Protein AF-A0A2G9UY92-F1 (afdb_monomer)

InterPro domains:
  IPR051234 TAO Serine/Threonine-Protein Kinase [PTHR47167] (127-433)

Structure (mmCIF, N/CA/C/O backbone):
data_AF-A0A2G9UY92-F1
#
_entry.id   AF-A0A2G9UY92-F1
#
loop_
_atom_site.group_PDB
_atom_site.id
_atom_site.type_symbol
_atom_site.label_atom_id
_atom_site.label_alt_id
_atom_site.label_comp_id
_atom_site.label_asym_id
_atom_site.label_entity_id
_atom_site.label_seq_id
_atom_site.pdbx_PDB_ins_code
_atom_site.Cartn_x
_atom_site.Cartn_y
_atom_site.Cartn_z
_atom_site.occupancy
_atom_site.B_iso_or_equiv
_atom_site.auth_seq_id
_atom_site.auth_comp_id
_atom_site.auth_asym_id
_atom_site.auth_atom_id
_atom_site.pdbx_PDB_model_num
ATOM 1 N N . MET A 1 1 ? 18.627 19.818 -59.566 1.00 41.53 1 MET A N 1
ATOM 2 C CA . MET A 1 1 ? 17.803 18.606 -59.355 1.00 41.53 1 MET A CA 1
ATOM 3 C C . MET A 1 1 ? 18.264 17.778 -58.155 1.00 41.53 1 MET A C 1
ATOM 5 O O . MET A 1 1 ? 17.407 17.220 -57.491 1.00 41.53 1 MET A O 1
ATOM 9 N N . GLU A 1 2 ? 19.554 17.764 -57.796 1.00 34.38 2 GLU A N 1
ATOM 10 C CA . GLU A 1 2 ? 20.039 17.067 -56.584 1.00 34.38 2 GLU A CA 1
ATOM 11 C C . GLU A 1 2 ? 19.622 17.717 -55.255 1.00 34.38 2 GLU A C 1
ATOM 13 O O . GLU A 1 2 ? 19.365 17.008 -54.290 1.00 34.38 2 GLU A O 1
ATOM 18 N N . GLN A 1 3 ? 19.434 19.040 -55.200 1.00 35.38 3 GLN A N 1
ATOM 19 C CA . GLN A 1 3 ? 18.965 19.697 -53.967 1.00 35.38 3 GLN A CA 1
ATOM 20 C C . GLN A 1 3 ? 17.470 19.474 -53.669 1.00 35.38 3 GLN A C 1
ATOM 22 O O . GLN A 1 3 ? 17.050 19.629 -52.529 1.00 35.38 3 GLN A O 1
ATOM 27 N N . ALA A 1 4 ? 16.670 19.058 -54.659 1.00 38.53 4 ALA A N 1
ATOM 28 C CA . ALA A 1 4 ? 15.244 18.774 -54.466 1.00 38.53 4 ALA A CA 1
ATOM 29 C C . ALA A 1 4 ? 14.994 17.353 -53.924 1.00 38.53 4 ALA A C 1
ATOM 31 O O . ALA A 1 4 ? 14.058 17.143 -53.160 1.00 38.53 4 ALA A O 1
ATOM 32 N N . LEU A 1 5 ? 15.867 16.392 -54.256 1.00 41.47 5 LEU A N 1
ATOM 33 C CA . LEU A 1 5 ? 15.782 15.011 -53.762 1.00 41.47 5 LEU A CA 1
ATOM 34 C C . LEU A 1 5 ? 16.261 14.879 -52.309 1.00 41.47 5 LEU A C 1
ATOM 36 O O . LEU A 1 5 ? 15.660 14.137 -51.537 1.00 41.47 5 LEU A O 1
ATOM 40 N N . VAL A 1 6 ? 17.261 15.666 -51.901 1.00 45.44 6 VAL A N 1
ATOM 41 C CA . VAL A 1 6 ? 17.703 15.734 -50.495 1.00 45.44 6 VAL A CA 1
ATOM 42 C C . VAL A 1 6 ? 16.628 16.373 -49.604 1.00 45.44 6 VAL A C 1
ATOM 44 O O . VAL A 1 6 ? 16.426 15.938 -48.472 1.00 45.44 6 VAL A O 1
ATOM 47 N N . PHE A 1 7 ? 15.862 17.337 -50.128 1.00 34.75 7 PHE A N 1
ATOM 48 C CA . PHE A 1 7 ? 14.754 17.955 -49.391 1.00 34.75 7 PHE A CA 1
ATOM 49 C C . PHE A 1 7 ? 13.552 17.012 -49.215 1.00 34.75 7 PHE A C 1
ATOM 51 O O . PHE A 1 7 ? 12.878 17.062 -48.191 1.00 34.75 7 PHE A O 1
ATOM 58 N N . GLN A 1 8 ? 13.316 16.105 -50.167 1.00 36.34 8 GLN A N 1
ATOM 59 C CA . GLN A 1 8 ? 12.200 15.155 -50.111 1.00 36.34 8 GLN A CA 1
ATOM 60 C C . GLN A 1 8 ? 12.513 13.908 -49.258 1.00 36.34 8 GLN A C 1
ATOM 62 O O . GLN A 1 8 ? 11.603 13.326 -48.667 1.00 36.34 8 GLN A O 1
ATOM 67 N N . PHE A 1 9 ? 13.793 13.538 -49.114 1.00 35.78 9 PHE A N 1
ATOM 68 C CA . PHE A 1 9 ? 14.231 12.442 -48.235 1.00 35.78 9 PHE A CA 1
ATOM 69 C C . PHE A 1 9 ? 14.230 12.837 -46.745 1.00 35.78 9 PHE A C 1
ATOM 71 O O . PHE A 1 9 ? 13.991 12.003 -45.873 1.00 35.78 9 PHE A O 1
ATOM 78 N N . LEU A 1 10 ? 14.399 14.129 -46.439 1.00 39.28 10 LEU A N 1
ATOM 79 C CA . LEU A 1 10 ? 14.286 14.661 -45.074 1.00 39.28 10 LEU A CA 1
ATOM 80 C C . LEU A 1 10 ? 12.833 14.847 -44.599 1.00 39.28 10 LEU A C 1
ATOM 82 O O . LEU A 1 10 ? 12.608 15.031 -43.405 1.00 39.28 10 LEU A O 1
ATOM 86 N N . GLN A 1 11 ? 11.844 14.765 -45.496 1.00 37.34 11 GLN A N 1
ATOM 87 C CA . GLN A 1 11 ? 10.444 15.078 -45.184 1.00 37.34 11 GLN A CA 1
ATOM 88 C C . GLN A 1 11 ? 9.558 13.841 -44.919 1.00 37.34 11 GLN A C 1
ATOM 90 O O . GLN A 1 11 ? 8.453 13.995 -44.411 1.00 37.34 11 GLN A O 1
ATOM 95 N N . ASN A 1 12 ? 10.043 12.619 -45.191 1.00 34.16 12 ASN A N 1
ATOM 96 C CA . ASN A 1 12 ? 9.269 11.372 -45.042 1.00 34.16 12 ASN A CA 1
ATOM 97 C C . ASN A 1 12 ? 9.773 10.417 -43.944 1.00 34.16 12 ASN A C 1
ATOM 99 O O . ASN A 1 12 ? 9.310 9.279 -43.852 1.00 34.16 12 ASN A O 1
ATOM 103 N N . ARG A 1 13 ? 10.662 10.870 -43.053 1.00 36.09 13 ARG A N 1
ATOM 104 C CA . ARG A 1 13 ? 10.837 10.197 -41.761 1.00 36.09 13 ARG A CA 1
ATOM 105 C C . ARG A 1 13 ? 9.639 10.555 -40.889 1.00 36.09 13 ARG A C 1
ATOM 107 O O . ARG A 1 13 ? 9.559 11.664 -40.369 1.00 36.09 13 ARG A O 1
ATOM 114 N N . THR A 1 14 ? 8.719 9.610 -40.709 1.00 35.88 14 THR A N 1
ATOM 115 C CA . THR A 1 14 ? 7.761 9.623 -39.598 1.00 35.88 14 THR A CA 1
ATOM 116 C C . THR A 1 14 ? 8.540 9.563 -38.288 1.00 35.88 14 THR A C 1
ATOM 118 O O . THR A 1 14 ? 8.758 8.506 -37.703 1.00 35.88 14 THR A O 1
ATOM 121 N N . LEU A 1 15 ? 9.000 10.734 -37.856 1.00 33.62 15 LEU A N 1
ATOM 122 C CA . LEU A 1 15 ? 9.320 11.040 -36.479 1.00 33.62 15 LEU A CA 1
ATOM 123 C C . LEU A 1 15 ? 8.052 10.761 -35.671 1.00 33.62 15 LEU A C 1
ATOM 125 O O . LEU A 1 15 ? 7.031 11.419 -35.862 1.00 33.62 15 LEU A O 1
ATOM 129 N N . ILE A 1 16 ? 8.111 9.796 -34.756 1.00 34.56 16 ILE A N 1
ATOM 130 C CA . ILE A 1 16 ? 7.241 9.859 -33.584 1.00 34.56 16 ILE A CA 1
ATOM 131 C C . ILE A 1 16 ? 7.663 11.150 -32.868 1.00 34.56 16 ILE A C 1
ATOM 133 O O . ILE A 1 16 ? 8.840 11.271 -32.518 1.00 34.56 16 ILE A O 1
ATOM 137 N N . PRO A 1 17 ? 6.778 12.147 -32.709 1.00 30.94 17 PRO A N 1
ATOM 138 C CA . PRO A 1 17 ? 7.177 13.430 -32.162 1.00 30.94 17 PRO A CA 1
ATOM 139 C C . PRO A 1 17 ? 7.517 13.243 -30.684 1.00 30.94 17 PRO A C 1
ATOM 141 O O . PRO A 1 17 ? 6.641 13.010 -29.853 1.00 30.94 17 PRO A O 1
ATOM 144 N N . VAL A 1 18 ? 8.803 13.344 -30.355 1.00 35.88 18 VAL A N 1
ATOM 145 C CA . VAL A 1 18 ? 9.265 13.611 -28.992 1.00 35.88 18 VAL A CA 1
ATOM 146 C C . VAL A 1 18 ? 9.384 15.128 -28.908 1.00 35.88 18 VAL A C 1
ATOM 148 O O . VAL A 1 18 ? 10.230 15.723 -29.571 1.00 35.88 18 VAL A O 1
ATOM 151 N N . GLY A 1 19 ? 8.446 15.760 -28.202 1.00 32.06 19 GLY A N 1
ATOM 152 C CA . GLY A 1 19 ? 8.342 17.216 -28.123 1.00 32.06 19 GLY A CA 1
ATOM 153 C C . GLY A 1 19 ? 9.606 17.874 -27.562 1.00 32.06 19 GLY A C 1
ATOM 154 O O . GLY A 1 19 ? 10.200 17.378 -26.604 1.00 32.06 19 GLY A O 1
ATOM 155 N N . ASN A 1 20 ? 9.977 19.009 -28.162 1.00 33.81 20 ASN A N 1
ATOM 156 C CA . ASN A 1 20 ? 10.991 19.928 -27.651 1.00 33.81 20 ASN A CA 1
ATOM 157 C C . ASN A 1 20 ? 10.615 20.413 -26.247 1.00 33.81 20 ASN A C 1
ATOM 159 O O . ASN A 1 20 ? 9.502 20.885 -26.017 1.00 33.81 20 ASN A O 1
ATOM 163 N N . ILE A 1 21 ? 11.580 20.349 -25.334 1.00 39.75 21 ILE A N 1
ATOM 164 C CA . ILE A 1 21 ? 11.522 21.000 -24.029 1.00 39.75 21 ILE A CA 1
ATOM 165 C C . ILE A 1 21 ? 12.151 22.386 -24.191 1.00 39.75 21 ILE A C 1
ATOM 167 O O . ILE A 1 21 ? 13.363 22.493 -24.360 1.00 39.75 21 ILE A O 1
ATOM 171 N N . SER A 1 22 ? 11.337 23.438 -24.126 1.00 30.94 22 SER A N 1
ATOM 172 C CA . SER A 1 22 ? 11.792 24.787 -23.774 1.00 30.94 22 SER A CA 1
ATOM 173 C C . SER A 1 22 ? 10.627 25.608 -23.217 1.00 30.94 22 SER A C 1
ATOM 175 O O . SER A 1 22 ? 9.669 25.876 -23.936 1.00 30.94 22 SER A O 1
ATOM 177 N N . ASP A 1 23 ? 10.764 25.921 -21.927 1.00 34.56 23 ASP A N 1
ATOM 178 C CA . ASP A 1 23 ? 10.169 26.976 -21.094 1.00 34.56 23 ASP A CA 1
ATOM 179 C C . ASP A 1 23 ? 8.836 27.624 -21.506 1.00 34.56 23 ASP A C 1
ATOM 181 O O . ASP A 1 23 ? 8.729 28.304 -22.524 1.00 34.56 23 ASP A O 1
ATOM 185 N N . GLY A 1 24 ? 7.849 27.525 -20.611 1.00 28.12 24 GLY A N 1
ATOM 186 C CA . GLY A 1 24 ? 6.624 28.320 -20.671 1.00 28.12 24 GLY A CA 1
ATOM 187 C C . GLY A 1 24 ? 5.396 27.564 -20.184 1.00 28.12 24 GLY A C 1
ATOM 188 O O . GLY A 1 24 ? 4.935 26.624 -20.820 1.00 28.12 24 GLY A O 1
ATOM 189 N N . SER A 1 25 ? 4.879 28.000 -19.040 1.00 43.34 25 SER A N 1
ATOM 190 C CA . SER A 1 25 ? 3.594 27.646 -18.436 1.00 43.34 25 SER A CA 1
ATOM 191 C C . SER A 1 25 ? 2.457 27.447 -19.446 1.00 43.34 25 SER A C 1
ATOM 193 O O . SER A 1 25 ? 2.035 28.403 -20.085 1.00 43.34 25 SER A O 1
ATOM 195 N N . ASP A 1 26 ? 1.933 26.229 -19.560 1.00 29.22 26 ASP A N 1
ATOM 196 C CA . ASP A 1 26 ? 0.549 25.919 -19.189 1.00 29.22 26 ASP A CA 1
ATOM 197 C C . ASP A 1 26 ? 0.202 24.458 -19.496 1.00 29.22 26 ASP A C 1
ATOM 199 O O . ASP A 1 26 ? 0.655 23.833 -20.453 1.00 29.22 26 ASP A O 1
ATOM 203 N N . ALA A 1 27 ? -0.587 23.900 -18.586 1.00 42.66 27 ALA A N 1
ATOM 204 C CA . ALA A 1 27 ? -1.036 22.525 -18.549 1.00 42.66 27 ALA A CA 1
ATOM 205 C C . ALA A 1 27 ? -1.763 22.103 -19.833 1.00 42.66 27 ALA A C 1
ATOM 207 O O . ALA A 1 27 ? -2.759 22.722 -20.159 1.00 42.66 27 ALA A O 1
ATOM 208 N N . TYR A 1 28 ? -1.354 20.998 -20.466 1.00 32.84 28 TYR A N 1
ATOM 209 C CA . TYR A 1 28 ? -2.238 19.902 -20.899 1.00 32.84 28 TYR A CA 1
ATOM 210 C C . TYR A 1 28 ? -1.397 18.638 -21.158 1.00 32.84 28 TYR A C 1
ATOM 212 O O . TYR A 1 28 ? -0.365 18.649 -21.819 1.00 32.84 28 TYR A O 1
ATOM 220 N N . SER A 1 29 ? -1.825 17.541 -20.538 1.00 34.06 29 SER A N 1
ATOM 221 C CA . SER A 1 29 ? -1.134 16.257 -20.433 1.00 34.06 29 SER A CA 1
ATOM 222 C C . SER A 1 29 ? -1.194 15.455 -21.740 1.00 34.06 29 SER A C 1
ATOM 224 O O . SER A 1 29 ? -2.247 14.917 -22.074 1.00 34.06 29 SER A O 1
ATOM 226 N N . THR A 1 30 ? -0.070 15.284 -22.443 1.00 36.38 30 THR A N 1
ATOM 227 C CA . THR A 1 30 ? 0.039 14.326 -23.564 1.00 36.38 30 THR A CA 1
ATOM 228 C C . THR A 1 30 ? 0.622 13.006 -23.061 1.00 36.38 30 THR A C 1
ATOM 230 O O . THR A 1 30 ? 1.782 12.662 -23.274 1.00 36.38 30 THR A O 1
ATOM 233 N N . ARG A 1 31 ? -0.204 12.283 -22.305 1.00 37.69 31 ARG A N 1
ATOM 234 C CA . ARG A 1 31 ? 0.059 10.944 -21.767 1.00 37.69 31 ARG A CA 1
ATOM 235 C C . ARG A 1 31 ? -0.417 9.905 -22.796 1.00 37.69 31 ARG A C 1
ATOM 237 O O . ARG A 1 31 ? -1.615 9.884 -23.071 1.00 37.69 31 ARG A O 1
ATOM 244 N N . PRO A 1 32 ? 0.420 8.997 -23.334 1.00 32.31 32 PRO A N 1
ATOM 245 C CA . PRO A 1 32 ? -0.113 7.742 -23.849 1.00 32.31 32 PRO A CA 1
ATOM 246 C C . PRO A 1 32 ? -0.688 6.996 -22.642 1.00 32.31 32 PRO A C 1
ATOM 248 O O . PRO A 1 32 ? 0.017 6.769 -21.655 1.00 32.31 32 PRO A O 1
ATOM 251 N N . ALA A 1 33 ? -1.993 6.723 -22.661 1.00 30.67 33 ALA A N 1
ATOM 252 C CA . ALA A 1 33 ? -2.686 6.110 -21.537 1.00 30.67 33 ALA A CA 1
ATOM 253 C C . ALA A 1 33 ? -1.972 4.814 -21.118 1.00 30.67 33 ALA A C 1
ATOM 255 O O . ALA A 1 33 ? -1.880 3.857 -21.884 1.00 30.67 33 ALA A O 1
ATOM 256 N N . SER A 1 34 ? -1.452 4.797 -19.891 1.00 33.97 34 SER A N 1
ATOM 257 C CA . SER A 1 34 ? -1.040 3.567 -19.223 1.00 33.97 34 SER A CA 1
ATOM 258 C C . SER A 1 34 ? -2.258 2.626 -19.168 1.00 33.97 34 SER A C 1
ATOM 260 O O . SER A 1 34 ? -3.336 3.093 -18.802 1.00 33.97 34 SER A O 1
ATOM 262 N N . PRO A 1 35 ? -2.132 1.322 -19.485 1.00 40.94 35 PRO A N 1
ATOM 263 C CA . PRO A 1 35 ? -3.270 0.393 -19.491 1.00 40.94 35 PRO A CA 1
ATOM 264 C C . PRO A 1 35 ? -3.756 0.035 -18.079 1.00 40.94 35 PRO A C 1
ATOM 266 O O . PRO A 1 35 ? -4.752 -0.661 -17.919 1.00 40.94 35 PRO A O 1
ATOM 269 N N . ILE A 1 36 ? -3.071 0.528 -17.048 1.00 35.94 36 ILE A N 1
ATOM 270 C CA . ILE A 1 36 ? -3.534 0.474 -15.670 1.00 35.94 36 ILE A CA 1
ATOM 271 C C . ILE A 1 36 ? -4.253 1.796 -15.429 1.00 35.94 36 ILE A C 1
ATOM 273 O O . ILE A 1 36 ? -3.630 2.812 -15.107 1.00 35.94 36 ILE A O 1
ATOM 277 N N . SER A 1 37 ? -5.570 1.799 -15.636 1.00 34.22 37 SER A N 1
ATOM 278 C CA . SER A 1 37 ? -6.420 2.853 -15.102 1.00 34.22 37 SER A CA 1
ATOM 279 C C . SER A 1 37 ? -6.103 2.977 -13.616 1.00 34.22 37 SER A C 1
ATOM 281 O O . SER A 1 37 ? -6.332 2.049 -12.842 1.00 34.22 37 SER A O 1
ATOM 283 N N . SER A 1 38 ? -5.526 4.110 -13.215 1.00 36.69 38 SER A N 1
ATOM 284 C CA . SER A 1 38 ? -5.402 4.478 -11.811 1.00 36.69 38 SER A CA 1
ATOM 285 C C . SER A 1 38 ? -6.807 4.445 -11.226 1.00 36.69 38 SER A C 1
ATOM 287 O O . SER A 1 38 ? -7.629 5.306 -11.547 1.00 36.69 38 SER A O 1
ATOM 289 N N . VAL A 1 39 ? -7.089 3.404 -10.449 1.00 43.06 39 VAL A N 1
ATOM 290 C CA . VAL A 1 39 ? -8.403 3.099 -9.902 1.00 43.06 39 VAL A CA 1
ATOM 291 C C . VAL A 1 39 ? -8.815 4.247 -8.976 1.00 43.06 39 VAL A C 1
ATOM 293 O O . VAL A 1 39 ? -8.478 4.270 -7.794 1.00 43.06 39 VAL A O 1
ATOM 296 N N . LYS A 1 40 ? -9.555 5.230 -9.499 1.00 36.53 40 LYS A N 1
ATOM 297 C CA . LYS A 1 40 ? -10.432 6.059 -8.671 1.00 36.53 40 LYS A CA 1
ATOM 298 C C . LYS A 1 40 ? -11.635 5.195 -8.332 1.00 36.53 40 LYS A C 1
ATOM 300 O O . LYS A 1 40 ? -12.678 5.265 -8.971 1.00 36.53 40 LYS A O 1
ATOM 305 N N . LEU A 1 41 ? -11.453 4.348 -7.325 1.00 41.34 41 LEU A N 1
ATOM 306 C CA . LEU A 1 41 ? -12.535 3.630 -6.679 1.00 41.34 41 LEU A CA 1
ATOM 307 C C . LEU A 1 41 ? -13.301 4.632 -5.803 1.00 41.34 41 LEU A C 1
ATOM 309 O O . LEU A 1 41 ? -13.252 4.565 -4.577 1.00 41.34 41 LEU A O 1
ATOM 313 N N . GLU A 1 42 ? -14.011 5.581 -6.414 1.00 37.47 42 GLU A N 1
ATOM 314 C CA . GLU A 1 42 ? -15.128 6.244 -5.736 1.00 37.47 42 GLU A CA 1
ATOM 315 C C . GLU A 1 42 ? -16.289 5.245 -5.652 1.00 37.47 42 GLU A C 1
ATOM 317 O O . GLU A 1 42 ? -17.341 5.393 -6.263 1.00 37.47 42 GLU A O 1
ATOM 322 N N . ARG A 1 43 ? -16.085 4.162 -4.895 1.00 51.44 43 ARG A N 1
ATOM 323 C CA . ARG A 1 43 ? -17.207 3.406 -4.348 1.00 51.44 43 ARG A CA 1
ATOM 324 C C . ARG A 1 43 ? -17.892 4.341 -3.354 1.00 51.44 43 ARG A C 1
ATOM 326 O O . ARG A 1 43 ? -17.230 4.940 -2.506 1.00 51.44 43 ARG A O 1
ATOM 333 N N . ASN A 1 44 ? -19.215 4.457 -3.431 1.00 47.09 44 ASN A N 1
ATOM 334 C CA . ASN A 1 44 ? -20.035 5.094 -2.399 1.00 47.09 44 ASN A CA 1
ATOM 335 C C . ASN A 1 44 ? -19.983 4.252 -1.107 1.00 47.09 44 ASN A C 1
ATOM 337 O O . ASN A 1 44 ? -20.932 3.581 -0.721 1.00 47.09 44 ASN A O 1
ATOM 341 N N . PHE A 1 45 ? -18.839 4.286 -0.419 1.00 49.00 45 PHE A N 1
ATOM 342 C CA . PHE A 1 45 ? -18.528 3.501 0.780 1.00 49.00 45 PHE A CA 1
ATOM 343 C C . PHE A 1 45 ? -19.429 3.830 1.978 1.00 49.00 45 PHE A C 1
ATOM 345 O O . PHE A 1 45 ? -19.490 3.054 2.931 1.00 49.00 45 PHE A O 1
ATOM 352 N N . LYS A 1 46 ? -20.111 4.982 1.959 1.00 47.09 46 LYS A N 1
ATOM 353 C CA . LYS A 1 46 ? -21.010 5.413 3.039 1.00 47.09 46 LYS A CA 1
ATOM 354 C C . LYS A 1 46 ? -22.255 4.525 3.147 1.00 47.09 46 LYS A C 1
ATOM 356 O O . LYS A 1 46 ? -22.674 4.246 4.270 1.00 47.09 46 LYS A O 1
ATOM 361 N N . ASP A 1 47 ? -22.783 4.034 2.027 1.00 50.59 47 ASP A N 1
ATOM 362 C CA . ASP A 1 47 ? -24.025 3.250 2.007 1.00 50.59 47 ASP A CA 1
ATOM 363 C C . ASP A 1 47 ? -23.794 1.800 2.462 1.00 50.59 47 ASP A C 1
ATOM 365 O O . ASP A 1 47 ? -24.540 1.276 3.296 1.00 50.59 47 ASP A O 1
ATOM 369 N N . ASP A 1 48 ? -22.687 1.186 2.037 1.00 52.97 48 ASP A N 1
ATOM 370 C CA . ASP A 1 48 ? -22.310 -0.162 2.477 1.00 52.97 48 ASP A CA 1
ATOM 371 C C . ASP A 1 48 ? -21.975 -0.189 3.980 1.00 52.97 48 ASP A C 1
ATOM 373 O O . ASP A 1 48 ? -22.415 -1.083 4.710 1.00 52.97 48 ASP A O 1
ATOM 377 N N . MET A 1 49 ? -21.292 0.843 4.495 1.00 48.44 49 MET A N 1
ATOM 378 C CA . MET A 1 49 ? -21.030 0.990 5.934 1.00 48.44 49 MET A CA 1
ATOM 379 C C . MET A 1 49 ? -22.311 1.172 6.757 1.00 48.44 49 MET A C 1
ATOM 381 O O . MET A 1 49 ? -22.411 0.628 7.859 1.00 48.44 49 MET A O 1
ATOM 385 N N . ALA A 1 50 ? -23.305 1.899 6.236 1.00 49.62 50 ALA A N 1
ATOM 386 C CA . ALA A 1 50 ? -24.591 2.082 6.906 1.00 49.62 50 ALA A CA 1
ATOM 387 C C . ALA A 1 50 ? -25.372 0.761 7.030 1.00 49.62 50 ALA A C 1
ATOM 389 O O . ALA A 1 50 ? -25.996 0.508 8.064 1.00 49.62 50 ALA A O 1
ATOM 390 N N . THR A 1 51 ? -25.292 -0.116 6.022 1.00 52.59 51 THR A N 1
ATOM 391 C CA . THR A 1 51 ? -25.895 -1.459 6.100 1.00 52.59 51 THR A CA 1
ATOM 392 C C . THR A 1 51 ? -25.148 -2.410 7.039 1.00 52.59 51 THR A C 1
ATOM 394 O O . THR A 1 51 ? -25.791 -3.188 7.748 1.00 52.59 51 THR A O 1
ATOM 397 N N . LEU A 1 52 ? -23.817 -2.310 7.130 1.00 48.12 52 LEU A N 1
ATOM 398 C CA . LEU A 1 52 ? -23.001 -3.145 8.018 1.00 48.12 52 LEU A CA 1
ATOM 399 C C . LEU A 1 52 ? -23.208 -2.791 9.502 1.00 48.12 52 LEU A C 1
ATOM 401 O O . LEU A 1 52 ? -23.384 -3.684 10.331 1.00 48.12 52 LEU A O 1
ATOM 405 N N . LYS A 1 53 ? -23.313 -1.493 9.827 1.00 52.12 53 LYS A N 1
ATOM 406 C CA . LYS A 1 53 ? -23.567 -0.989 11.193 1.00 52.12 53 LYS A CA 1
ATOM 407 C C . LYS A 1 53 ? -24.899 -1.448 11.804 1.00 52.12 53 LYS A C 1
ATOM 409 O O . LYS A 1 53 ? -25.056 -1.395 13.019 1.00 52.12 53 LYS A O 1
ATOM 414 N N . LYS A 1 54 ? -25.861 -1.898 10.990 1.00 53.50 54 LYS A N 1
ATOM 415 C CA . LYS A 1 54 ? -27.199 -2.324 11.444 1.00 53.50 54 LYS A CA 1
ATOM 416 C C . LYS A 1 54 ? -27.322 -3.842 11.656 1.00 53.50 54 LYS A C 1
ATOM 418 O O . LYS A 1 54 ? -28.348 -4.307 12.149 1.00 53.50 54 LYS A O 1
ATOM 423 N N . SER A 1 55 ? -26.298 -4.618 11.294 1.00 51.91 55 SER A N 1
ATOM 424 C CA . SER A 1 55 ? -26.302 -6.085 11.352 1.00 51.91 55 SER A CA 1
ATOM 425 C C . SER A 1 55 ? -25.570 -6.619 12.587 1.00 51.91 55 SER A C 1
ATOM 427 O O . SER A 1 55 ? -24.465 -6.183 12.903 1.00 51.91 55 SER A O 1
ATOM 429 N N . LYS A 1 56 ? -26.132 -7.656 13.231 1.00 55.44 56 LYS A N 1
ATOM 430 C CA . LYS A 1 56 ? -25.470 -8.429 14.308 1.00 55.44 56 LYS A CA 1
ATOM 431 C C . LYS A 1 56 ? -24.182 -9.138 13.852 1.00 55.44 56 LYS A C 1
ATOM 433 O O . LYS A 1 56 ? -23.441 -9.645 14.684 1.00 55.44 56 LYS A O 1
ATOM 438 N N . PHE A 1 57 ? -23.924 -9.168 12.544 1.00 56.56 57 PHE A N 1
ATOM 439 C CA . PHE A 1 57 ? -22.744 -9.755 11.911 1.00 56.56 57 PHE A CA 1
ATOM 440 C C . PHE A 1 57 ? -21.952 -8.707 11.119 1.00 56.56 57 PHE A C 1
ATOM 442 O O . PHE A 1 57 ? -21.493 -8.981 10.015 1.00 56.56 57 PHE A O 1
ATOM 449 N N . SER A 1 58 ? -21.806 -7.494 11.664 1.00 56.47 58 SER A N 1
ATOM 450 C CA . SER A 1 58 ? -21.060 -6.389 11.035 1.00 56.47 58 SER A CA 1
ATOM 451 C C . SER A 1 58 ? -19.624 -6.771 10.613 1.00 56.47 58 SER A C 1
ATOM 453 O O . SER A 1 58 ? -19.058 -6.203 9.686 1.00 56.47 58 SER A O 1
ATOM 455 N N . THR A 1 59 ? -19.029 -7.789 11.237 1.00 58.81 59 THR A N 1
ATOM 456 C CA . THR A 1 59 ? -17.685 -8.292 10.913 1.00 58.81 59 THR A CA 1
ATOM 457 C C . THR A 1 59 ? -17.645 -9.337 9.788 1.00 58.81 59 THR A C 1
ATOM 459 O O . THR A 1 59 ? -16.556 -9.706 9.349 1.00 58.81 59 THR A O 1
ATOM 462 N N . LEU A 1 60 ? -18.793 -9.826 9.299 1.00 61.19 60 LEU A N 1
ATOM 463 C CA . LEU A 1 60 ? -18.872 -10.858 8.259 1.00 61.19 60 LEU A CA 1
ATOM 464 C C . LEU A 1 60 ? -19.335 -10.269 6.921 1.00 61.19 60 LEU A C 1
ATOM 466 O O . LEU A 1 60 ? -20.354 -9.585 6.833 1.00 61.19 60 LEU A O 1
ATOM 470 N N . ARG A 1 61 ? -18.604 -10.584 5.844 1.00 67.31 61 ARG A N 1
ATOM 471 C CA . ARG A 1 61 ? -18.989 -10.201 4.477 1.00 67.31 61 ARG A CA 1
ATOM 472 C C . ARG A 1 61 ? -20.120 -11.095 3.963 1.00 67.31 61 ARG A C 1
ATOM 474 O O . ARG A 1 61 ? -20.074 -12.312 4.118 1.00 67.31 61 ARG A O 1
ATOM 481 N N . SER A 1 62 ? -21.118 -10.495 3.313 1.00 76.69 62 SER A N 1
ATOM 482 C CA . SER A 1 62 ? -22.231 -11.222 2.687 1.00 76.69 62 SER A CA 1
ATOM 483 C C . SER A 1 62 ? -21.795 -11.928 1.399 1.00 76.69 62 SER A C 1
ATOM 485 O O . SER A 1 62 ? -21.052 -11.358 0.601 1.00 76.69 62 SER A O 1
ATOM 487 N N . ALA A 1 63 ? -22.325 -13.130 1.146 1.00 76.00 63 ALA A N 1
ATOM 488 C CA . ALA A 1 63 ? -22.055 -13.906 -0.069 1.00 76.00 63 ALA A CA 1
ATOM 489 C C . ALA A 1 63 ? -22.351 -13.122 -1.362 1.00 76.00 63 ALA A C 1
ATOM 491 O O . ALA A 1 63 ? -21.582 -13.193 -2.314 1.00 76.00 63 ALA A O 1
ATOM 492 N N . LYS A 1 64 ? -23.410 -12.296 -1.371 1.00 76.31 64 LYS A N 1
ATOM 493 C CA . LYS A 1 64 ? -23.763 -11.452 -2.529 1.00 76.31 64 LYS A CA 1
ATOM 494 C C . LYS A 1 64 ? -22.686 -10.415 -2.863 1.00 76.31 64 LYS A C 1
ATOM 496 O O . LYS A 1 64 ? -22.491 -10.095 -4.030 1.00 76.31 64 LYS A O 1
ATOM 501 N N . LEU A 1 65 ? -22.005 -9.893 -1.844 1.00 75.12 65 LEU A N 1
ATOM 502 C CA . LEU A 1 65 ? -20.955 -8.888 -2.008 1.00 75.12 65 LEU A CA 1
ATOM 503 C C . LEU A 1 65 ? -19.688 -9.530 -2.591 1.00 75.12 65 LEU A C 1
ATOM 505 O O . LEU A 1 65 ? -19.093 -8.981 -3.510 1.00 75.12 65 LEU A O 1
ATOM 509 N N . ILE A 1 66 ? -19.356 -10.745 -2.137 1.00 77.44 66 ILE A N 1
ATOM 510 C CA . ILE A 1 66 ? -18.233 -11.538 -2.659 1.00 77.44 66 ILE A CA 1
ATOM 511 C C . ILE A 1 66 ? -18.452 -11.898 -4.136 1.00 77.44 66 ILE A C 1
ATOM 513 O O . ILE A 1 66 ? -17.550 -11.711 -4.946 1.00 77.44 66 ILE A O 1
ATOM 517 N N . SER A 1 67 ? -19.648 -12.370 -4.507 1.00 79.62 67 SER A N 1
ATOM 518 C CA . SER A 1 67 ? -19.949 -12.740 -5.898 1.00 79.62 67 SER A CA 1
ATOM 519 C C . SER A 1 67 ? -19.844 -11.558 -6.868 1.00 79.62 67 SER A C 1
ATOM 521 O O . SER A 1 67 ? -19.288 -11.719 -7.950 1.00 79.62 67 SER A O 1
ATOM 523 N N . ARG A 1 68 ? -20.321 -10.366 -6.476 1.00 79.81 68 ARG A N 1
ATOM 524 C CA . ARG A 1 68 ? -20.217 -9.156 -7.309 1.00 79.81 68 ARG A CA 1
ATOM 525 C C . ARG A 1 68 ? -18.761 -8.716 -7.497 1.00 79.81 68 ARG A C 1
ATOM 527 O O . ARG A 1 68 ? -18.362 -8.441 -8.623 1.00 79.81 68 ARG A O 1
ATOM 534 N N . GLU A 1 69 ? -17.962 -8.690 -6.427 1.00 74.38 69 GLU A N 1
ATOM 535 C CA . GLU A 1 69 ? -16.534 -8.341 -6.527 1.00 74.38 69 GLU A CA 1
ATOM 536 C C . GLU A 1 69 ? -15.764 -9.323 -7.426 1.00 74.38 69 GLU A C 1
ATOM 538 O O . GLU A 1 69 ? -14.892 -8.908 -8.186 1.00 74.38 69 GLU A O 1
ATOM 543 N N . GLN A 1 70 ? -16.114 -10.614 -7.384 1.00 73.19 70 GLN A N 1
ATOM 544 C CA . GLN A 1 70 ? -15.510 -11.641 -8.235 1.00 73.19 70 GLN A CA 1
ATOM 545 C C . GLN A 1 70 ? -15.832 -11.426 -9.728 1.00 73.19 70 GLN A C 1
ATOM 547 O O . GLN A 1 70 ? -14.956 -11.585 -10.578 1.00 73.19 70 GLN A O 1
ATOM 552 N N . GLU A 1 71 ? -17.075 -11.058 -10.060 1.00 76.88 71 GLU A N 1
ATOM 553 C CA . GLU A 1 71 ? -17.484 -10.756 -11.441 1.00 76.88 71 GLU A CA 1
ATOM 554 C C . GLU A 1 71 ? -16.841 -9.472 -11.983 1.00 76.88 71 GLU A C 1
ATOM 556 O O . GLU A 1 71 ? -16.427 -9.442 -13.144 1.00 76.88 71 GLU A O 1
ATOM 5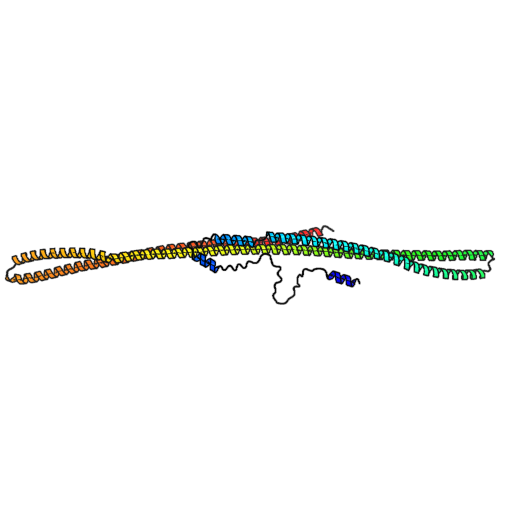61 N N . GLU A 1 72 ? -16.730 -8.426 -11.160 1.00 69.69 72 GLU A N 1
ATOM 562 C CA . GLU A 1 72 ? -16.064 -7.167 -11.522 1.00 69.69 72 GLU A CA 1
ATOM 563 C C . GLU A 1 72 ? -14.567 -7.383 -11.783 1.00 69.69 72 GLU A C 1
ATOM 565 O O . GLU A 1 72 ? -14.066 -6.981 -12.835 1.00 69.69 72 GLU A O 1
ATOM 570 N N . TYR A 1 73 ? -13.880 -8.115 -10.897 1.00 65.31 73 TYR A N 1
ATOM 571 C CA . TYR A 1 73 ? -12.472 -8.477 -11.073 1.00 65.31 73 TYR A CA 1
ATOM 572 C C . TYR A 1 73 ? -12.232 -9.247 -12.379 1.00 65.31 73 TYR A C 1
ATOM 574 O O . TYR A 1 73 ? -11.283 -8.966 -13.108 1.00 65.31 73 TYR A O 1
ATOM 582 N N . ASN A 1 74 ? -13.118 -10.186 -12.723 1.00 66.81 74 ASN A N 1
ATOM 583 C CA . ASN A 1 74 ? -12.998 -10.960 -13.958 1.00 66.81 74 ASN A CA 1
ATOM 584 C C . ASN A 1 74 ? -13.247 -10.125 -15.228 1.00 66.81 74 ASN A C 1
ATOM 586 O O . ASN A 1 74 ? -12.665 -10.426 -16.267 1.00 66.81 74 ASN A O 1
ATOM 590 N N . LYS A 1 75 ? -14.093 -9.086 -15.167 1.00 64.50 75 LYS A N 1
ATOM 591 C CA . LYS A 1 75 ? -14.354 -8.182 -16.304 1.00 64.50 75 LYS A CA 1
ATOM 592 C C . LYS A 1 75 ? -13.224 -7.183 -16.544 1.00 64.50 75 LYS A C 1
ATOM 594 O O . LYS A 1 75 ? -12.928 -6.872 -17.694 1.00 64.50 75 LYS A O 1
ATOM 599 N N . GLU A 1 76 ? -12.617 -6.669 -15.479 1.00 57.16 76 GLU A N 1
ATOM 600 C CA . GLU A 1 76 ? -11.580 -5.633 -15.557 1.00 57.16 76 GLU A CA 1
ATOM 601 C C . GLU A 1 76 ? -10.207 -6.216 -15.950 1.00 57.16 76 GLU A C 1
ATOM 603 O O . GLU A 1 76 ? -9.406 -5.564 -16.617 1.00 57.16 76 GLU A O 1
ATOM 608 N N . ASN A 1 77 ? -9.959 -7.490 -15.630 1.00 56.56 77 ASN A N 1
ATOM 609 C CA . ASN A 1 77 ? -8.673 -8.159 -15.825 1.00 56.56 77 ASN A CA 1
ATOM 610 C C . ASN A 1 77 ? -8.517 -8.818 -17.213 1.00 56.56 77 ASN A C 1
ATOM 612 O O . ASN A 1 77 ? -8.028 -9.943 -17.334 1.00 56.56 77 ASN A O 1
ATOM 616 N N . ASN A 1 78 ? -8.916 -8.117 -18.282 1.00 65.50 78 ASN A N 1
ATOM 617 C CA . ASN A 1 78 ? -8.870 -8.588 -19.676 1.00 65.50 78 ASN A CA 1
ATOM 618 C C . ASN A 1 78 ? -7.433 -8.635 -20.265 1.00 65.50 78 ASN A C 1
ATOM 620 O O . ASN A 1 78 ? -7.153 -8.220 -21.39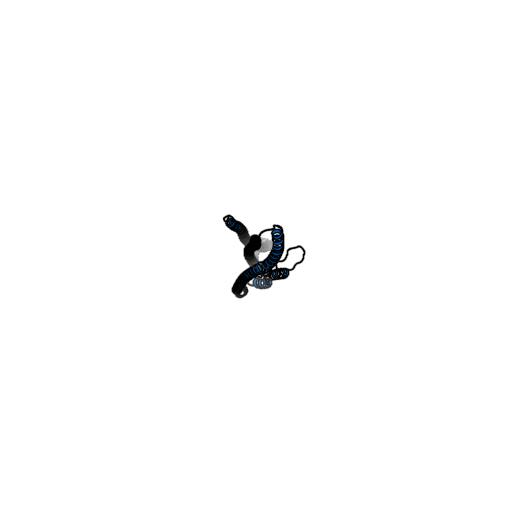3 1.00 65.50 78 ASN A O 1
ATOM 624 N N . MET A 1 79 ? -6.492 -9.149 -19.470 1.00 64.25 79 MET A N 1
ATOM 625 C CA . MET A 1 79 ? -5.079 -9.376 -19.782 1.00 64.25 79 MET A CA 1
ATOM 626 C C . MET A 1 79 ? -4.888 -10.202 -21.055 1.00 64.25 79 MET A C 1
ATOM 628 O O . MET A 1 79 ? -3.937 -9.982 -21.802 1.00 64.25 79 MET A O 1
ATOM 632 N N . TYR A 1 80 ? -5.798 -11.139 -21.326 1.00 66.69 80 TYR A N 1
ATOM 633 C CA . TYR A 1 80 ? -5.745 -11.981 -22.517 1.00 66.69 80 TYR A CA 1
ATOM 634 C C . TYR A 1 80 ? -5.911 -11.163 -23.806 1.00 66.69 80 TYR A C 1
ATOM 636 O O . TYR A 1 80 ? -5.129 -11.311 -24.749 1.00 66.69 80 TYR A O 1
ATOM 644 N N . GLU A 1 81 ? -6.885 -10.251 -23.841 1.00 75.69 81 GLU A N 1
ATOM 645 C CA . GLU A 1 81 ? -7.107 -9.379 -24.994 1.00 75.69 81 GLU A CA 1
ATOM 646 C C . GLU A 1 81 ? -5.983 -8.345 -25.149 1.00 75.69 81 GLU A C 1
ATOM 648 O O . GLU A 1 81 ? -5.504 -8.122 -26.265 1.00 75.69 81 GLU A O 1
ATOM 653 N N . GLN A 1 82 ? -5.470 -7.808 -24.034 1.00 73.88 82 GLN A N 1
ATOM 654 C CA . GLN A 1 82 ? -4.304 -6.917 -24.038 1.00 73.88 82 GLN A CA 1
ATOM 655 C C . GLN A 1 82 ? -3.051 -7.610 -24.591 1.00 73.88 82 GLN A C 1
ATOM 657 O O . GLN A 1 82 ? -2.364 -7.056 -25.452 1.00 73.88 82 GLN A O 1
ATOM 662 N N . MET A 1 83 ? -2.767 -8.844 -24.164 1.00 74.06 83 MET A N 1
ATOM 663 C CA . MET A 1 83 ? -1.603 -9.590 -24.645 1.00 74.06 83 MET A CA 1
ATOM 664 C C . MET A 1 83 ? -1.757 -9.916 -26.138 1.00 74.06 83 MET A C 1
ATOM 666 O O . MET A 1 83 ? -0.844 -9.682 -26.933 1.00 74.06 83 MET A O 1
ATOM 670 N N .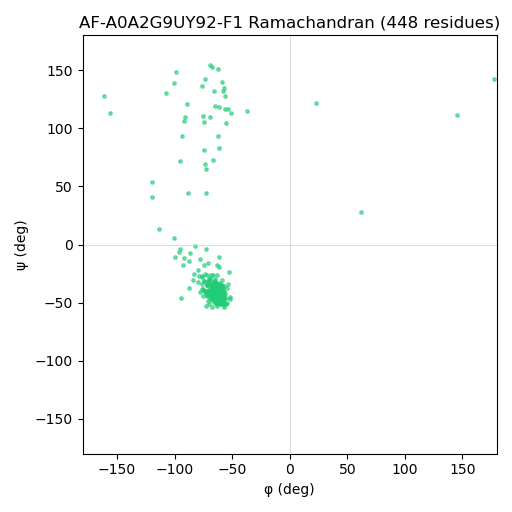 ASN A 1 84 ? -2.944 -10.341 -26.575 1.00 78.06 84 ASN A N 1
ATOM 671 C CA . ASN A 1 84 ? -3.220 -10.529 -28.001 1.00 78.06 84 ASN A CA 1
ATOM 672 C C . ASN A 1 84 ? -3.031 -9.235 -28.818 1.00 78.06 84 ASN A C 1
ATOM 674 O O . ASN A 1 84 ? -2.513 -9.297 -29.936 1.00 78.06 84 ASN A O 1
ATOM 678 N N . GLY A 1 85 ? -3.367 -8.068 -28.258 1.00 76.31 85 GLY A N 1
ATOM 679 C CA . GLY A 1 85 ? -3.062 -6.755 -28.836 1.00 76.31 85 GLY A CA 1
ATOM 680 C C . GLY A 1 85 ? -1.559 -6.507 -29.006 1.00 76.31 85 GLY A C 1
ATOM 681 O O . GLY A 1 85 ? -1.108 -6.213 -30.115 1.00 76.31 85 GLY A O 1
ATOM 682 N N . TYR A 1 86 ? -0.764 -6.717 -27.952 1.00 75.31 86 TYR A N 1
ATOM 683 C CA . TYR A 1 86 ? 0.700 -6.593 -28.010 1.00 75.31 86 TYR A CA 1
ATOM 684 C C . TYR A 1 86 ? 1.340 -7.551 -29.017 1.00 75.31 86 TYR A C 1
ATOM 686 O O . TYR A 1 86 ? 2.289 -7.181 -29.710 1.00 75.31 86 TYR A O 1
ATOM 694 N N . LYS A 1 87 ? 0.825 -8.781 -29.129 1.00 78.94 87 LYS A N 1
ATOM 695 C CA . LYS A 1 87 ? 1.311 -9.763 -30.107 1.00 78.94 87 LYS A CA 1
ATOM 696 C C . LYS A 1 87 ? 1.137 -9.253 -31.540 1.00 78.94 87 LYS A C 1
ATOM 698 O O . LYS A 1 87 ? 2.086 -9.336 -32.316 1.00 78.94 87 LYS A O 1
ATOM 703 N N . ARG A 1 88 ? -0.033 -8.687 -31.867 1.00 85.56 88 ARG A N 1
ATOM 704 C CA . ARG A 1 88 ? -0.296 -8.082 -33.185 1.00 85.56 88 ARG A CA 1
ATOM 705 C C . ARG A 1 88 ? 0.613 -6.885 -33.448 1.00 85.56 88 ARG A C 1
ATOM 707 O O . ARG A 1 88 ? 1.176 -6.787 -34.532 1.00 85.56 88 ARG A O 1
ATOM 714 N N . LEU A 1 89 ? 0.808 -6.019 -32.452 1.00 77.56 89 LEU A N 1
ATOM 715 C CA . LEU A 1 89 ? 1.649 -4.830 -32.600 1.00 77.56 89 LEU A CA 1
ATOM 716 C C . LEU A 1 89 ? 3.119 -5.191 -32.865 1.00 77.56 89 LEU A C 1
ATOM 718 O O . LEU A 1 89 ? 3.736 -4.625 -33.761 1.00 77.56 89 LEU A O 1
ATOM 722 N N . ARG A 1 90 ? 3.662 -6.194 -32.157 1.00 80.06 90 ARG A N 1
ATOM 723 C CA . ARG A 1 90 ? 5.018 -6.704 -32.430 1.00 80.06 90 ARG A CA 1
ATOM 724 C C . ARG A 1 90 ? 5.152 -7.297 -33.831 1.00 80.06 90 ARG A C 1
ATOM 726 O O . ARG A 1 90 ? 6.168 -7.074 -34.477 1.00 80.06 90 ARG A O 1
ATOM 733 N N . GLN A 1 91 ? 4.150 -8.043 -34.297 1.00 84.75 91 GLN A N 1
ATOM 734 C CA . GLN A 1 91 ? 4.154 -8.613 -35.650 1.00 84.75 91 GLN A CA 1
ATOM 735 C C . GLN A 1 91 ? 4.110 -7.524 -36.730 1.00 84.75 91 GLN A C 1
ATOM 737 O O . GLN A 1 91 ? 4.848 -7.617 -37.706 1.00 84.75 91 GLN A O 1
ATOM 742 N N . MET A 1 92 ? 3.296 -6.482 -36.533 1.00 85.12 92 MET A N 1
ATOM 743 C CA . MET A 1 92 ? 3.248 -5.319 -37.425 1.00 85.12 92 MET A CA 1
ATOM 744 C C . MET A 1 92 ? 4.594 -4.594 -37.476 1.00 85.12 92 MET A C 1
ATOM 746 O O . MET A 1 92 ? 5.135 -4.415 -38.560 1.00 85.12 92 MET A O 1
ATOM 750 N N . HIS A 1 93 ? 5.179 -4.279 -36.317 1.00 78.12 93 HIS A N 1
ATOM 751 C CA . HIS A 1 93 ? 6.483 -3.616 -36.246 1.00 78.12 93 HIS A CA 1
ATOM 752 C C . HIS A 1 93 ? 7.593 -4.453 -36.898 1.00 78.12 93 HIS A C 1
ATOM 754 O O . HIS A 1 93 ? 8.440 -3.927 -37.610 1.00 78.12 93 HIS A O 1
ATOM 760 N N . HIS A 1 94 ? 7.595 -5.772 -36.685 1.00 79.25 94 HIS A N 1
ATOM 761 C CA . HIS A 1 94 ? 8.564 -6.659 -37.327 1.00 79.25 94 HIS A CA 1
ATOM 762 C C . HIS A 1 94 ? 8.441 -6.629 -38.858 1.00 79.25 94 HIS A C 1
ATOM 764 O O . HIS A 1 94 ? 9.448 -6.530 -39.552 1.00 79.25 94 HIS A O 1
ATOM 770 N N . LYS A 1 95 ? 7.208 -6.634 -39.381 1.00 87.81 95 LYS A N 1
ATOM 771 C CA . LYS A 1 95 ? 6.942 -6.522 -40.819 1.00 87.81 95 LYS A CA 1
ATOM 772 C C . LYS A 1 95 ? 7.374 -5.166 -41.389 1.00 87.81 95 LYS A C 1
ATOM 774 O O . LYS A 1 95 ? 7.932 -5.121 -42.479 1.00 87.81 95 LYS A O 1
ATOM 779 N N . GLU A 1 96 ? 7.122 -4.073 -40.673 1.00 77.19 96 GLU A N 1
ATOM 780 C CA . GLU A 1 96 ? 7.532 -2.725 -41.090 1.00 77.19 96 GLU A CA 1
ATOM 781 C C . GLU A 1 96 ? 9.057 -2.576 -41.144 1.00 77.19 96 GLU A C 1
ATOM 783 O O . GLU A 1 96 ? 9.573 -2.015 -42.111 1.00 77.19 96 GLU A O 1
ATOM 788 N N . MET A 1 97 ? 9.777 -3.132 -40.162 1.00 74.94 97 MET A N 1
ATOM 789 C CA . MET A 1 97 ? 11.245 -3.158 -40.158 1.00 74.94 97 MET A CA 1
ATOM 790 C C . MET A 1 97 ? 11.802 -3.923 -41.358 1.00 74.94 97 MET A C 1
ATOM 792 O O . MET A 1 97 ? 12.636 -3.388 -42.081 1.00 74.94 97 MET A O 1
ATOM 796 N N . GLN A 1 98 ? 11.273 -5.117 -41.634 1.00 82.12 98 GLN A N 1
ATOM 797 C CA . GLN A 1 98 ? 11.686 -5.910 -42.792 1.00 82.12 98 GLN A CA 1
ATOM 798 C C . GLN A 1 98 ? 11.460 -5.151 -44.114 1.00 82.12 98 GLN A C 1
ATOM 800 O O . GLN A 1 98 ? 12.328 -5.112 -44.980 1.00 82.12 98 GLN A O 1
ATOM 805 N N . GLN A 1 99 ? 10.317 -4.473 -44.259 1.00 86.94 99 GLN A N 1
ATOM 806 C CA . GLN A 1 99 ? 10.026 -3.661 -45.447 1.00 86.94 99 GLN A CA 1
ATOM 807 C C . GLN A 1 99 ? 10.929 -2.429 -45.589 1.00 86.94 99 GLN A C 1
ATOM 809 O O . GLN A 1 99 ? 11.069 -1.897 -46.692 1.00 86.94 99 GLN A O 1
ATOM 814 N N . LEU A 1 100 ? 11.463 -1.894 -44.491 1.00 75.69 100 LEU A N 1
ATOM 815 C CA . LEU A 1 100 ? 12.434 -0.801 -44.531 1.00 75.69 100 LEU A CA 1
ATOM 816 C C . LEU A 1 100 ? 13.810 -1.318 -44.951 1.00 75.69 100 LEU A C 1
ATOM 818 O O . LEU A 1 100 ? 14.422 -0.717 -45.828 1.00 75.69 100 LEU A O 1
ATOM 822 N N . GLU A 1 101 ? 14.249 -2.451 -44.403 1.00 73.62 101 GLU A N 1
ATOM 823 C CA . GLU A 1 101 ? 15.500 -3.115 -44.792 1.00 73.62 101 GLU A CA 1
ATOM 824 C C . GLU A 1 101 ? 15.514 -3.454 -46.291 1.00 73.62 101 GLU A C 1
ATOM 826 O O . GLU A 1 101 ? 16.460 -3.103 -46.997 1.00 73.62 101 GLU A O 1
ATOM 831 N N . GLU A 1 102 ? 14.428 -4.040 -46.806 1.00 85.69 102 GLU A N 1
ATOM 832 C CA . GLU A 1 102 ? 14.270 -4.356 -48.233 1.00 85.69 102 GLU A CA 1
ATOM 833 C C . GLU A 1 102 ? 14.312 -3.097 -49.120 1.00 85.69 102 GLU A C 1
ATOM 835 O O . GLU A 1 102 ? 14.930 -3.103 -50.187 1.00 85.69 102 GLU A O 1
ATOM 840 N N . ARG A 1 103 ? 13.697 -1.990 -48.675 1.00 82.88 103 ARG A N 1
ATOM 841 C CA . ARG A 1 103 ? 13.724 -0.710 -49.403 1.00 82.88 103 ARG A CA 1
ATOM 842 C C . ARG A 1 103 ? 15.119 -0.092 -49.431 1.00 82.88 103 ARG A C 1
ATOM 844 O O . ARG A 1 103 ? 15.570 0.306 -50.502 1.00 82.88 103 ARG A O 1
ATOM 851 N N . CYS A 1 104 ? 15.812 -0.055 -48.295 1.00 74.19 104 CYS A N 1
ATOM 852 C CA . CYS A 1 104 ? 17.181 0.453 -48.216 1.00 74.19 104 CYS A CA 1
ATOM 853 C C . CYS A 1 104 ? 18.132 -0.363 -49.104 1.00 74.19 104 CYS A C 1
ATOM 855 O O . CYS A 1 104 ? 18.943 0.213 -49.830 1.00 74.19 104 CYS A O 1
ATOM 857 N N . ALA A 1 105 ? 18.002 -1.694 -49.106 1.00 79.19 105 ALA A N 1
ATOM 858 C CA . ALA A 1 105 ? 18.799 -2.563 -49.968 1.00 79.19 105 ALA A CA 1
ATOM 859 C C . ALA A 1 105 ? 18.583 -2.252 -51.462 1.00 79.19 105 ALA A C 1
ATOM 861 O O . ALA A 1 105 ? 19.553 -2.099 -52.208 1.00 79.19 105 ALA A O 1
ATOM 862 N N . ALA A 1 106 ? 17.325 -2.080 -51.884 1.00 83.62 106 ALA A N 1
ATOM 863 C CA . ALA A 1 106 ? 16.988 -1.730 -53.263 1.00 83.62 106 ALA A CA 1
ATOM 864 C C . ALA A 1 106 ? 17.509 -0.337 -53.671 1.00 83.62 106 ALA A C 1
ATOM 866 O O . ALA A 1 106 ? 17.987 -0.155 -54.793 1.00 83.62 106 ALA A O 1
ATOM 867 N N . GLU A 1 107 ? 17.456 0.652 -52.772 1.00 77.31 107 GLU A N 1
ATOM 868 C CA . GLU A 1 107 ? 18.002 1.993 -53.023 1.00 77.31 107 GLU A CA 1
ATOM 869 C C . GLU A 1 107 ? 19.527 1.972 -53.198 1.00 77.31 107 GLU A C 1
ATOM 871 O O . GLU A 1 107 ? 20.050 2.608 -54.118 1.00 77.31 107 GLU A O 1
ATOM 876 N N . ILE A 1 108 ? 20.244 1.199 -52.373 1.00 77.94 108 ILE A N 1
ATOM 877 C CA . ILE A 1 108 ? 21.698 1.017 -52.497 1.00 77.94 108 ILE A CA 1
ATOM 878 C C . ILE A 1 108 ? 22.051 0.387 -53.851 1.00 77.94 108 ILE A C 1
ATOM 880 O O . ILE A 1 108 ? 22.979 0.845 -54.524 1.00 77.94 108 ILE A O 1
ATOM 884 N N . GLU A 1 109 ? 21.313 -0.638 -54.279 1.00 82.75 109 GLU A N 1
ATOM 885 C CA . GLU A 1 109 ? 21.528 -1.299 -55.570 1.00 82.75 109 GLU A CA 1
ATOM 886 C C . GLU A 1 109 ? 21.278 -0.348 -56.753 1.00 82.75 109 GLU A C 1
ATOM 888 O O . GLU A 1 109 ? 22.086 -0.274 -57.685 1.00 82.75 109 GLU A O 1
ATOM 893 N N . LEU A 1 110 ? 20.213 0.457 -56.688 1.00 86.44 110 LEU A N 1
ATOM 894 C CA . LEU A 1 110 ? 19.898 1.455 -57.710 1.00 86.44 110 LEU A CA 1
ATOM 895 C C . LEU A 1 110 ? 20.979 2.541 -57.815 1.00 86.44 110 LEU A C 1
ATOM 897 O O . LEU A 1 110 ? 21.350 2.939 -58.924 1.00 86.44 110 LEU A O 1
ATOM 901 N N . LEU A 1 111 ? 21.496 3.018 -56.677 1.00 79.31 111 LEU A N 1
ATOM 902 C CA . LEU A 1 111 ? 22.581 4.000 -56.645 1.00 79.31 111 LEU A CA 1
ATOM 903 C C . LEU A 1 111 ? 23.859 3.434 -57.267 1.00 79.31 111 LEU A C 1
ATOM 905 O O . LEU A 1 111 ? 24.459 4.106 -58.106 1.00 79.31 111 LEU A O 1
ATOM 909 N N . ARG A 1 112 ? 24.230 2.189 -56.937 1.00 79.19 112 ARG A N 1
ATOM 910 C CA . ARG A 1 112 ? 25.376 1.499 -57.559 1.00 79.19 112 ARG A CA 1
ATOM 911 C C . ARG A 1 112 ? 25.239 1.451 -59.082 1.00 79.19 112 ARG A C 1
ATOM 913 O O . ARG A 1 112 ? 26.119 1.934 -59.788 1.00 79.19 112 ARG A O 1
ATOM 920 N N . LEU A 1 113 ? 24.090 0.992 -59.581 1.00 84.38 113 LEU A N 1
ATOM 921 C CA . LEU A 1 113 ? 23.803 0.927 -61.020 1.00 84.38 113 LEU A CA 1
ATOM 922 C C . LEU A 1 113 ? 23.868 2.294 -61.716 1.00 84.38 113 LEU A C 1
ATOM 924 O O . LEU A 1 113 ? 24.233 2.382 -62.890 1.00 84.38 113 LEU A O 1
ATOM 928 N N . ARG A 1 114 ? 23.475 3.370 -61.030 1.00 81.88 114 ARG A N 1
ATOM 929 C CA . ARG A 1 114 ? 23.551 4.731 -61.570 1.00 81.88 114 ARG A CA 1
ATOM 930 C C . ARG A 1 114 ? 24.994 5.229 -61.656 1.00 81.88 114 ARG A C 1
ATOM 932 O O . ARG A 1 114 ? 25.372 5.776 -62.688 1.00 81.88 114 ARG A O 1
ATOM 939 N N . LEU A 1 115 ? 25.782 5.007 -60.607 1.00 75.31 115 LEU A N 1
ATOM 940 C CA . LEU A 1 115 ? 27.201 5.362 -60.552 1.00 75.31 115 LEU A CA 1
ATOM 941 C C . LEU A 1 115 ? 28.013 4.645 -61.640 1.00 75.31 115 LEU A C 1
ATOM 943 O O . LEU A 1 115 ? 28.825 5.284 -62.307 1.00 75.31 115 LEU A O 1
ATOM 947 N N . ASP A 1 116 ? 27.742 3.361 -61.880 1.00 78.31 116 ASP A N 1
ATOM 948 C CA . ASP A 1 116 ? 28.388 2.599 -62.959 1.00 78.31 116 ASP A CA 1
ATOM 949 C C . ASP A 1 116 ? 28.061 3.185 -64.341 1.00 78.31 116 ASP A C 1
ATOM 951 O O . ASP A 1 116 ? 28.948 3.389 -65.171 1.00 78.31 116 ASP A O 1
ATOM 955 N N . LYS A 1 117 ? 26.797 3.560 -64.573 1.00 83.88 117 LYS A N 1
ATOM 956 C CA . LYS A 1 117 ? 26.384 4.215 -65.825 1.00 83.88 117 LYS A CA 1
ATOM 957 C C . LYS A 1 117 ? 27.042 5.580 -66.026 1.00 83.88 117 LYS A C 1
ATOM 959 O O . LYS A 1 117 ? 27.374 5.925 -67.158 1.00 83.88 117 LYS A O 1
ATOM 964 N N . GLU A 1 118 ? 27.200 6.374 -64.970 1.00 78.31 118 GLU A N 1
ATOM 965 C CA . GLU A 1 118 ? 27.862 7.685 -65.037 1.00 78.31 118 GLU A CA 1
ATOM 966 C C . GLU A 1 118 ? 29.372 7.540 -65.311 1.00 78.31 118 GLU A C 1
ATOM 968 O O . GLU A 1 118 ? 29.916 8.281 -66.135 1.00 78.31 118 GLU A O 1
ATOM 973 N N . LEU A 1 119 ? 30.031 6.532 -64.720 1.00 74.62 119 LEU A N 1
ATOM 974 C CA . LEU A 1 119 ? 31.420 6.163 -65.020 1.00 74.62 119 LEU A CA 1
ATOM 975 C C . LEU A 1 119 ? 31.582 5.766 -66.497 1.00 74.62 119 LEU A C 1
ATOM 977 O O . LEU A 1 119 ? 32.464 6.286 -67.185 1.00 74.62 119 LEU A O 1
ATOM 981 N N . ASP A 1 120 ? 30.709 4.893 -67.004 1.00 78.31 120 ASP A N 1
ATOM 982 C CA . ASP A 1 120 ? 30.724 4.454 -68.402 1.00 78.31 120 ASP A CA 1
ATOM 983 C C . ASP A 1 120 ? 30.498 5.620 -69.375 1.00 78.31 120 ASP A C 1
ATOM 985 O O . ASP A 1 120 ? 31.166 5.718 -70.409 1.00 78.31 120 ASP A O 1
ATOM 989 N N . GLN A 1 121 ? 29.592 6.545 -69.040 1.00 78.12 121 GLN A N 1
ATOM 990 C CA . GLN A 1 121 ? 29.347 7.755 -69.829 1.00 78.12 121 GLN A CA 1
ATOM 991 C C . GLN A 1 121 ? 30.554 8.695 -69.842 1.00 78.12 121 GLN A C 1
ATOM 993 O O . GLN A 1 121 ? 30.878 9.241 -70.900 1.00 78.12 121 GLN A O 1
ATOM 998 N N . LEU A 1 122 ? 31.246 8.866 -68.713 1.00 70.06 122 LEU A N 1
ATOM 999 C CA . LEU A 1 122 ? 32.455 9.684 -68.634 1.00 70.06 122 LEU A CA 1
ATOM 1000 C C . LEU A 1 122 ? 33.581 9.082 -69.483 1.00 70.06 122 LEU A C 1
ATOM 1002 O O . LEU A 1 122 ? 34.196 9.788 -70.284 1.00 70.06 122 LEU A O 1
ATOM 1006 N N . VAL A 1 123 ? 33.799 7.767 -69.378 1.00 70.62 123 VAL A N 1
ATOM 1007 C CA . VAL A 1 123 ? 34.774 7.035 -70.199 1.00 70.62 123 VAL A CA 1
ATOM 1008 C C . VAL A 1 123 ? 34.430 7.174 -71.682 1.00 70.62 123 VAL A C 1
ATOM 1010 O O . VAL A 1 123 ? 35.287 7.537 -72.488 1.00 70.62 123 VAL A O 1
ATOM 1013 N N . ALA A 1 124 ? 33.173 6.942 -72.064 1.00 72.12 124 ALA A N 1
ATOM 1014 C CA . ALA A 1 124 ? 32.743 7.020 -73.454 1.00 72.12 124 ALA A CA 1
ATOM 1015 C C . ALA A 1 124 ? 32.820 8.449 -74.020 1.00 72.12 124 ALA A C 1
ATOM 1017 O O . ALA A 1 124 ? 33.301 8.636 -75.138 1.00 72.12 124 ALA A O 1
ATOM 1018 N N . GLY A 1 125 ? 32.378 9.456 -73.265 1.00 68.62 125 GLY A N 1
ATOM 1019 C CA . GLY A 1 125 ? 32.347 10.853 -73.693 1.00 68.62 125 GLY A CA 1
ATOM 1020 C C . GLY A 1 125 ? 33.746 11.456 -73.797 1.00 68.62 125 GLY A C 1
ATOM 1021 O O . GLY A 1 125 ? 34.126 11.988 -74.844 1.00 68.62 125 GLY A O 1
ATOM 1022 N N . TYR A 1 126 ? 34.547 11.312 -72.743 1.00 65.06 126 TYR A N 1
ATOM 1023 C CA . TYR A 1 126 ? 35.866 11.932 -72.644 1.00 65.06 126 TYR A CA 1
ATOM 1024 C C . TYR A 1 126 ? 36.899 11.248 -73.553 1.00 65.06 126 TYR A C 1
ATOM 1026 O O . TYR A 1 126 ? 37.640 11.927 -74.267 1.00 65.06 126 TYR A O 1
ATOM 1034 N N . ALA A 1 127 ? 36.895 9.910 -73.623 1.00 64.50 127 ALA A N 1
ATOM 1035 C CA . ALA A 1 127 ? 37.837 9.171 -74.463 1.00 64.50 127 ALA A CA 1
ATOM 1036 C C . ALA A 1 127 ? 37.489 9.249 -75.956 1.00 64.50 127 ALA A C 1
ATOM 1038 O O . ALA A 1 127 ? 38.382 9.394 -76.786 1.00 64.50 127 ALA A O 1
ATOM 1039 N N . LYS A 1 128 ? 36.204 9.175 -76.343 1.00 67.50 128 LYS A N 1
ATOM 1040 C CA . LYS A 1 128 ? 35.855 9.087 -77.775 1.00 67.50 128 LYS A CA 1
ATOM 1041 C C . LYS A 1 128 ? 35.705 10.434 -78.463 1.00 67.50 128 LYS A C 1
ATOM 1043 O O . LYS A 1 128 ? 36.070 10.539 -79.629 1.00 67.50 128 LYS A O 1
ATOM 1048 N N . THR A 1 129 ? 35.153 11.454 -77.806 1.00 76.06 129 THR A N 1
ATOM 1049 C CA . THR A 1 129 ? 34.836 12.718 -78.502 1.00 76.06 129 THR A CA 1
ATOM 1050 C C . THR A 1 129 ? 35.948 13.753 -78.383 1.00 76.06 129 THR A C 1
ATOM 1052 O O . THR A 1 129 ? 36.365 14.320 -79.396 1.00 76.06 129 THR A O 1
ATOM 1055 N N . ARG A 1 130 ? 36.486 13.948 -77.175 1.00 77.81 130 ARG A N 1
ATOM 1056 C CA . ARG A 1 130 ? 37.530 14.941 -76.908 1.00 77.81 130 ARG A CA 1
ATOM 1057 C C . ARG A 1 130 ? 38.888 14.531 -77.478 1.00 77.81 130 ARG A C 1
ATOM 1059 O O . ARG A 1 130 ? 39.431 15.281 -78.286 1.00 77.81 130 ARG A O 1
ATOM 1066 N N . GLN A 1 131 ? 39.389 13.327 -77.175 1.00 81.81 131 GLN A N 1
ATOM 1067 C CA . GLN A 1 131 ? 40.672 12.871 -77.739 1.00 81.81 131 GLN A CA 1
ATOM 1068 C C . GLN A 1 131 ? 40.633 12.799 -79.271 1.00 81.81 131 GLN A C 1
ATOM 1070 O O . GLN A 1 131 ? 41.571 13.232 -79.933 1.00 81.81 131 GLN A O 1
ATOM 1075 N N . ALA A 1 132 ? 39.530 12.326 -79.864 1.00 84.56 132 ALA A N 1
ATOM 1076 C CA . ALA A 1 132 ? 39.398 12.274 -81.321 1.00 84.56 132 ALA A CA 1
ATOM 1077 C C . ALA A 1 132 ? 39.353 13.667 -81.969 1.00 84.56 132 ALA A C 1
ATOM 1079 O O . ALA A 1 132 ? 39.766 13.835 -83.118 1.00 84.56 132 ALA A O 1
ATOM 1080 N N . HIS A 1 133 ? 38.821 14.677 -81.280 1.00 87.00 133 HIS A N 1
ATOM 1081 C CA . HIS A 1 133 ? 38.869 16.060 -81.746 1.00 87.00 133 HIS A CA 1
ATOM 1082 C C . HIS A 1 133 ? 40.293 16.628 -81.656 1.00 87.00 133 HIS A C 1
ATOM 1084 O O . HIS A 1 133 ? 40.809 17.145 -82.646 1.00 87.00 133 HIS A O 1
ATOM 1090 N N . GLU A 1 134 ? 40.959 16.465 -80.512 1.00 87.50 134 GLU A N 1
ATOM 1091 C CA . GLU A 1 134 ? 42.326 16.948 -80.286 1.00 87.50 134 GLU A CA 1
ATOM 1092 C C . GLU A 1 134 ? 43.338 16.280 -81.239 1.00 87.50 134 GLU A C 1
ATOM 1094 O O . GLU A 1 134 ? 44.141 16.978 -81.864 1.00 87.50 134 GLU A O 1
ATOM 1099 N N . MET A 1 135 ? 43.224 14.966 -81.474 1.00 90.81 135 MET A N 1
ATOM 1100 C CA . MET A 1 135 ? 44.017 14.234 -82.474 1.00 90.81 135 MET A CA 1
ATOM 1101 C C . MET A 1 135 ? 43.817 14.767 -83.894 1.00 90.81 135 MET A C 1
ATOM 1103 O O . MET A 1 135 ? 44.785 14.931 -84.640 1.00 90.81 135 MET A O 1
ATOM 1107 N N . ARG A 1 136 ? 42.569 15.067 -84.283 1.00 90.12 136 ARG A N 1
ATOM 1108 C CA . ARG A 1 136 ? 42.265 15.628 -85.610 1.00 90.12 136 ARG A CA 1
ATOM 1109 C C . ARG A 1 136 ? 42.880 17.014 -85.784 1.00 90.12 136 ARG A C 1
ATOM 1111 O O . ARG A 1 136 ? 43.481 17.288 -86.822 1.00 90.12 136 ARG A O 1
ATOM 1118 N N . CYS A 1 137 ? 42.769 17.878 -84.778 1.00 92.19 137 CYS A N 1
ATOM 1119 C CA . CYS A 1 137 ? 43.378 19.207 -84.802 1.00 92.19 137 CYS A CA 1
ATOM 1120 C C . CYS A 1 137 ? 44.909 19.133 -84.902 1.00 92.19 137 CYS A C 1
ATOM 1122 O O . CYS A 1 137 ? 45.502 19.838 -85.723 1.00 92.19 137 CYS A O 1
ATOM 1124 N N . PHE A 1 138 ? 45.544 18.245 -84.130 1.00 93.38 138 PHE A N 1
ATOM 1125 C CA . PHE A 1 138 ? 46.995 18.069 -84.149 1.00 93.38 138 PHE A CA 1
ATOM 1126 C C . PHE A 1 138 ? 47.503 17.500 -85.481 1.00 93.38 138 PHE A C 1
ATOM 1128 O O . PHE A 1 138 ? 48.424 18.067 -86.068 1.00 93.38 138 PHE A O 1
ATOM 1135 N N . SER A 1 139 ? 46.858 16.458 -86.019 1.00 91.94 139 SER A N 1
ATOM 1136 C CA . SER A 1 139 ? 47.224 15.880 -87.323 1.00 91.94 139 SER A CA 1
ATOM 1137 C 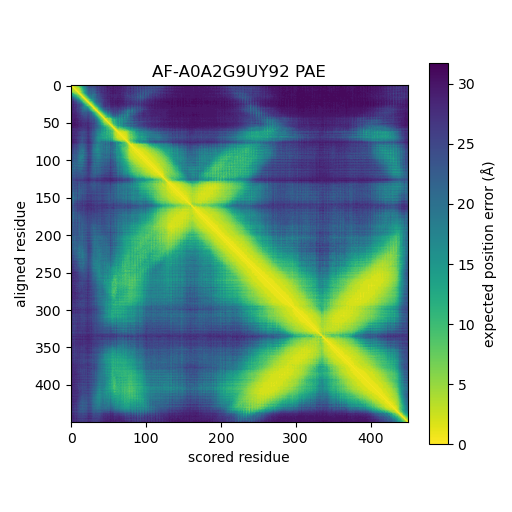C . SER A 1 139 ? 47.092 16.902 -88.462 1.00 91.94 139 SER A C 1
ATOM 1139 O O . SER A 1 139 ? 47.979 17.023 -89.311 1.00 91.94 139 SER A O 1
ATOM 1141 N N . ASN A 1 140 ? 46.048 17.741 -88.437 1.00 92.50 140 ASN A N 1
ATOM 1142 C CA . ASN A 1 140 ? 45.898 18.843 -89.392 1.00 92.50 140 ASN A CA 1
ATOM 1143 C C . ASN A 1 140 ? 47.034 19.876 -89.292 1.00 92.50 140 ASN A C 1
ATOM 1145 O O . ASN A 1 140 ? 47.484 20.391 -90.319 1.00 92.50 140 ASN A O 1
ATOM 1149 N N . SER A 1 141 ? 47.503 20.181 -88.078 1.00 93.06 141 SER A N 1
ATOM 1150 C CA . SER A 1 141 ? 48.654 21.067 -87.857 1.00 93.06 141 SER A CA 1
ATOM 1151 C C . SER A 1 141 ? 49.949 20.449 -88.400 1.00 93.06 141 SER A C 1
ATOM 1153 O O . SER A 1 141 ? 50.646 21.068 -89.206 1.00 93.06 141 SER A O 1
ATOM 1155 N N . GLN A 1 142 ? 50.205 19.180 -88.071 1.00 93.44 142 GLN A N 1
ATOM 1156 C CA . GLN A 1 142 ? 51.366 18.417 -88.536 1.00 93.44 142 GLN A CA 1
ATOM 1157 C C . GLN A 1 142 ? 51.406 18.265 -90.065 1.00 93.44 142 GLN A C 1
ATOM 1159 O O . GLN A 1 142 ? 52.471 18.310 -90.687 1.00 93.44 142 GLN A O 1
ATOM 1164 N N . LEU A 1 143 ? 50.245 18.155 -90.718 1.00 93.19 143 LEU A N 1
ATOM 1165 C CA . LEU A 1 143 ? 50.156 18.146 -92.177 1.00 93.19 143 LEU A CA 1
ATOM 1166 C C . LEU A 1 143 ? 50.553 19.494 -92.803 1.00 93.19 143 LEU A C 1
ATOM 1168 O O . LEU A 1 143 ? 51.199 19.509 -93.856 1.00 93.19 143 LEU A O 1
ATOM 1172 N N . LYS A 1 144 ? 50.173 20.622 -92.188 1.00 94.19 144 LYS A N 1
ATOM 1173 C CA . LYS A 1 144 ? 50.571 21.965 -92.651 1.00 94.19 144 LYS A CA 1
ATOM 1174 C C . LYS A 1 144 ? 52.078 22.171 -92.498 1.00 94.19 144 LYS A C 1
ATOM 1176 O O . LYS A 1 144 ? 52.719 22.619 -93.447 1.00 94.19 144 LYS A O 1
ATOM 1181 N N . GLU A 1 145 ? 52.633 21.774 -91.357 1.00 91.88 145 GLU A N 1
ATOM 1182 C CA . GLU A 1 145 ? 54.069 21.838 -91.072 1.00 91.88 145 GLU A CA 1
ATOM 1183 C C . GLU A 1 145 ? 54.883 20.987 -92.060 1.00 91.88 145 GLU A C 1
ATOM 1185 O O . GLU A 1 145 ? 55.826 21.480 -92.681 1.00 91.88 145 GLU A O 1
ATOM 1190 N N . TYR A 1 146 ? 54.443 19.751 -92.326 1.00 94.88 146 TYR A N 1
ATOM 1191 C CA . TYR A 1 146 ? 55.037 18.892 -93.354 1.00 94.88 146 TYR A CA 1
ATOM 1192 C C . TYR A 1 146 ? 55.058 19.567 -94.733 1.00 94.88 146 TYR A C 1
ATOM 1194 O O . TYR A 1 146 ? 56.077 19.530 -95.424 1.00 94.88 146 TYR A O 1
ATOM 1202 N N . ARG A 1 147 ? 53.940 20.181 -95.157 1.00 92.81 147 ARG A N 1
ATOM 1203 C CA . ARG A 1 147 ? 53.848 20.871 -96.457 1.00 92.81 147 ARG A CA 1
ATOM 1204 C C . ARG A 1 147 ? 54.832 22.037 -96.536 1.00 92.81 147 ARG A C 1
ATOM 1206 O O . ARG A 1 147 ? 55.528 22.153 -97.539 1.00 92.81 147 ARG A O 1
ATOM 1213 N N . HIS A 1 148 ? 54.910 22.853 -95.487 1.00 93.31 148 HIS A N 1
ATOM 1214 C CA . HIS A 1 148 ? 55.821 23.992 -95.419 1.00 93.31 148 HIS A CA 1
ATOM 1215 C C . HIS A 1 148 ? 57.295 23.556 -95.468 1.00 93.31 148 HIS A C 1
ATOM 1217 O O . HIS A 1 148 ? 58.033 23.978 -96.360 1.00 93.31 148 HIS A O 1
ATOM 1223 N N . ASN A 1 149 ? 57.698 22.631 -94.592 1.00 92.50 149 ASN A N 1
ATOM 1224 C CA . ASN A 1 149 ? 59.079 22.145 -94.503 1.00 92.50 149 ASN A CA 1
ATOM 1225 C C . ASN A 1 149 ? 59.524 21.412 -95.777 1.00 92.50 149 ASN A C 1
ATOM 1227 O O . ASN A 1 149 ? 60.676 21.517 -96.195 1.00 92.50 149 ASN A O 1
ATOM 1231 N N . LYS A 1 150 ? 58.600 20.707 -96.442 1.00 94.19 150 LYS A N 1
ATOM 1232 C CA . LYS A 1 150 ? 58.854 20.052 -97.729 1.00 94.19 150 LYS A CA 1
ATOM 1233 C C . LYS A 1 150 ? 59.184 21.055 -98.833 1.00 94.19 150 LYS A C 1
ATOM 1235 O O . LYS A 1 150 ? 60.092 20.790 -99.619 1.00 94.19 150 LYS A O 1
ATOM 1240 N N . GLU A 1 151 ? 58.449 22.164 -98.931 1.00 92.81 151 GLU A N 1
ATOM 1241 C CA . GLU A 1 151 ? 58.724 23.189 -99.947 1.00 92.81 151 GLU A CA 1
ATOM 1242 C C . GLU A 1 151 ? 60.013 23.961 -99.633 1.00 92.81 151 GLU A C 1
ATOM 1244 O O . GLU A 1 151 ? 60.841 24.128 -100.526 1.00 92.81 151 GLU A O 1
ATOM 1249 N N . LEU A 1 152 ? 60.262 24.311 -98.365 1.00 90.81 152 LEU A N 1
ATOM 1250 C CA . LEU A 1 152 ? 61.531 24.920 -97.942 1.00 90.81 152 LEU A CA 1
ATOM 1251 C C . LEU A 1 152 ? 62.745 24.048 -98.290 1.00 90.81 152 LEU A C 1
ATOM 1253 O O . LEU A 1 152 ? 63.723 24.530 -98.864 1.00 90.81 152 LEU A O 1
ATOM 1257 N N . ALA A 1 153 ? 62.680 22.750 -97.990 1.00 88.94 153 ALA A N 1
ATOM 1258 C CA . ALA A 1 153 ? 63.790 21.844 -98.248 1.00 88.94 153 ALA A CA 1
ATOM 1259 C C . ALA A 1 153 ? 64.024 21.604 -99.749 1.00 88.94 153 ALA A C 1
ATOM 1261 O O . ALA A 1 153 ? 65.172 21.506 -100.180 1.00 88.94 153 ALA A O 1
ATOM 1262 N N . LYS A 1 154 ? 62.966 21.567 -100.573 1.00 89.75 154 LYS A N 1
ATOM 1263 C CA . LYS A 1 154 ? 63.107 21.520 -102.039 1.00 89.75 154 LYS A CA 1
ATOM 1264 C C . LYS A 1 154 ? 63.803 22.762 -102.593 1.00 89.75 154 LYS A C 1
ATOM 1266 O O . LYS A 1 154 ? 64.641 22.607 -103.483 1.00 89.75 154 LYS A O 1
ATOM 1271 N N . SER A 1 155 ? 63.452 23.951 -102.096 1.00 88.00 155 SER A N 1
ATOM 1272 C CA . SER A 1 155 ? 64.087 25.216 -102.490 1.00 88.00 155 SER A CA 1
ATOM 1273 C C . SER A 1 155 ? 65.563 25.234 -102.088 1.00 88.00 155 SER A C 1
ATOM 1275 O O . SER A 1 155 ? 66.420 25.435 -102.943 1.00 88.00 155 SER A O 1
ATOM 1277 N N . SER A 1 156 ? 65.879 24.869 -100.840 1.00 87.94 156 SER A N 1
ATOM 1278 C CA . SER A 1 156 ? 67.263 24.779 -100.347 1.00 87.94 156 SER A CA 1
ATOM 1279 C C . SER A 1 156 ? 68.117 23.755 -101.113 1.00 87.94 156 SER A C 1
ATOM 1281 O O . SER A 1 156 ? 69.287 24.000 -101.403 1.00 87.94 156 SER A O 1
ATOM 1283 N N . LEU A 1 157 ? 67.554 22.600 -101.487 1.00 88.25 157 LEU A N 1
ATOM 1284 C CA . LEU A 1 157 ? 68.264 21.608 -102.304 1.00 88.25 157 LEU A CA 1
ATOM 1285 C C . LEU A 1 157 ? 68.488 22.080 -103.748 1.00 88.25 157 LEU A C 1
ATOM 1287 O O . LEU A 1 157 ? 69.464 21.669 -104.371 1.00 88.25 157 LEU A O 1
ATOM 1291 N N . LYS A 1 158 ? 67.606 22.936 -104.281 1.00 85.31 158 LYS A N 1
ATOM 1292 C CA . LYS A 1 158 ? 67.726 23.488 -105.638 1.00 85.31 158 LYS A CA 1
ATOM 1293 C C . LYS A 1 158 ? 68.861 24.513 -105.718 1.00 85.31 158 LYS A C 1
ATOM 1295 O O . LYS A 1 158 ? 69.566 24.556 -106.719 1.00 85.31 158 LYS A O 1
ATOM 1300 N N . GLU A 1 159 ? 69.078 25.273 -104.646 1.00 84.62 159 GLU A N 1
ATOM 1301 C CA . GLU A 1 159 ? 70.171 26.250 -104.515 1.00 84.62 159 GLU A CA 1
ATOM 1302 C C . GLU A 1 159 ? 71.563 25.605 -104.367 1.00 84.62 159 GLU A C 1
ATOM 1304 O O . GLU A 1 159 ? 72.574 26.259 -104.597 1.00 84.62 159 GLU A O 1
ATOM 1309 N N . ARG A 1 160 ? 71.642 24.306 -104.042 1.00 83.00 160 ARG A N 1
ATOM 1310 C CA . ARG A 1 160 ? 72.904 23.566 -103.839 1.00 83.00 160 ARG A CA 1
ATOM 1311 C C . ARG A 1 160 ? 73.580 23.049 -105.118 1.00 83.00 160 ARG A C 1
ATOM 1313 O O . ARG A 1 160 ? 74.629 22.422 -105.016 1.00 83.00 160 ARG A O 1
ATOM 1320 N N . GLY A 1 161 ? 72.997 23.264 -106.302 1.00 76.25 161 GLY A N 1
ATOM 1321 C CA . GLY A 1 161 ? 73.633 22.922 -107.587 1.00 76.25 161 GLY A CA 1
ATOM 1322 C C . GLY A 1 161 ? 73.935 21.429 -107.802 1.00 76.25 161 GLY A C 1
ATOM 1323 O O . GLY A 1 161 ? 74.885 21.085 -108.501 1.00 76.25 161 GLY A O 1
ATOM 1324 N N . LEU A 1 162 ? 73.160 20.533 -107.181 1.00 84.50 162 LEU A N 1
ATOM 1325 C CA . LEU A 1 162 ? 73.358 19.079 -107.256 1.00 84.50 162 LEU A CA 1
ATOM 1326 C C . LEU A 1 162 ? 73.042 18.516 -108.655 1.00 84.50 162 LEU A C 1
ATOM 1328 O O . LEU A 1 162 ? 72.208 19.054 -109.385 1.00 84.50 162 LEU A O 1
ATOM 1332 N N . SER A 1 163 ? 73.644 17.374 -109.007 1.00 83.06 163 SER A N 1
ATOM 1333 C CA . SER A 1 163 ? 73.253 16.627 -110.212 1.00 83.06 163 SER A CA 1
ATOM 1334 C C . SER A 1 163 ? 71.794 16.159 -110.112 1.00 83.06 163 SER A C 1
ATOM 1336 O O . SER A 1 163 ? 71.288 15.911 -109.017 1.00 83.06 163 SER A O 1
ATOM 1338 N N . ARG A 1 164 ? 71.097 16.005 -111.247 1.00 82.94 164 ARG A N 1
ATOM 1339 C CA . ARG A 1 164 ? 69.660 15.658 -111.279 1.00 82.94 164 ARG A CA 1
ATOM 1340 C C . ARG A 1 164 ? 69.313 14.419 -110.440 1.00 82.94 164 ARG A C 1
ATOM 1342 O O . ARG A 1 164 ? 68.371 14.462 -109.658 1.00 82.94 164 ARG A O 1
ATOM 1349 N N . SER A 1 165 ? 70.115 13.358 -110.552 1.00 86.25 165 SER A N 1
ATOM 1350 C CA . SER A 1 165 ? 69.944 12.121 -109.773 1.00 86.25 165 SER A CA 1
ATOM 1351 C C . SER A 1 165 ? 70.177 12.342 -108.269 1.00 86.25 165 SER A C 1
ATOM 1353 O O . SER A 1 165 ? 69.380 11.901 -107.440 1.00 86.25 165 SER A O 1
ATOM 1355 N N . ALA A 1 166 ? 71.212 13.110 -107.903 1.00 83.75 166 ALA A N 1
ATOM 1356 C CA . ALA A 1 166 ? 71.504 13.436 -106.506 1.00 83.75 166 ALA A CA 1
ATOM 1357 C C . ALA A 1 166 ? 70.424 14.335 -105.876 1.00 83.75 166 ALA A C 1
ATOM 1359 O O . ALA A 1 166 ? 70.055 14.132 -104.720 1.00 83.75 166 ALA A O 1
ATOM 1360 N N . TYR A 1 167 ? 69.868 15.284 -106.636 1.00 87.50 167 TYR A N 1
ATOM 1361 C CA . TYR A 1 167 ? 68.744 16.120 -106.211 1.00 87.50 167 TYR A CA 1
ATOM 1362 C C . TYR A 1 167 ? 67.468 15.295 -105.990 1.00 87.50 167 TYR A C 1
ATOM 1364 O O . TYR A 1 167 ? 66.818 15.429 -104.954 1.00 87.50 167 TYR A O 1
ATOM 1372 N N . GLU A 1 168 ? 67.115 14.415 -106.932 1.00 87.31 168 GLU A N 1
ATOM 1373 C CA . GLU A 1 168 ? 65.934 13.550 -106.822 1.00 87.31 168 GLU A CA 1
ATOM 1374 C C . GLU A 1 168 ? 66.036 12.592 -105.620 1.00 87.31 168 GLU A C 1
ATOM 1376 O O . GLU A 1 168 ? 65.059 12.446 -104.875 1.00 87.31 168 GLU A O 1
ATOM 1381 N N . SER A 1 169 ? 67.220 12.016 -105.367 1.00 89.31 169 SER A N 1
ATOM 1382 C CA . SER A 1 169 ? 67.484 11.199 -104.172 1.00 89.31 169 SER A CA 1
ATOM 1383 C C . SER A 1 169 ? 67.380 12.019 -102.885 1.00 89.31 169 SER A C 1
ATOM 1385 O O . SER A 1 169 ? 66.627 11.649 -101.988 1.00 89.31 169 SER A O 1
ATOM 1387 N N . ALA A 1 170 ? 68.033 13.185 -102.816 1.00 87.62 170 ALA A N 1
ATOM 1388 C CA . ALA A 1 170 ? 67.993 14.045 -101.633 1.00 87.62 170 ALA A CA 1
ATOM 1389 C C . ALA A 1 170 ? 66.565 14.523 -101.306 1.00 87.62 170 ALA A C 1
ATOM 1391 O O . ALA A 1 170 ? 66.162 14.557 -100.144 1.00 87.62 170 ALA A O 1
ATOM 1392 N N . VAL A 1 171 ? 65.751 14.840 -102.319 1.00 88.81 171 VAL A N 1
ATOM 1393 C CA . VAL A 1 171 ? 64.334 15.197 -102.133 1.00 88.81 171 VAL A CA 1
ATOM 1394 C C . VAL A 1 171 ? 63.513 14.003 -101.636 1.00 88.81 171 VAL A C 1
ATOM 1396 O O . VAL A 1 171 ? 62.580 14.188 -100.847 1.00 88.81 171 VAL A O 1
ATOM 1399 N N . LYS A 1 172 ? 63.815 12.781 -102.092 1.00 92.12 172 LYS A N 1
ATOM 1400 C CA . LYS A 1 172 ? 63.159 11.556 -101.614 1.00 92.12 172 LYS A CA 1
ATOM 1401 C C . LYS A 1 172 ? 63.495 11.291 -100.144 1.00 92.12 172 LYS A C 1
ATOM 1403 O O . LYS A 1 172 ? 62.572 11.052 -99.364 1.00 92.12 172 LYS A O 1
ATOM 1408 N N . ASP A 1 173 ? 64.762 11.429 -99.768 1.00 91.06 173 ASP A N 1
ATOM 1409 C CA . ASP A 1 173 ? 65.239 11.225 -98.397 1.00 91.06 173 ASP A CA 1
ATOM 1410 C C . ASP A 1 173 ? 64.651 12.264 -97.438 1.00 91.06 173 ASP A C 1
ATOM 1412 O O . ASP A 1 173 ? 64.106 11.909 -96.393 1.00 91.06 173 ASP A O 1
ATOM 1416 N N . VAL A 1 174 ? 64.624 13.539 -97.839 1.00 91.75 174 VAL A N 1
ATOM 1417 C CA . VAL A 1 174 ? 63.969 14.612 -97.075 1.00 91.75 174 VAL A CA 1
ATOM 1418 C C . VAL A 1 174 ? 62.473 14.345 -96.898 1.00 91.75 174 VAL A C 1
ATOM 1420 O O . VAL A 1 174 ? 61.945 14.512 -95.801 1.00 91.75 174 VAL A O 1
ATOM 1423 N N . LYS A 1 175 ? 61.754 13.910 -97.943 1.00 93.50 175 LYS A N 1
ATOM 1424 C CA . LYS A 1 175 ? 60.326 13.563 -97.811 1.00 93.50 175 LYS A CA 1
ATOM 1425 C C . LYS A 1 175 ? 60.120 12.407 -96.835 1.00 93.50 175 LYS A C 1
ATOM 1427 O O . LYS A 1 175 ? 59.200 12.487 -96.027 1.00 93.50 175 LYS A O 1
ATOM 1432 N N . ALA A 1 176 ? 60.951 11.366 -96.900 1.00 92.75 176 ALA A N 1
ATOM 1433 C CA . ALA A 1 176 ? 60.888 10.233 -95.980 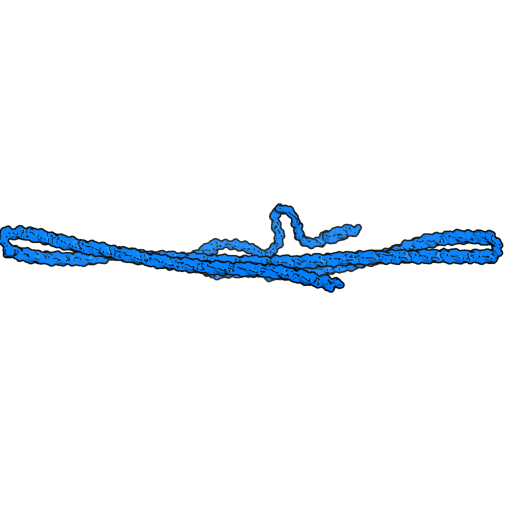1.00 92.75 176 ALA A CA 1
ATOM 1434 C C . ALA A 1 176 ? 61.182 10.667 -94.534 1.00 92.75 176 ALA A C 1
ATOM 1436 O O . ALA A 1 176 ? 60.456 10.276 -93.619 1.00 92.75 176 ALA A O 1
ATOM 1437 N N . GLN A 1 177 ? 62.176 11.539 -94.332 1.00 93.12 177 GLN A N 1
ATOM 1438 C CA . GLN A 1 177 ? 62.505 12.118 -93.030 1.00 93.12 177 GLN A CA 1
ATOM 1439 C C . GLN A 1 177 ? 61.351 12.959 -92.471 1.00 93.12 177 GLN A C 1
ATOM 1441 O O . GLN A 1 177 ? 60.957 12.753 -91.326 1.00 93.12 177 GLN A O 1
ATOM 1446 N N . LEU A 1 178 ? 60.766 13.855 -93.271 1.00 93.44 178 LEU A N 1
ATOM 1447 C CA . LEU A 1 178 ? 59.631 14.688 -92.859 1.00 93.44 178 LEU A CA 1
ATOM 1448 C C . LEU A 1 178 ? 58.372 13.852 -92.584 1.00 93.44 178 LEU A C 1
ATOM 1450 O O . LEU A 1 178 ? 57.632 14.146 -91.649 1.00 93.44 178 LEU A O 1
ATOM 1454 N N . THR A 1 179 ? 58.123 12.792 -93.359 1.00 92.38 179 THR A N 1
ATOM 1455 C CA . THR A 1 179 ? 57.014 11.864 -93.092 1.00 92.38 179 THR A CA 1
ATOM 1456 C C . THR A 1 179 ? 57.244 11.112 -91.785 1.00 92.38 179 THR A C 1
ATOM 1458 O O . THR A 1 179 ? 56.323 11.049 -90.979 1.00 92.38 179 THR A O 1
ATOM 1461 N N . ARG A 1 180 ? 58.467 10.624 -91.529 1.00 93.31 180 ARG A N 1
ATOM 1462 C CA . ARG A 1 180 ? 58.829 9.973 -90.261 1.00 93.31 180 ARG A CA 1
ATOM 1463 C C . ARG A 1 180 ? 58.707 10.928 -89.072 1.00 93.31 180 ARG A C 1
ATOM 1465 O O . ARG A 1 180 ? 58.210 10.529 -88.028 1.00 93.31 180 ARG A O 1
ATOM 1472 N N . GLN A 1 181 ? 59.125 12.185 -89.222 1.00 92.50 181 GLN A N 1
ATOM 1473 C CA . GLN A 1 181 ? 58.945 13.216 -88.194 1.00 92.50 181 GLN A CA 1
ATOM 1474 C C . GLN A 1 181 ? 57.461 13.451 -87.897 1.00 92.50 181 GLN A C 1
ATOM 1476 O O . GLN A 1 181 ? 57.076 13.425 -86.731 1.00 92.50 181 GLN A O 1
ATOM 1481 N N . ARG A 1 182 ? 56.625 13.581 -88.936 1.00 92.25 182 ARG A N 1
ATOM 1482 C CA . ARG A 1 182 ? 55.172 13.748 -88.795 1.00 92.25 182 ARG A CA 1
ATOM 1483 C C . ARG A 1 182 ? 54.526 12.568 -88.071 1.00 92.25 182 ARG A C 1
ATOM 1485 O O . ARG A 1 182 ? 53.791 12.774 -87.113 1.00 92.25 182 ARG A O 1
ATOM 1492 N N . THR A 1 183 ? 54.819 11.337 -88.499 1.00 92.25 183 THR A N 1
ATOM 1493 C CA . THR A 1 183 ? 54.261 10.131 -87.870 1.00 92.25 183 THR A CA 1
ATOM 1494 C C . THR A 1 183 ? 54.739 9.987 -86.432 1.00 92.25 183 THR A C 1
ATOM 1496 O O . THR A 1 183 ? 53.932 9.688 -85.563 1.00 92.25 183 THR A O 1
ATOM 1499 N N . ASN A 1 184 ? 56.020 10.263 -86.156 1.00 93.25 184 ASN A N 1
ATOM 1500 C CA . ASN A 1 184 ? 56.558 10.226 -84.797 1.00 93.25 184 ASN A CA 1
ATOM 1501 C C . ASN A 1 184 ? 55.858 11.253 -83.894 1.00 93.25 184 ASN A C 1
ATOM 1503 O O . ASN A 1 184 ? 55.464 10.914 -82.780 1.00 93.25 184 ASN A O 1
ATOM 1507 N N . ALA A 1 185 ? 55.653 12.481 -84.380 1.00 92.38 185 ALA A N 1
ATOM 1508 C CA . ALA A 1 185 ? 54.935 13.522 -83.650 1.00 92.38 185 ALA A CA 1
ATOM 1509 C C . ALA A 1 185 ? 53.467 13.137 -83.393 1.00 92.38 185 ALA A C 1
ATOM 1511 O O . ALA A 1 185 ? 52.990 13.283 -82.270 1.00 92.38 185 ALA A O 1
ATOM 1512 N N . GLU A 1 186 ? 52.766 12.592 -84.396 1.00 92.94 186 GLU A N 1
ATOM 1513 C CA . GLU A 1 186 ? 51.387 12.092 -84.261 1.00 92.94 186 GLU A CA 1
ATOM 1514 C C . GLU A 1 186 ? 51.299 10.951 -83.229 1.00 92.94 186 GLU A C 1
ATOM 1516 O O . GLU A 1 186 ? 50.447 11.004 -82.344 1.00 92.94 186 GLU A O 1
ATOM 1521 N N . THR A 1 187 ? 52.215 9.974 -83.262 1.00 92.56 187 THR A N 1
ATOM 1522 C CA . THR A 1 187 ? 52.255 8.877 -82.275 1.00 92.56 187 THR A CA 1
ATOM 1523 C C . THR A 1 187 ? 52.603 9.349 -80.862 1.00 92.56 187 THR A C 1
ATOM 1525 O O . THR A 1 187 ? 52.025 8.862 -79.893 1.00 92.56 187 THR A O 1
ATOM 1528 N N . ALA A 1 188 ? 53.513 10.319 -80.723 1.00 93.44 188 ALA A N 1
ATOM 1529 C CA . ALA A 1 188 ? 53.887 10.878 -79.426 1.00 93.44 188 ALA A CA 1
ATOM 1530 C C . ALA A 1 188 ? 52.731 11.673 -78.804 1.00 93.44 188 ALA A C 1
ATOM 1532 O O . ALA A 1 188 ? 52.484 11.579 -77.602 1.00 93.44 188 ALA A O 1
ATOM 1533 N N . PHE A 1 189 ? 51.990 12.423 -79.623 1.00 93.50 189 PHE A N 1
ATOM 1534 C CA . PHE A 1 189 ? 50.807 13.150 -79.176 1.00 93.50 189 PHE A CA 1
ATOM 1535 C C . PHE A 1 189 ? 49.660 12.203 -78.795 1.00 93.50 189 PHE A C 1
ATOM 1537 O O . PHE A 1 189 ? 49.032 12.387 -77.756 1.00 93.50 189 PHE A O 1
ATOM 1544 N N . GLU A 1 190 ? 49.443 11.135 -79.564 1.00 89.75 190 GLU A N 1
ATOM 1545 C CA . GLU A 1 190 ? 48.462 10.102 -79.223 1.00 89.75 190 GLU A CA 1
ATOM 1546 C C . GLU A 1 190 ? 48.805 9.401 -77.896 1.00 89.75 190 GLU A C 1
ATOM 1548 O O . GLU A 1 190 ? 47.933 9.206 -77.049 1.00 89.75 190 GLU A O 1
ATOM 1553 N N . ALA A 1 191 ? 50.082 9.065 -77.677 1.00 91.06 191 ALA A N 1
ATOM 1554 C CA . ALA A 1 191 ? 50.555 8.510 -76.410 1.00 91.06 191 ALA A CA 1
ATOM 1555 C C . ALA A 1 191 ? 50.340 9.485 -75.238 1.00 91.06 191 ALA A C 1
ATOM 1557 O O . ALA A 1 191 ? 49.922 9.062 -74.161 1.00 91.06 191 ALA A O 1
ATOM 1558 N N . LYS A 1 192 ? 50.553 10.791 -75.458 1.00 91.88 192 LYS A N 1
ATOM 1559 C CA . LYS A 1 192 ? 50.281 11.835 -74.462 1.00 91.88 192 LYS A CA 1
ATOM 1560 C C . LYS A 1 192 ? 48.797 11.898 -74.090 1.00 91.88 192 LYS A C 1
ATOM 1562 O O . LYS A 1 192 ? 48.483 11.882 -72.905 1.00 91.88 192 LYS A O 1
ATOM 1567 N N . LEU A 1 193 ? 47.891 11.901 -75.070 1.00 88.50 193 LEU A N 1
ATOM 1568 C CA . LEU A 1 193 ? 46.447 11.911 -74.803 1.00 88.50 193 LEU A CA 1
ATOM 1569 C C . LEU A 1 193 ? 45.985 10.656 -74.056 1.00 88.50 193 LEU A C 1
ATOM 1571 O O . LEU A 1 193 ? 45.171 10.761 -73.137 1.00 88.50 193 LEU A O 1
ATOM 1575 N N . ARG A 1 194 ? 46.512 9.475 -74.417 1.00 86.75 194 ARG A N 1
ATOM 1576 C CA . ARG A 1 194 ? 46.243 8.223 -73.688 1.00 86.75 194 ARG A CA 1
ATOM 1577 C C . ARG A 1 194 ? 46.675 8.328 -72.225 1.00 86.75 194 ARG A C 1
ATOM 1579 O O . ARG A 1 194 ? 45.866 8.044 -71.348 1.00 86.75 194 ARG A O 1
ATOM 1586 N N . ALA A 1 195 ? 47.896 8.798 -71.970 1.00 89.44 195 ALA A N 1
ATOM 1587 C CA . ALA A 1 195 ? 48.408 8.979 -70.613 1.00 89.44 195 ALA A CA 1
ATOM 1588 C C . ALA A 1 195 ? 47.574 9.995 -69.809 1.00 89.44 195 ALA A C 1
ATOM 1590 O O . ALA A 1 195 ? 47.246 9.750 -68.650 1.00 89.44 195 ALA A O 1
ATOM 1591 N N . GLU A 1 196 ? 47.170 11.113 -70.419 1.00 88.12 196 GLU A N 1
ATOM 1592 C CA . GLU A 1 196 ? 46.302 12.105 -69.772 1.00 88.12 196 GLU A CA 1
ATOM 1593 C C . GLU A 1 196 ? 44.954 11.496 -69.360 1.00 88.12 196 GLU A C 1
ATOM 1595 O O . GLU A 1 196 ? 44.554 11.634 -68.201 1.00 88.12 196 GLU A O 1
ATOM 1600 N N . LEU A 1 197 ? 44.300 10.741 -70.249 1.00 84.88 197 LEU A N 1
ATOM 1601 C CA . LEU A 1 197 ? 43.053 10.041 -69.928 1.00 84.88 197 LEU A CA 1
ATOM 1602 C C . LEU A 1 197 ? 43.243 9.013 -68.812 1.00 84.88 197 LEU A C 1
ATOM 1604 O O . LEU A 1 197 ? 42.432 8.972 -67.891 1.00 84.88 197 LEU A O 1
ATOM 1608 N N . GLU A 1 198 ? 44.307 8.210 -68.848 1.00 86.56 198 GLU A N 1
ATOM 1609 C CA . GLU A 1 198 ? 44.601 7.252 -67.777 1.00 86.56 198 GLU A CA 1
ATOM 1610 C C . GLU A 1 198 ? 44.742 7.951 -66.418 1.00 86.56 198 GLU A C 1
ATOM 1612 O O . GLU A 1 198 ? 44.130 7.519 -65.437 1.00 86.56 198 GLU A O 1
ATOM 1617 N N . THR A 1 199 ? 45.462 9.077 -66.350 1.00 89.50 199 THR A N 1
ATOM 1618 C CA . THR A 1 199 ? 45.589 9.838 -65.094 1.00 89.50 199 THR A CA 1
ATOM 1619 C C . THR A 1 199 ? 44.259 10.413 -64.612 1.00 89.50 199 THR A C 1
ATOM 1621 O O . THR A 1 199 ? 44.027 10.528 -63.406 1.00 89.50 199 THR A O 1
ATOM 1624 N N . GLU A 1 200 ? 43.372 10.800 -65.524 1.00 85.31 200 GLU A N 1
ATOM 1625 C CA . GLU A 1 200 ? 42.062 11.348 -65.187 1.00 85.31 200 GLU A CA 1
ATOM 1626 C C . GLU A 1 200 ? 41.091 10.261 -64.720 1.00 85.31 200 GLU A C 1
ATOM 1628 O O . GLU A 1 200 ? 40.402 10.450 -63.719 1.00 85.31 200 GLU A O 1
ATOM 1633 N N . LEU A 1 201 ? 41.135 9.077 -65.338 1.00 83.44 201 LEU A N 1
ATOM 1634 C CA . LEU A 1 201 ? 40.394 7.898 -64.886 1.00 83.44 201 LEU A CA 1
ATOM 1635 C C . LEU A 1 201 ? 40.842 7.439 -63.498 1.00 83.44 201 LEU A C 1
ATOM 1637 O O . LEU A 1 201 ? 40.000 7.127 -62.657 1.00 83.44 201 LEU A O 1
ATOM 1641 N N . VAL A 1 202 ? 42.150 7.426 -63.222 1.00 89.25 202 VAL A N 1
ATOM 1642 C CA . VAL A 1 202 ? 42.670 7.102 -61.883 1.00 89.25 202 VAL A CA 1
ATOM 1643 C C . VAL A 1 202 ? 42.217 8.142 -60.856 1.00 89.25 202 VAL A C 1
ATOM 1645 O O . VAL A 1 202 ? 41.766 7.768 -59.772 1.00 89.25 202 VAL A O 1
ATOM 1648 N N . ARG A 1 203 ? 42.277 9.440 -61.190 1.00 87.88 203 ARG A N 1
ATOM 1649 C CA . ARG A 1 203 ? 41.773 10.514 -60.317 1.00 87.88 203 ARG A CA 1
ATOM 1650 C C . ARG A 1 203 ? 40.279 10.363 -60.029 1.00 87.88 203 ARG A C 1
ATOM 1652 O O . ARG A 1 203 ? 39.891 10.453 -58.867 1.00 87.88 203 ARG A O 1
ATOM 1659 N N . TYR A 1 204 ? 39.468 10.085 -61.048 1.00 84.44 204 TYR A N 1
ATOM 1660 C CA . TYR A 1 204 ? 38.027 9.887 -60.898 1.00 84.44 204 TYR A CA 1
ATOM 1661 C C . TYR A 1 204 ? 37.702 8.658 -60.041 1.00 84.44 204 TYR A C 1
ATOM 1663 O O . TYR A 1 204 ? 36.971 8.775 -59.062 1.00 84.44 204 TYR A O 1
ATOM 1671 N N . ARG A 1 205 ? 38.314 7.499 -60.331 1.00 84.50 205 ARG A N 1
ATOM 1672 C CA . ARG A 1 205 ? 38.138 6.269 -59.534 1.00 84.50 205 ARG A CA 1
ATOM 1673 C C . ARG A 1 205 ? 38.532 6.473 -58.074 1.00 84.50 205 ARG A C 1
ATOM 1675 O O . ARG A 1 205 ? 37.827 6.016 -57.180 1.00 84.50 205 ARG A O 1
ATOM 1682 N N . ARG A 1 206 ? 39.628 7.195 -57.814 1.00 89.62 206 ARG A N 1
ATOM 1683 C CA . ARG A 1 206 ? 40.042 7.544 -56.449 1.00 89.62 206 ARG A CA 1
ATOM 1684 C C . ARG A 1 206 ? 39.003 8.424 -55.752 1.00 89.62 206 ARG A C 1
ATOM 1686 O O . ARG A 1 206 ? 38.670 8.144 -54.607 1.00 89.62 206 ARG A O 1
ATOM 1693 N N . ALA A 1 207 ? 38.489 9.455 -56.424 1.00 86.81 207 ALA A N 1
ATOM 1694 C CA . ALA A 1 207 ? 37.455 10.328 -55.866 1.00 86.81 207 ALA A CA 1
ATOM 1695 C C . ALA A 1 207 ? 36.157 9.558 -55.562 1.00 86.81 207 ALA A C 1
ATOM 1697 O O . ALA A 1 207 ? 35.585 9.722 -54.486 1.00 86.81 207 ALA A O 1
ATOM 1698 N N . GLN A 1 208 ? 35.742 8.666 -56.465 1.00 83.81 208 GLN A N 1
ATOM 1699 C CA . GLN A 1 208 ? 34.585 7.792 -56.277 1.00 83.81 208 GLN A CA 1
ATOM 1700 C C . GLN A 1 208 ? 34.772 6.855 -55.075 1.00 83.81 208 GLN A C 1
ATOM 1702 O O . GLN A 1 208 ? 33.879 6.758 -54.236 1.00 83.81 208 GLN A O 1
ATOM 1707 N N . LEU A 1 209 ? 35.943 6.221 -54.944 1.00 86.88 209 LEU A N 1
ATOM 1708 C CA . LEU A 1 209 ? 36.265 5.366 -53.799 1.00 86.88 209 LEU A CA 1
ATOM 1709 C C . LEU A 1 209 ? 36.252 6.153 -52.481 1.00 86.88 209 LEU A C 1
ATOM 1711 O O . LEU A 1 209 ? 35.683 5.697 -51.495 1.00 86.88 209 LEU A O 1
ATOM 1715 N N . SER A 1 210 ? 36.828 7.359 -52.462 1.00 88.50 210 SER A N 1
ATOM 1716 C CA . SER A 1 210 ? 36.780 8.235 -51.285 1.00 88.50 210 SER A CA 1
ATOM 1717 C C . SER A 1 210 ? 35.349 8.629 -50.908 1.00 88.50 210 SER A C 1
ATOM 1719 O O . SER A 1 210 ? 35.019 8.637 -49.724 1.00 88.50 210 SER A O 1
ATOM 1721 N N . MET A 1 211 ? 34.487 8.913 -51.889 1.00 85.00 211 MET A N 1
ATOM 1722 C CA . MET A 1 211 ? 33.070 9.198 -51.648 1.00 85.00 211 MET A CA 1
ATOM 1723 C C . MET A 1 211 ? 32.330 7.976 -51.090 1.00 85.00 211 MET A C 1
ATOM 1725 O O . MET A 1 211 ? 31.555 8.115 -50.147 1.00 85.00 211 MET A O 1
ATOM 1729 N N . MET A 1 212 ? 32.600 6.779 -51.621 1.00 81.00 212 MET A N 1
ATOM 1730 C CA . MET A 1 212 ? 32.048 5.524 -51.102 1.00 81.00 212 MET A CA 1
ATOM 1731 C C . MET A 1 212 ? 32.454 5.282 -49.646 1.00 81.00 212 MET A C 1
ATOM 1733 O O . MET A 1 212 ? 31.572 5.101 -48.814 1.00 81.00 212 MET A O 1
ATOM 1737 N N . HIS A 1 213 ? 33.746 5.382 -49.315 1.00 88.00 213 HIS A N 1
ATOM 1738 C CA . HIS A 1 213 ? 34.217 5.238 -47.931 1.00 88.00 213 HIS A CA 1
ATOM 1739 C C . HIS A 1 213 ? 33.608 6.292 -46.995 1.00 88.00 213 HIS A C 1
ATOM 1741 O O . HIS A 1 213 ? 33.279 5.994 -45.851 1.00 88.00 213 HIS A O 1
ATOM 1747 N N . SER A 1 214 ? 33.437 7.534 -47.463 1.00 88.81 214 SER A N 1
ATOM 1748 C CA . SER A 1 214 ? 32.784 8.580 -46.667 1.00 88.81 214 SER A CA 1
ATOM 1749 C C . SER A 1 214 ? 31.309 8.276 -46.398 1.00 88.81 214 SER A C 1
ATOM 1751 O O . SER A 1 214 ? 30.811 8.615 -45.327 1.00 88.81 214 SER A O 1
ATOM 1753 N N . ASN A 1 215 ? 30.605 7.674 -47.359 1.00 82.88 215 ASN A N 1
ATOM 1754 C CA . ASN A 1 215 ? 29.214 7.263 -47.192 1.00 82.88 215 ASN A CA 1
ATOM 1755 C C . ASN A 1 215 ? 29.082 6.051 -46.269 1.00 82.88 215 ASN A C 1
ATOM 1757 O O . ASN A 1 215 ? 28.210 6.065 -45.411 1.00 82.88 215 ASN A O 1
ATOM 1761 N N . GLU A 1 216 ? 29.946 5.048 -46.423 1.00 81.75 216 GLU A N 1
ATOM 1762 C CA . GLU A 1 216 ? 30.004 3.865 -45.555 1.00 81.75 216 GLU A CA 1
ATOM 1763 C C . GLU A 1 216 ? 30.232 4.275 -44.098 1.00 81.75 216 GLU A C 1
ATOM 1765 O O . GLU A 1 216 ? 29.399 3.983 -43.249 1.00 81.75 216 GLU A O 1
ATOM 1770 N N . LYS A 1 217 ? 31.238 5.120 -43.838 1.00 87.44 217 LYS A N 1
ATOM 1771 C CA . LYS A 1 217 ? 31.497 5.654 -42.496 1.00 87.44 217 LYS A CA 1
ATOM 1772 C C . LYS A 1 217 ? 30.287 6.383 -41.895 1.00 87.44 217 LYS A C 1
ATOM 1774 O O . LYS A 1 217 ? 29.998 6.222 -40.715 1.00 87.44 217 LYS A O 1
ATOM 1779 N N . ARG A 1 218 ? 29.579 7.194 -42.691 1.00 89.81 218 ARG A N 1
ATOM 1780 C CA . ARG A 1 218 ? 28.370 7.894 -42.227 1.00 89.81 218 ARG A CA 1
ATOM 1781 C C . ARG A 1 218 ? 27.242 6.913 -41.891 1.00 89.81 218 ARG A C 1
ATOM 1783 O O . ARG A 1 218 ? 26.523 7.146 -40.926 1.00 89.81 218 ARG A O 1
ATOM 1790 N N . LEU A 1 219 ? 27.070 5.854 -42.682 1.00 81.69 219 LEU A N 1
ATOM 1791 C CA . LEU A 1 219 ? 26.069 4.818 -42.417 1.00 81.69 219 LEU A CA 1
ATOM 1792 C C . LEU A 1 219 ? 26.410 4.034 -41.143 1.00 81.69 219 LEU A C 1
ATOM 1794 O O . LEU A 1 219 ? 25.532 3.874 -40.303 1.00 81.69 219 LEU A O 1
ATOM 1798 N N . ASP A 1 220 ? 27.677 3.665 -40.944 1.00 83.19 220 ASP A N 1
ATOM 1799 C CA . ASP A 1 220 ? 28.134 3.002 -39.715 1.00 83.19 220 ASP A CA 1
ATOM 1800 C C . ASP A 1 220 ? 27.874 3.875 -38.474 1.00 83.19 220 ASP A C 1
ATOM 1802 O O . ASP A 1 220 ? 27.377 3.401 -37.451 1.00 83.19 220 ASP A O 1
ATOM 1806 N N . GLU A 1 221 ? 28.161 5.180 -38.561 1.00 88.81 221 GLU A N 1
ATOM 1807 C CA . GLU A 1 221 ? 27.853 6.143 -37.498 1.00 88.81 221 GLU A CA 1
ATOM 1808 C C . GLU A 1 221 ? 26.338 6.247 -37.242 1.00 88.81 221 GLU A C 1
ATOM 1810 O O . GLU A 1 221 ? 25.902 6.320 -36.091 1.00 88.81 221 GLU A O 1
ATOM 1815 N N . GLU A 1 222 ? 25.507 6.257 -38.286 1.00 82.38 222 GLU A N 1
ATOM 1816 C CA . GLU A 1 222 ? 24.045 6.268 -38.155 1.00 82.38 222 GLU A CA 1
ATOM 1817 C C . GLU A 1 222 ? 23.511 4.985 -37.496 1.00 82.38 222 GLU A C 1
ATOM 1819 O O . GLU A 1 222 ? 22.652 5.083 -36.614 1.00 82.38 222 GLU A O 1
ATOM 1824 N N . ASP A 1 223 ? 24.048 3.816 -37.848 1.00 79.25 223 ASP A N 1
ATOM 1825 C CA . ASP A 1 223 ? 23.674 2.522 -37.268 1.00 79.25 223 ASP A CA 1
ATOM 1826 C C . ASP A 1 223 ? 24.051 2.433 -35.783 1.00 79.25 223 ASP A C 1
ATOM 1828 O O . ASP A 1 223 ? 23.219 2.045 -34.953 1.00 79.25 223 ASP A O 1
ATOM 1832 N N . LEU A 1 224 ? 25.258 2.880 -35.415 1.00 84.06 224 LEU A N 1
ATOM 1833 C CA . LEU A 1 224 ? 25.682 2.979 -34.014 1.00 84.06 224 LEU A CA 1
ATOM 1834 C C . LEU A 1 224 ? 24.761 3.911 -33.213 1.00 84.06 224 LEU A C 1
ATOM 1836 O O . LEU A 1 224 ? 24.290 3.538 -32.137 1.00 84.06 224 LEU A O 1
ATOM 1840 N N . ASN A 1 225 ? 24.420 5.078 -33.767 1.00 85.81 225 ASN A N 1
ATOM 1841 C CA . ASN A 1 225 ? 23.493 6.024 -33.138 1.00 85.81 225 ASN A CA 1
ATOM 1842 C C . ASN A 1 225 ? 22.076 5.443 -32.964 1.00 85.81 225 ASN A C 1
ATOM 1844 O O . ASN A 1 225 ? 21.355 5.798 -32.027 1.00 85.81 225 ASN A O 1
ATOM 1848 N N . VAL A 1 226 ? 21.608 4.599 -33.889 1.00 81.94 226 VAL A N 1
ATOM 1849 C CA . VAL A 1 226 ? 20.313 3.914 -33.750 1.00 81.94 226 VAL A CA 1
ATOM 1850 C C . VAL A 1 226 ? 20.385 2.860 -32.650 1.00 81.94 226 VAL A C 1
ATOM 1852 O O . VAL A 1 226 ? 19.461 2.783 -31.837 1.00 81.94 226 VAL A O 1
ATOM 1855 N N . LEU A 1 227 ? 21.466 2.081 -32.593 1.00 82.06 227 LEU A N 1
ATOM 1856 C CA . LEU A 1 227 ? 21.658 1.058 -31.569 1.00 82.06 227 LEU A CA 1
ATOM 1857 C C . LEU A 1 227 ? 21.721 1.671 -30.163 1.00 82.06 227 LEU A C 1
ATOM 1859 O O . LEU A 1 227 ? 21.029 1.188 -29.266 1.00 82.06 227 LEU A O 1
ATOM 1863 N N . GLU A 1 228 ? 22.462 2.767 -29.994 1.00 80.88 228 GLU A N 1
ATOM 1864 C CA . GLU A 1 228 ? 22.538 3.530 -28.742 1.00 80.88 228 GLU A CA 1
ATOM 1865 C C . GLU A 1 228 ? 21.144 3.996 -28.294 1.00 80.88 228 GLU A C 1
ATOM 1867 O O . GLU A 1 228 ? 20.677 3.636 -27.211 1.00 80.88 228 GLU A O 1
ATOM 1872 N N . ARG A 1 229 ? 20.388 4.660 -29.182 1.00 79.69 229 ARG A N 1
ATOM 1873 C CA . ARG A 1 229 ? 19.008 5.081 -28.881 1.00 79.69 229 ARG A CA 1
ATOM 1874 C C . ARG A 1 229 ? 18.090 3.908 -28.547 1.00 79.69 229 ARG A C 1
ATOM 1876 O O . ARG A 1 229 ? 17.184 4.054 -27.725 1.00 79.69 229 ARG A O 1
ATOM 1883 N N . GLN A 1 230 ? 18.245 2.754 -29.197 1.00 76.06 230 GLN A N 1
ATOM 1884 C CA . GLN A 1 230 ? 17.450 1.568 -28.870 1.00 76.06 230 GLN A CA 1
ATOM 1885 C C . GLN A 1 230 ? 17.781 1.031 -27.475 1.00 76.06 230 GLN A C 1
ATOM 1887 O O . GLN A 1 230 ? 16.863 0.621 -26.759 1.00 76.06 230 GLN A O 1
ATOM 1892 N N . MET A 1 231 ? 19.054 1.045 -27.079 1.00 80.12 231 MET A N 1
ATOM 1893 C CA . MET A 1 231 ? 19.485 0.659 -25.735 1.00 80.12 231 MET A CA 1
ATOM 1894 C C . MET A 1 231 ? 18.925 1.612 -24.677 1.00 80.12 231 MET A C 1
ATOM 1896 O O . MET A 1 231 ? 18.281 1.145 -23.735 1.00 80.12 231 MET A O 1
ATOM 1900 N N . ASP A 1 232 ? 19.018 2.924 -24.898 1.00 80.25 232 ASP A N 1
ATOM 1901 C CA . ASP A 1 232 ? 18.425 3.936 -24.015 1.00 80.25 232 ASP A CA 1
ATOM 1902 C C . ASP A 1 232 ? 16.914 3.751 -23.859 1.00 80.25 232 ASP A C 1
ATOM 1904 O O . ASP A 1 232 ? 16.379 3.768 -22.748 1.00 80.25 232 ASP A O 1
ATOM 1908 N N . ASN A 1 233 ? 16.204 3.498 -24.963 1.00 79.44 233 ASN A N 1
ATOM 1909 C CA . ASN A 1 233 ? 14.767 3.228 -24.925 1.00 79.44 233 ASN A CA 1
ATOM 1910 C C . ASN A 1 233 ? 14.433 1.951 -24.138 1.00 79.44 233 ASN A C 1
ATOM 1912 O O . ASN A 1 233 ? 13.458 1.939 -23.381 1.00 79.44 233 ASN A O 1
ATOM 1916 N N . ARG A 1 234 ? 15.225 0.876 -24.281 1.00 75.06 234 ARG A N 1
ATOM 1917 C CA . ARG A 1 234 ? 15.048 -0.367 -23.506 1.00 75.06 234 ARG A CA 1
ATOM 1918 C C . ARG A 1 234 ? 15.283 -0.126 -22.016 1.00 75.06 234 ARG A C 1
ATOM 1920 O O . ARG A 1 234 ? 14.467 -0.572 -21.209 1.00 75.06 234 ARG A O 1
ATOM 1927 N N . HIS A 1 235 ? 16.335 0.607 -21.653 1.00 79.62 235 HIS A N 1
ATOM 1928 C CA . HIS A 1 235 ? 16.628 0.968 -20.265 1.00 79.62 235 HIS A CA 1
ATOM 1929 C C . HIS A 1 235 ? 15.519 1.839 -19.663 1.00 79.62 235 HIS A C 1
ATOM 1931 O O . HIS A 1 235 ? 14.996 1.518 -18.594 1.00 79.62 235 HIS A O 1
ATOM 1937 N N . ALA A 1 236 ? 15.082 2.880 -20.375 1.00 79.50 236 ALA A N 1
ATOM 1938 C CA . ALA A 1 236 ? 13.992 3.750 -19.940 1.00 79.50 236 ALA A CA 1
ATOM 1939 C C . ALA A 1 236 ? 12.670 2.984 -19.767 1.00 79.50 236 ALA A C 1
ATOM 1941 O O . ALA A 1 236 ? 11.936 3.210 -18.803 1.00 79.50 236 ALA A O 1
ATOM 1942 N N . MET A 1 237 ? 12.361 2.054 -20.675 1.00 81.06 237 MET A N 1
ATOM 1943 C CA . MET A 1 237 ? 11.176 1.200 -20.576 1.00 81.06 237 MET A CA 1
ATOM 1944 C C . MET A 1 237 ? 11.251 0.269 -19.359 1.00 81.06 237 MET A C 1
ATOM 1946 O O . MET A 1 237 ? 10.281 0.186 -18.605 1.00 81.06 237 MET A O 1
ATOM 1950 N N . LEU A 1 238 ? 12.400 -0.368 -19.114 1.00 79.25 238 LEU A N 1
ATOM 1951 C CA . LEU A 1 238 ? 12.599 -1.240 -17.956 1.00 79.25 238 LEU A CA 1
ATOM 1952 C C . LEU A 1 238 ? 12.440 -0.479 -16.630 1.00 79.25 238 LEU A C 1
ATOM 1954 O O . LEU A 1 238 ? 11.748 -0.961 -15.733 1.00 79.25 238 LEU A O 1
ATOM 1958 N N . LEU A 1 239 ? 13.010 0.727 -16.530 1.00 78.31 239 LEU A N 1
ATOM 1959 C CA . LEU A 1 239 ? 12.852 1.600 -15.363 1.00 78.31 239 LEU A CA 1
ATOM 1960 C C . LEU A 1 239 ? 11.382 1.972 -15.134 1.00 78.31 239 LEU A C 1
ATOM 1962 O O . LEU A 1 239 ? 10.875 1.791 -14.029 1.00 78.31 239 LEU A O 1
ATOM 1966 N N . ARG A 1 240 ? 10.662 2.389 -16.184 1.00 80.69 240 ARG A N 1
ATOM 1967 C CA . ARG A 1 240 ? 9.223 2.698 -16.095 1.00 80.69 240 ARG A CA 1
ATOM 1968 C C . ARG A 1 240 ? 8.393 1.496 -15.646 1.00 80.69 240 ARG A C 1
ATOM 1970 O O . ARG A 1 240 ? 7.462 1.659 -14.861 1.00 80.69 240 ARG A O 1
ATOM 1977 N N . HIS A 1 241 ? 8.702 0.291 -16.127 1.00 80.81 241 HIS A N 1
ATOM 1978 C CA . HIS A 1 241 ? 8.018 -0.924 -15.674 1.00 80.81 241 HIS A CA 1
ATOM 1979 C C . HIS A 1 241 ? 8.316 -1.248 -14.212 1.00 80.81 241 HIS A C 1
ATOM 1981 O O . HIS A 1 241 ? 7.400 -1.638 -13.484 1.00 80.81 241 HIS A O 1
ATOM 1987 N N . HIS A 1 242 ? 9.565 -1.079 -13.777 1.00 82.31 242 HIS A N 1
ATOM 1988 C CA . HIS A 1 242 ? 9.941 -1.266 -12.381 1.00 82.31 242 HIS A CA 1
ATOM 1989 C C . HIS A 1 242 ? 9.201 -0.274 -11.471 1.00 82.31 242 HIS A C 1
ATOM 1991 O O . HIS A 1 242 ? 8.580 -0.688 -10.494 1.00 82.31 242 HIS A O 1
ATOM 1997 N N . GLU A 1 243 ? 9.165 1.008 -11.842 1.00 83.06 243 GLU A N 1
ATOM 1998 C CA . GLU A 1 243 ? 8.410 2.041 -11.126 1.00 83.06 243 GLU A CA 1
ATOM 1999 C C . GLU A 1 243 ? 6.912 1.726 -11.069 1.00 83.06 243 GLU A C 1
ATOM 2001 O O . GLU A 1 243 ? 6.328 1.729 -9.987 1.00 83.06 243 GLU A O 1
ATOM 2006 N N . ALA A 1 244 ? 6.298 1.372 -12.203 1.00 83.31 244 ALA A N 1
ATOM 2007 C CA . ALA A 1 244 ? 4.880 1.025 -12.256 1.00 83.31 244 ALA A CA 1
ATOM 2008 C C . ALA A 1 244 ? 4.543 -0.197 -11.385 1.00 83.31 244 ALA A C 1
ATOM 2010 O O . ALA A 1 244 ? 3.527 -0.201 -10.691 1.00 83.31 244 ALA A O 1
ATOM 2011 N N . THR A 1 245 ? 5.401 -1.220 -11.393 1.00 84.25 245 THR A N 1
ATOM 2012 C CA . THR A 1 245 ? 5.234 -2.417 -10.553 1.00 84.25 245 THR A CA 1
ATOM 2013 C C . THR A 1 245 ? 5.319 -2.044 -9.077 1.00 84.25 245 THR A C 1
ATOM 2015 O O . THR A 1 245 ? 4.418 -2.363 -8.302 1.00 84.25 245 THR A O 1
ATOM 2018 N N . ARG A 1 246 ? 6.347 -1.278 -8.702 1.00 84.00 246 ARG A N 1
ATOM 2019 C CA . ARG A 1 246 ? 6.547 -0.797 -7.334 1.00 84.00 246 ARG A CA 1
ATOM 2020 C C . ARG A 1 246 ? 5.365 0.042 -6.846 1.00 84.00 246 ARG A C 1
ATOM 2022 O O . ARG A 1 246 ? 4.929 -0.110 -5.708 1.00 84.00 246 ARG A O 1
ATOM 2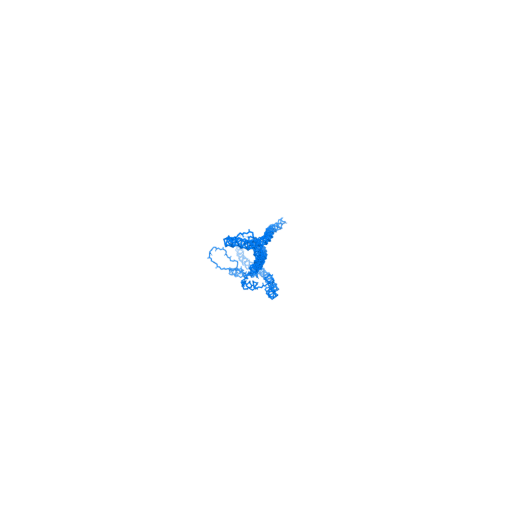029 N N . ASP A 1 247 ? 4.825 0.918 -7.688 1.00 86.81 247 ASP A N 1
ATOM 2030 C CA . ASP A 1 247 ? 3.694 1.772 -7.326 1.00 86.81 247 ASP A CA 1
ATOM 2031 C C . ASP A 1 247 ? 2.422 0.948 -7.065 1.00 86.81 247 ASP A C 1
ATOM 2033 O O . ASP A 1 247 ? 1.707 1.212 -6.093 1.00 86.81 247 ASP A O 1
ATOM 2037 N N . VAL A 1 248 ? 2.169 -0.096 -7.866 1.00 87.81 248 VAL A N 1
ATOM 2038 C CA . VAL A 1 248 ? 1.064 -1.044 -7.635 1.00 87.81 248 VAL A CA 1
ATOM 2039 C C . VAL A 1 248 ? 1.265 -1.819 -6.332 1.00 87.81 248 VAL A C 1
ATOM 2041 O O . VAL A 1 248 ? 0.332 -1.924 -5.533 1.00 87.81 248 VAL A O 1
ATOM 2044 N N . GLU A 1 249 ? 2.473 -2.312 -6.066 1.00 85.94 249 GLU A N 1
ATOM 2045 C CA . GLU A 1 249 ? 2.790 -3.029 -4.827 1.00 85.94 249 GLU A CA 1
ATOM 2046 C C . GLU A 1 249 ? 2.602 -2.149 -3.585 1.00 85.94 249 GLU A C 1
ATOM 2048 O O . GLU A 1 249 ? 1.985 -2.567 -2.598 1.00 85.94 249 GLU A O 1
ATOM 2053 N N . VAL A 1 250 ? 3.085 -0.903 -3.633 1.00 86.94 250 VAL A N 1
ATOM 2054 C CA . VAL A 1 250 ? 2.919 0.074 -2.548 1.00 86.94 250 VAL A CA 1
ATOM 2055 C C . VAL A 1 250 ? 1.442 0.413 -2.349 1.00 86.94 250 VAL A C 1
ATOM 2057 O O . VAL A 1 250 ? 0.979 0.471 -1.205 1.00 86.94 250 VAL A O 1
ATOM 2060 N N . ALA A 1 251 ? 0.683 0.598 -3.432 1.00 89.50 251 ALA A N 1
ATOM 2061 C CA . ALA A 1 251 ? -0.752 0.849 -3.364 1.00 89.50 251 ALA A CA 1
ATOM 2062 C C . ALA A 1 251 ? -1.505 -0.330 -2.725 1.00 89.50 251 ALA A C 1
ATOM 2064 O O . ALA A 1 251 ? -2.281 -0.125 -1.788 1.00 89.50 251 ALA A O 1
ATOM 2065 N N . GLN A 1 252 ? -1.226 -1.565 -3.150 1.00 89.19 252 GLN A N 1
ATOM 2066 C CA . GLN A 1 252 ? -1.838 -2.774 -2.594 1.00 89.19 252 GLN A CA 1
ATOM 2067 C C . GLN A 1 252 ? -1.491 -2.963 -1.111 1.00 89.19 252 GLN A C 1
ATOM 2069 O O . GLN A 1 252 ? -2.359 -3.303 -0.295 1.00 89.19 252 GLN A O 1
ATOM 2074 N N . LEU A 1 253 ? -0.229 -2.723 -0.738 1.00 89.12 253 LEU A N 1
ATOM 2075 C CA . LEU A 1 253 ? 0.218 -2.789 0.649 1.00 89.12 253 LEU A CA 1
ATOM 2076 C C . LEU A 1 253 ? -0.518 -1.749 1.503 1.00 89.12 253 LEU A C 1
ATOM 2078 O O . LEU A 1 253 ? -1.029 -2.091 2.572 1.00 89.12 253 LEU A O 1
ATOM 2082 N N . LYS A 1 254 ? -0.619 -0.505 1.024 1.00 90.06 254 LYS A N 1
ATOM 2083 C CA . LYS A 1 254 ? -1.336 0.581 1.704 1.00 90.06 254 LYS A CA 1
ATOM 2084 C C . LYS A 1 254 ? -2.817 0.253 1.881 1.00 90.06 254 LYS A C 1
ATOM 2086 O O . LYS A 1 254 ? -3.339 0.428 2.980 1.00 90.06 254 LYS A O 1
ATOM 2091 N N . GLU A 1 255 ? -3.480 -0.258 0.847 1.00 91.31 255 GLU A N 1
ATOM 2092 C CA . GLU A 1 255 ? -4.897 -0.626 0.926 1.00 91.31 255 GLU A CA 1
ATOM 2093 C C . GLU A 1 255 ? -5.120 -1.757 1.934 1.00 91.31 255 GLU A C 1
ATOM 2095 O O . GLU A 1 255 ? -5.969 -1.656 2.819 1.00 91.31 255 GLU A O 1
ATOM 2100 N N . THR A 1 256 ? -4.273 -2.790 1.902 1.00 89.62 256 THR A N 1
ATOM 2101 C CA . THR A 1 256 ? -4.327 -3.895 2.869 1.00 89.62 256 THR A CA 1
ATOM 2102 C C . THR A 1 256 ? -4.139 -3.403 4.309 1.00 89.62 256 THR A C 1
ATOM 2104 O O . THR A 1 256 ? -4.821 -3.869 5.225 1.00 89.62 256 THR A O 1
ATOM 2107 N N . GLN A 1 257 ? -3.220 -2.460 4.538 1.00 91.31 257 GLN A N 1
ATOM 2108 C CA . GLN A 1 257 ? -2.981 -1.863 5.856 1.00 91.31 257 GLN A CA 1
ATOM 2109 C C . GLN A 1 257 ? -4.178 -1.030 6.326 1.00 91.31 257 GLN A C 1
ATOM 2111 O O . GLN A 1 257 ? -4.625 -1.191 7.463 1.00 91.31 257 GLN A O 1
ATOM 2116 N N . THR A 1 258 ? -4.724 -0.184 5.451 1.00 90.69 258 THR A N 1
ATOM 2117 C CA . THR A 1 258 ? -5.926 0.611 5.725 1.00 90.69 258 THR A CA 1
ATOM 2118 C C . THR A 1 258 ? -7.111 -0.289 6.066 1.00 90.69 258 THR A C 1
ATOM 2120 O O . THR A 1 258 ? -7.779 -0.059 7.073 1.00 90.69 258 THR A O 1
ATOM 2123 N N . MET A 1 259 ? -7.336 -1.353 5.294 1.00 90.62 259 MET A N 1
ATOM 2124 C CA . MET A 1 259 ? -8.399 -2.323 5.553 1.00 90.62 259 MET A CA 1
ATOM 2125 C C . MET A 1 259 ? -8.235 -3.027 6.901 1.00 90.62 259 MET A C 1
ATOM 2127 O O . MET A 1 259 ? -9.198 -3.121 7.661 1.00 90.62 259 MET A O 1
ATOM 2131 N N . ARG A 1 260 ? -7.016 -3.455 7.257 1.00 91.38 260 ARG A N 1
ATOM 2132 C CA . ARG A 1 260 ? -6.740 -4.054 8.576 1.00 91.38 260 ARG A CA 1
ATOM 2133 C C . ARG A 1 260 ? -7.030 -3.085 9.724 1.00 91.38 260 ARG A C 1
ATOM 2135 O O . ARG A 1 260 ? -7.689 -3.479 10.681 1.00 91.38 260 ARG A O 1
ATOM 2142 N N . LYS A 1 261 ? -6.592 -1.824 9.612 1.00 92.75 261 LYS A N 1
ATOM 2143 C CA . LYS A 1 261 ? -6.875 -0.781 10.616 1.00 92.75 261 LYS A CA 1
ATOM 2144 C C . LYS A 1 261 ? -8.377 -0.524 10.749 1.00 92.75 261 LYS A C 1
ATOM 2146 O O . LYS A 1 261 ? -8.890 -0.478 11.861 1.00 92.75 261 LYS A O 1
ATOM 2151 N N . ARG A 1 262 ? -9.097 -0.410 9.627 1.00 90.94 262 ARG A N 1
ATOM 2152 C CA . ARG A 1 262 ? -10.559 -0.229 9.616 1.00 90.94 262 ARG A CA 1
ATOM 2153 C C . ARG A 1 262 ? -11.283 -1.388 10.299 1.00 90.94 262 ARG A C 1
ATOM 2155 O O . ARG A 1 262 ? -12.138 -1.141 11.140 1.00 90.94 262 ARG A O 1
ATOM 2162 N N . HIS A 1 263 ? -10.931 -2.633 9.972 1.00 91.12 263 HIS A N 1
ATOM 2163 C CA . HIS A 1 263 ? -11.530 -3.807 10.614 1.00 91.12 263 HIS A CA 1
ATOM 2164 C C . HIS A 1 263 ? -11.285 -3.829 12.124 1.00 91.12 263 HIS A C 1
ATOM 2166 O O . HIS A 1 263 ? -12.218 -4.102 12.872 1.00 91.12 263 HIS A O 1
ATOM 2172 N N . GLN A 1 264 ? -10.074 -3.489 12.574 1.00 94.31 264 GLN A N 1
ATOM 2173 C CA . GLN A 1 264 ? -9.768 -3.408 14.002 1.00 94.31 264 GLN A CA 1
ATOM 2174 C C . GLN A 1 264 ? -10.617 -2.342 14.711 1.00 94.31 264 GLN A C 1
ATOM 2176 O O . GLN A 1 264 ? -11.183 -2.624 15.760 1.00 94.31 264 GLN A O 1
ATOM 2181 N N . ILE A 1 265 ? -10.777 -1.154 14.116 1.00 92.31 265 ILE A N 1
ATOM 2182 C CA . ILE A 1 265 ? -11.626 -0.089 14.677 1.00 92.31 265 ILE A CA 1
ATOM 2183 C C . ILE A 1 265 ? -13.080 -0.556 14.805 1.00 92.31 265 ILE A C 1
ATOM 2185 O O . ILE A 1 265 ? -13.682 -0.385 15.860 1.00 92.31 265 ILE A O 1
ATOM 2189 N N . ILE A 1 266 ? -13.637 -1.172 13.756 1.00 91.31 266 ILE A N 1
ATOM 2190 C CA . ILE A 1 266 ? -15.018 -1.684 13.772 1.00 91.31 266 ILE A CA 1
ATOM 2191 C C . ILE A 1 266 ? -15.184 -2.759 14.854 1.00 91.31 266 ILE A C 1
ATOM 2193 O O . ILE A 1 266 ? -16.192 -2.774 15.559 1.00 91.31 266 ILE A O 1
ATOM 2197 N N . GLN A 1 267 ? -14.198 -3.646 15.001 1.00 91.38 267 GLN A N 1
ATOM 2198 C CA . GLN A 1 267 ? -14.196 -4.659 16.051 1.00 91.38 267 GLN A CA 1
ATOM 2199 C C . GLN A 1 267 ? -14.184 -4.016 17.448 1.00 91.38 267 GLN A C 1
ATOM 2201 O O . GLN A 1 267 ? -15.027 -4.361 18.274 1.00 91.38 267 GLN A O 1
ATOM 2206 N N . HIS A 1 268 ? -13.293 -3.052 17.697 1.00 95.31 268 HIS A N 1
ATOM 2207 C CA . HIS A 1 268 ? -13.194 -2.355 18.986 1.00 95.31 268 HIS A CA 1
ATOM 2208 C C . HIS A 1 268 ? -14.460 -1.553 19.318 1.00 95.31 268 HIS A C 1
ATOM 2210 O O . HIS A 1 268 ? -14.900 -1.535 20.470 1.00 95.31 268 HIS A O 1
ATOM 2216 N N . GLU A 1 269 ? -15.091 -0.930 18.317 1.00 92.62 269 GLU A N 1
ATOM 2217 C CA . GLU A 1 269 ? -16.374 -0.228 18.464 1.00 92.62 269 GLU A CA 1
ATOM 2218 C C . GLU A 1 269 ? -17.493 -1.205 18.859 1.00 92.62 269 GLU A C 1
ATOM 2220 O O . GLU A 1 269 ? -18.257 -0.934 19.789 1.00 92.62 269 GLU A O 1
ATOM 2225 N N . ALA A 1 270 ? -17.557 -2.376 18.216 1.00 91.62 270 ALA A N 1
ATOM 2226 C CA . ALA A 1 270 ? -18.539 -3.410 18.535 1.00 91.62 270 ALA A CA 1
ATOM 2227 C C . ALA A 1 270 ? -18.339 -3.997 19.945 1.00 91.62 270 ALA A C 1
ATOM 2229 O O . ALA A 1 270 ? -19.304 -4.136 20.697 1.00 91.62 270 ALA A O 1
ATOM 2230 N N . GLU A 1 271 ? -17.098 -4.303 20.333 1.00 94.38 271 GLU A N 1
ATOM 2231 C CA . GLU A 1 271 ? -16.750 -4.781 21.679 1.00 94.38 271 GLU A CA 1
ATOM 2232 C C . GLU A 1 271 ? -17.115 -3.750 22.760 1.00 94.38 271 GLU A C 1
ATOM 2234 O O . GLU A 1 271 ? -17.768 -4.091 23.747 1.00 94.38 271 GLU A O 1
ATOM 2239 N N . SER A 1 272 ? -16.778 -2.474 22.543 1.00 93.94 272 SER A N 1
ATOM 2240 C CA . SER A 1 272 ? -17.091 -1.376 23.471 1.00 93.94 272 SER A CA 1
ATOM 2241 C C . SER A 1 272 ? -18.597 -1.146 23.608 1.00 93.94 272 SER A C 1
ATOM 2243 O O . SER A 1 272 ? -19.111 -0.918 24.709 1.00 93.94 272 SER A O 1
ATOM 2245 N N . SER A 1 273 ? -19.327 -1.238 22.492 1.00 94.19 273 SER A N 1
ATOM 2246 C CA . SER A 1 273 ? -20.788 -1.149 22.477 1.00 94.19 273 SER A CA 1
ATOM 2247 C C . SER A 1 273 ? -21.415 -2.288 23.286 1.00 94.19 273 SER A C 1
ATOM 2249 O O . SER A 1 273 ? -22.246 -2.040 24.164 1.00 94.19 273 SER A O 1
ATOM 2251 N N . ASN A 1 274 ? -20.943 -3.522 23.078 1.00 95.50 274 ASN A N 1
ATOM 2252 C CA . ASN A 1 274 ? -21.400 -4.694 23.823 1.00 95.50 274 ASN A CA 1
ATOM 2253 C C . ASN A 1 274 ? -21.112 -4.574 25.327 1.00 95.50 274 ASN A C 1
ATOM 2255 O O . ASN A 1 274 ? -21.993 -4.867 26.137 1.00 95.50 274 ASN A O 1
ATOM 2259 N N . GLN A 1 275 ? -19.922 -4.101 25.713 1.00 95.88 275 GLN A N 1
ATOM 2260 C CA . GLN A 1 275 ? -19.556 -3.916 27.122 1.00 95.88 275 GLN A CA 1
ATOM 2261 C C . GLN A 1 275 ? -20.411 -2.838 27.800 1.00 95.88 275 GLN A C 1
ATOM 2263 O O . GLN A 1 275 ? -20.846 -2.997 28.946 1.00 95.88 275 GLN A O 1
ATOM 2268 N N . THR A 1 276 ? -20.720 -1.760 27.077 1.00 95.19 276 THR A N 1
ATOM 2269 C CA . THR A 1 276 ? -21.623 -0.702 27.551 1.00 95.19 276 THR A CA 1
ATOM 2270 C C . THR A 1 276 ? -23.035 -1.243 27.770 1.00 95.19 276 THR A C 1
ATOM 2272 O O . THR A 1 276 ? -23.656 -0.984 28.804 1.00 95.19 276 THR A O 1
ATOM 2275 N N . GLU A 1 277 ? -23.549 -2.041 26.830 1.00 95.62 277 GLU A N 1
ATOM 2276 C CA . GLU A 1 277 ? -24.870 -2.647 26.971 1.00 95.62 277 GLU A CA 1
ATOM 2277 C C . GLU A 1 277 ? -24.915 -3.669 28.116 1.00 95.62 277 GLU A C 1
ATOM 2279 O O . GLU A 1 277 ? -25.868 -3.678 28.899 1.00 95.62 277 GLU A O 1
ATOM 2284 N N . TYR A 1 278 ? -23.875 -4.492 28.262 1.00 97.44 278 TYR A N 1
ATOM 2285 C CA . TYR A 1 278 ? -23.736 -5.434 29.369 1.00 97.44 278 TYR A CA 1
ATOM 2286 C C . TYR A 1 278 ? -23.752 -4.717 30.728 1.00 97.44 278 TYR A C 1
ATOM 2288 O O . TYR A 1 278 ? -24.545 -5.071 31.606 1.00 97.44 278 TYR A O 1
ATOM 2296 N N . THR A 1 279 ? -22.966 -3.646 30.864 1.00 97.44 279 THR A N 1
ATOM 2297 C CA . THR A 1 279 ? -22.911 -2.792 32.063 1.00 97.44 279 THR A CA 1
ATOM 2298 C C . THR A 1 279 ? -24.285 -2.201 32.380 1.00 97.44 279 THR A C 1
ATOM 2300 O O . THR A 1 279 ? -24.763 -2.270 33.518 1.00 97.44 279 THR A O 1
ATOM 2303 N N . ARG A 1 280 ? -24.982 -1.677 31.363 1.00 97.75 280 ARG A N 1
ATOM 2304 C CA . ARG A 1 280 ? -26.344 -1.146 31.506 1.00 97.75 280 ARG A CA 1
ATOM 2305 C C . ARG A 1 280 ? -27.324 -2.212 31.998 1.00 97.75 280 ARG A C 1
ATOM 2307 O O . ARG A 1 280 ? -28.086 -1.953 32.921 1.00 97.75 280 ARG A O 1
ATOM 2314 N N . ARG A 1 281 ? -27.293 -3.419 31.424 1.00 98.25 281 ARG A N 1
ATOM 2315 C CA . ARG A 1 281 ? -28.175 -4.522 31.843 1.00 98.25 281 ARG A CA 1
ATOM 2316 C C . ARG A 1 281 ? -27.911 -4.931 33.292 1.00 98.25 281 ARG A C 1
ATOM 2318 O O . ARG A 1 281 ? -28.850 -5.005 34.075 1.00 98.25 281 ARG A O 1
ATOM 2325 N N . LYS A 1 282 ? -26.646 -5.123 33.682 1.00 98.06 282 LYS A N 1
ATOM 2326 C CA . LYS A 1 282 ? -26.288 -5.527 35.053 1.00 98.06 282 LYS A CA 1
ATOM 2327 C C . LYS A 1 282 ? -26.679 -4.491 36.102 1.00 98.06 282 LYS A C 1
ATOM 2329 O O . LYS A 1 282 ? -27.202 -4.857 37.154 1.00 98.06 282 LYS A O 1
ATOM 2334 N N . THR A 1 283 ? -26.470 -3.211 35.807 1.00 96.88 283 THR A N 1
ATOM 2335 C CA . THR A 1 283 ? -26.887 -2.114 36.693 1.00 96.88 283 THR A CA 1
ATOM 2336 C C . THR A 1 283 ? -28.410 -2.007 36.793 1.00 96.88 283 THR A C 1
ATOM 2338 O O . THR A 1 283 ? -28.941 -1.793 37.881 1.00 96.88 283 THR A O 1
ATOM 2341 N N . GLU A 1 284 ? -29.140 -2.217 35.695 1.00 97.69 284 GLU A N 1
ATOM 2342 C CA . GLU A 1 284 ? -30.605 -2.226 35.698 1.00 97.69 284 GLU A CA 1
ATOM 2343 C C . GLU A 1 284 ? -31.184 -3.424 36.473 1.00 97.69 284 GLU A C 1
ATOM 2345 O O . GLU A 1 284 ? -32.118 -3.255 37.260 1.00 97.69 284 GLU A O 1
ATOM 2350 N N . ASP A 1 285 ? -30.604 -4.616 36.316 1.00 97.88 285 ASP A N 1
ATOM 2351 C CA . ASP A 1 285 ? -30.990 -5.818 37.065 1.00 97.88 285 ASP A CA 1
ATOM 2352 C C . ASP A 1 285 ? -30.766 -5.643 38.573 1.00 97.88 285 ASP A C 1
ATOM 2354 O O . ASP A 1 285 ? -31.598 -6.064 39.381 1.00 97.88 285 ASP A O 1
ATOM 2358 N N . LEU A 1 286 ? -29.665 -4.994 38.971 1.00 98.00 286 LEU A N 1
ATOM 2359 C CA . LEU A 1 286 ? -29.411 -4.650 40.370 1.00 98.00 286 LEU A CA 1
ATOM 2360 C C . LEU A 1 286 ? -30.458 -3.659 40.899 1.00 98.00 286 LEU A C 1
ATOM 2362 O O . LEU A 1 286 ? -31.085 -3.923 41.924 1.00 98.00 286 LEU A O 1
ATOM 2366 N N . ARG A 1 287 ? -30.731 -2.577 40.158 1.00 97.50 287 ARG A N 1
ATOM 2367 C CA . ARG A 1 287 ? -31.761 -1.590 40.528 1.00 97.50 287 ARG A CA 1
ATOM 2368 C C . ARG A 1 287 ? -33.139 -2.229 40.701 1.00 97.50 287 ARG A C 1
ATOM 2370 O O . ARG A 1 287 ? -33.848 -1.902 41.649 1.00 97.50 287 ARG A O 1
ATOM 2377 N N . LYS A 1 288 ? -33.521 -3.163 39.822 1.00 98.00 288 LYS A N 1
ATOM 2378 C CA . LYS A 1 288 ? -34.787 -3.915 39.932 1.00 98.00 288 LYS A CA 1
ATOM 2379 C C . LYS A 1 288 ? -34.835 -4.768 41.203 1.00 98.00 288 LYS A C 1
ATOM 2381 O O . LYS A 1 288 ? -35.873 -4.798 41.872 1.00 98.00 288 LYS A O 1
ATOM 2386 N N . ARG A 1 289 ? -33.728 -5.432 41.559 1.00 97.50 289 ARG A N 1
ATOM 2387 C CA . ARG A 1 289 ? -33.614 -6.205 42.809 1.00 97.50 289 ARG A CA 1
ATOM 2388 C C . ARG A 1 289 ? -33.746 -5.305 44.039 1.00 97.50 289 ARG A C 1
ATOM 2390 O O . ARG A 1 289 ? -34.597 -5.585 44.882 1.00 97.50 289 ARG A O 1
ATOM 2397 N N . HIS A 1 290 ? -33.005 -4.198 44.096 1.00 97.25 290 HIS A N 1
ATOM 2398 C CA . HIS A 1 290 ? -33.081 -3.228 45.199 1.00 97.25 290 HIS A CA 1
ATOM 2399 C C . HIS A 1 290 ? -34.485 -2.647 45.355 1.00 97.25 290 HIS A C 1
ATOM 2401 O O . HIS A 1 290 ? -35.061 -2.710 46.437 1.00 97.25 290 HIS A O 1
ATOM 2407 N N . ALA A 1 291 ? -35.105 -2.207 44.257 1.00 97.50 291 ALA A N 1
ATOM 2408 C CA . ALA A 1 291 ? -36.473 -1.692 44.276 1.00 97.50 291 A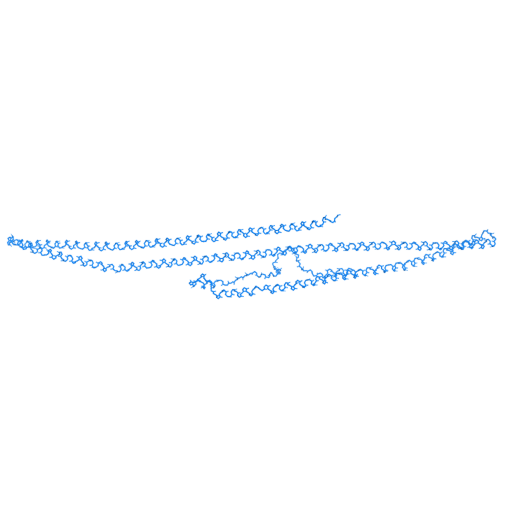LA A CA 1
ATOM 2409 C C . ALA A 1 291 ? -37.487 -2.722 44.804 1.00 97.50 291 ALA A C 1
ATOM 2411 O O . ALA A 1 291 ? -38.444 -2.366 45.494 1.00 97.50 291 ALA A O 1
ATOM 2412 N N . THR A 1 292 ? -37.289 -4.006 44.497 1.00 96.44 292 THR A N 1
ATOM 2413 C CA . THR A 1 292 ? -38.158 -5.081 44.992 1.00 96.44 292 THR A CA 1
ATOM 2414 C C . THR A 1 292 ? -37.989 -5.289 46.497 1.00 96.44 292 THR A C 1
ATOM 2416 O O . THR A 1 292 ? -38.992 -5.379 47.205 1.00 96.44 292 THR A O 1
ATOM 2419 N N . GLN A 1 293 ? -36.752 -5.296 47.003 1.00 95.38 293 GLN A N 1
ATOM 2420 C CA . GLN A 1 293 ? -36.467 -5.399 48.439 1.00 95.38 293 GLN A CA 1
ATOM 2421 C C . GLN A 1 293 ? -37.057 -4.216 49.219 1.00 95.38 293 GLN A C 1
ATOM 2423 O O . GLN A 1 293 ? -37.770 -4.424 50.200 1.00 95.38 293 GLN A O 1
ATOM 2428 N N . SER A 1 294 ? -36.865 -2.984 48.739 1.00 96.06 294 SER A N 1
ATOM 2429 C CA . SER A 1 294 ? -37.406 -1.780 49.386 1.00 96.06 294 SER A CA 1
ATOM 2430 C C . SER A 1 294 ? -38.940 -1.761 49.377 1.00 96.06 294 SER A C 1
ATOM 2432 O O . SER A 1 294 ? -39.565 -1.293 50.324 1.00 96.06 294 SER A O 1
ATOM 2434 N N . ARG A 1 295 ? -39.588 -2.338 48.352 1.00 95.75 295 ARG A N 1
ATOM 2435 C CA . ARG A 1 295 ? -41.053 -2.528 48.330 1.00 95.75 295 ARG A CA 1
ATOM 2436 C C . ARG A 1 295 ? -41.540 -3.583 49.328 1.00 95.75 295 ARG A C 1
ATOM 2438 O O . ARG A 1 295 ? -42.655 -3.465 49.838 1.00 95.75 295 ARG A O 1
ATOM 2445 N N . GLN A 1 296 ? -40.752 -4.627 49.579 1.00 94.25 296 GLN A N 1
ATOM 2446 C CA . GLN A 1 296 ? -41.106 -5.710 50.505 1.00 94.25 296 GLN A CA 1
ATOM 2447 C C . GLN A 1 296 ? -40.862 -5.327 51.971 1.00 94.25 296 GLN A C 1
ATOM 2449 O O . GLN A 1 296 ? -41.641 -5.717 52.843 1.00 94.25 296 GLN A O 1
ATOM 2454 N N . GLN A 1 297 ? -39.855 -4.498 52.237 1.00 94.12 297 GLN A N 1
ATOM 2455 C CA . GLN A 1 297 ? -39.421 -4.120 53.581 1.00 94.12 297 GLN A CA 1
ATOM 2456 C C . GLN A 1 297 ? -40.547 -3.591 54.496 1.00 94.12 297 GLN A C 1
ATOM 2458 O O . GLN A 1 297 ? -40.676 -4.110 55.608 1.00 94.12 297 GLN A O 1
ATOM 2463 N N . PRO A 1 298 ? -41.437 -2.662 54.084 1.00 94.88 298 PRO A N 1
ATOM 2464 C CA . PRO A 1 298 ? -42.517 -2.193 54.954 1.00 94.88 298 PRO A CA 1
ATOM 2465 C C . PRO A 1 298 ? -43.455 -3.311 55.424 1.00 94.88 298 PRO A C 1
ATOM 2467 O O . PRO A 1 298 ? -44.013 -3.232 56.518 1.00 94.88 298 PRO A O 1
ATOM 2470 N N . ARG A 1 299 ? -43.645 -4.365 54.614 1.00 95.19 299 ARG A N 1
ATOM 2471 C CA . ARG A 1 299 ? -44.482 -5.515 54.992 1.00 95.19 299 ARG A CA 1
ATOM 2472 C C . ARG A 1 299 ? -43.812 -6.342 56.085 1.00 95.19 299 ARG A C 1
ATOM 2474 O O . ARG A 1 299 ? -44.469 -6.707 57.058 1.00 95.19 299 ARG A O 1
ATOM 2481 N N . GLU A 1 300 ? -42.514 -6.597 55.954 1.00 93.50 300 GLU A N 1
ATOM 2482 C CA . GLU A 1 300 ? -41.739 -7.338 56.954 1.00 93.50 300 GLU A CA 1
ATOM 2483 C C . GLU A 1 300 ? -41.613 -6.575 58.277 1.00 93.50 300 GLU A C 1
ATOM 2485 O O . GLU A 1 300 ? -41.743 -7.167 59.352 1.00 93.50 300 GLU A O 1
ATOM 2490 N N . LEU A 1 301 ? -41.407 -5.256 58.207 1.00 95.81 301 LEU A N 1
ATOM 2491 C CA . LEU A 1 301 ? -41.348 -4.391 59.384 1.00 95.81 301 LEU A CA 1
ATOM 2492 C C . LEU A 1 301 ? -42.681 -4.381 60.132 1.00 95.81 301 LEU A C 1
ATOM 2494 O O . LEU A 1 301 ? -42.690 -4.601 61.341 1.00 95.81 301 LEU A O 1
ATOM 2498 N N . LYS A 1 302 ? -43.811 -4.248 59.420 1.00 96.31 302 LYS A N 1
ATOM 2499 C CA . LYS A 1 302 ? -45.153 -4.330 60.023 1.00 96.31 302 LYS A CA 1
ATOM 2500 C C . LYS A 1 302 ? -45.408 -5.669 60.715 1.00 96.31 302 LYS A C 1
ATOM 2502 O O . LYS A 1 302 ? -46.042 -5.700 61.768 1.00 96.31 302 LYS A O 1
ATOM 2507 N N . LEU A 1 303 ? -44.918 -6.777 60.153 1.00 96.12 303 LEU A N 1
ATOM 2508 C CA . LEU A 1 303 ? -45.060 -8.098 60.772 1.00 96.12 303 LEU A CA 1
ATOM 2509 C C . LEU A 1 303 ? -44.295 -8.182 62.106 1.00 96.12 303 LEU A C 1
ATOM 2511 O O . LEU A 1 303 ? -44.849 -8.647 63.105 1.00 96.12 303 LEU A O 1
ATOM 2515 N N . LYS A 1 304 ? -43.054 -7.679 62.148 1.00 95.25 304 LYS A N 1
ATOM 2516 C CA . LYS A 1 304 ? -42.238 -7.618 63.376 1.00 95.25 304 LYS A CA 1
ATOM 2517 C C . LYS A 1 304 ? -42.812 -6.642 64.399 1.00 95.25 304 LYS A C 1
ATOM 2519 O O . LYS A 1 304 ? -42.906 -6.971 65.579 1.00 95.25 304 LYS A O 1
ATOM 2524 N N . GLU A 1 305 ? -43.271 -5.481 63.949 1.00 96.31 305 GLU A N 1
ATOM 2525 C CA . GLU A 1 305 ? -43.969 -4.502 64.778 1.00 96.31 305 GLU A CA 1
ATOM 2526 C C . GLU A 1 305 ? -45.214 -5.122 65.433 1.00 96.31 305 GLU A C 1
ATOM 2528 O O . GLU A 1 305 ? -45.411 -5.007 66.644 1.00 96.31 305 GLU A O 1
ATOM 2533 N N . ALA A 1 306 ? -46.032 -5.854 64.671 1.00 96.88 306 ALA A N 1
ATOM 2534 C CA . ALA A 1 306 ? -47.209 -6.539 65.200 1.00 96.88 306 ALA A CA 1
ATOM 2535 C C . ALA A 1 306 ? -46.851 -7.579 66.279 1.00 96.88 306 ALA A C 1
ATOM 2537 O O . ALA A 1 306 ? -47.598 -7.739 67.253 1.00 96.88 306 ALA A O 1
ATOM 2538 N N . GLN A 1 307 ? -45.708 -8.259 66.142 1.00 96.56 307 GLN A N 1
ATOM 2539 C CA . GLN A 1 307 ? -45.190 -9.192 67.143 1.00 96.56 307 GLN A CA 1
ATOM 2540 C C . GLN A 1 307 ? -44.764 -8.473 68.432 1.00 96.56 307 GLN A C 1
ATOM 2542 O O . GLN A 1 307 ? -45.176 -8.896 69.515 1.00 96.56 307 GLN A O 1
ATOM 2547 N N . ILE A 1 308 ? -44.037 -7.356 68.330 1.00 96.00 308 ILE A N 1
ATOM 2548 C CA . ILE A 1 308 ? -43.650 -6.524 69.484 1.00 96.00 308 ILE A CA 1
ATOM 2549 C C . ILE A 1 308 ? -44.903 -5.969 70.183 1.00 96.00 308 ILE A C 1
ATOM 2551 O O . ILE A 1 308 ? -45.057 -6.091 71.398 1.00 96.00 308 ILE A O 1
ATOM 2555 N N . ARG A 1 309 ? -45.893 -5.482 69.423 1.00 96.88 309 ARG A N 1
ATOM 2556 C CA . ARG A 1 309 ? -47.188 -5.037 69.971 1.00 96.88 309 ARG A CA 1
ATOM 2557 C C . ARG A 1 309 ? -47.955 -6.169 70.663 1.00 96.88 309 ARG A C 1
ATOM 2559 O O . ARG A 1 309 ? -48.666 -5.930 71.640 1.00 96.88 309 ARG A O 1
ATOM 2566 N N . LYS A 1 310 ? -47.843 -7.416 70.187 1.00 97.19 310 LYS A N 1
ATOM 2567 C CA . LYS A 1 310 ? -48.435 -8.588 70.857 1.00 97.19 310 LYS A CA 1
ATOM 2568 C C . LYS A 1 310 ? -47.755 -8.857 72.202 1.00 97.19 310 LYS A C 1
ATOM 2570 O O . LYS A 1 310 ? -48.472 -9.103 73.173 1.00 97.19 310 LYS A O 1
ATOM 2575 N N . GLN A 1 311 ? -46.426 -8.766 72.265 1.00 95.62 311 GLN A N 1
ATOM 2576 C CA . GLN A 1 311 ? -45.658 -8.877 73.510 1.00 95.62 311 GLN A CA 1
ATOM 2577 C C . GLN A 1 311 ? -46.032 -7.762 74.494 1.00 95.62 311 GLN A C 1
ATOM 2579 O O . GLN A 1 311 ? -46.366 -8.057 75.639 1.00 95.62 311 GLN A O 1
ATOM 2584 N N . PHE A 1 312 ? -46.131 -6.512 74.029 1.00 96.94 312 PHE A N 1
ATOM 2585 C CA . PHE A 1 312 ? -46.621 -5.384 74.828 1.00 96.94 312 PHE A CA 1
ATOM 2586 C C . PHE A 1 312 ? -48.005 -5.661 75.432 1.00 96.94 312 PHE A C 1
ATOM 2588 O O . PHE A 1 312 ? -48.196 -5.551 76.643 1.00 96.94 312 PHE A O 1
ATOM 2595 N N . ARG A 1 313 ? -48.976 -6.106 74.616 1.00 95.38 313 ARG A N 1
ATOM 2596 C CA . ARG A 1 313 ? -50.323 -6.460 75.106 1.00 95.38 313 ARG A CA 1
ATOM 2597 C C . ARG A 1 313 ? -50.282 -7.547 76.181 1.00 95.38 313 ARG A C 1
ATOM 2599 O O . ARG A 1 313 ? -51.074 -7.501 77.120 1.00 95.38 313 ARG A O 1
ATOM 2606 N N . GLN A 1 314 ? -49.400 -8.537 76.043 1.00 96.00 314 GLN A N 1
ATOM 2607 C CA . GLN A 1 314 ? -49.211 -9.573 77.061 1.00 96.00 314 GLN A CA 1
ATOM 2608 C C . GLN A 1 314 ? -48.596 -8.993 78.340 1.00 96.00 314 GLN A C 1
ATOM 2610 O O . GLN A 1 314 ? -49.129 -9.243 79.419 1.00 96.00 314 GLN A O 1
ATOM 2615 N N . ALA A 1 315 ? -47.559 -8.160 78.228 1.00 93.94 315 ALA A N 1
ATOM 2616 C CA . ALA A 1 315 ? -46.924 -7.493 79.362 1.00 93.94 315 ALA A CA 1
ATOM 2617 C C . ALA A 1 315 ? -47.919 -6.624 80.150 1.00 93.94 315 ALA A C 1
ATOM 2619 O O . ALA A 1 315 ? -48.015 -6.758 81.369 1.00 93.94 315 ALA A O 1
ATOM 2620 N N . VAL A 1 316 ? -48.737 -5.816 79.464 1.00 95.06 316 VAL A N 1
ATOM 2621 C CA . VAL A 1 316 ? -49.792 -4.999 80.091 1.00 95.06 316 VAL A CA 1
ATOM 2622 C C . VAL A 1 316 ? -50.842 -5.870 80.784 1.00 95.06 316 VAL A C 1
ATOM 2624 O O . VAL A 1 316 ? -51.249 -5.561 81.906 1.00 95.06 316 VAL A O 1
ATOM 2627 N N . LYS A 1 317 ? -51.269 -6.986 80.172 1.00 95.75 317 LYS A N 1
ATOM 2628 C CA . LYS A 1 317 ? -52.212 -7.931 80.802 1.00 95.75 317 LYS A CA 1
ATOM 2629 C C . LYS A 1 317 ? -51.640 -8.524 82.088 1.00 95.75 317 LYS A C 1
ATOM 2631 O O . LYS A 1 317 ? -52.344 -8.566 83.097 1.00 95.75 317 LYS A O 1
ATOM 2636 N N . THR A 1 318 ? -50.382 -8.957 82.060 1.00 92.69 318 THR A N 1
ATOM 2637 C CA . THR A 1 318 ? -49.685 -9.484 83.238 1.00 92.69 318 THR A CA 1
ATOM 2638 C C . THR A 1 318 ? -49.581 -8.421 84.325 1.00 92.69 318 THR A C 1
ATOM 2640 O O . THR A 1 318 ? -49.977 -8.678 85.460 1.00 92.69 318 THR A O 1
ATOM 2643 N N . GLN A 1 319 ? -49.166 -7.203 83.972 1.00 89.81 319 GLN A N 1
ATOM 2644 C CA . GLN A 1 319 ? -49.043 -6.111 84.934 1.00 89.81 319 GLN A CA 1
ATOM 2645 C C . GLN A 1 319 ? -50.393 -5.702 85.534 1.00 89.81 319 GLN A C 1
ATOM 2647 O O . GLN A 1 319 ? -50.489 -5.428 86.724 1.00 89.81 319 GLN A O 1
ATOM 2652 N N . THR A 1 320 ? -51.464 -5.739 84.737 1.00 91.06 320 THR A N 1
ATOM 2653 C CA . THR A 1 320 ? -52.834 -5.474 85.204 1.00 91.06 320 THR A CA 1
ATOM 2654 C C . THR A 1 320 ? -53.298 -6.528 86.209 1.00 91.06 320 THR A C 1
ATOM 2656 O O . THR A 1 320 ? -53.933 -6.189 87.206 1.00 91.06 320 THR A O 1
ATOM 2659 N N . ARG A 1 321 ? -52.981 -7.810 85.978 1.00 92.19 321 ARG A N 1
ATOM 2660 C CA . ARG A 1 321 ? -53.287 -8.890 86.932 1.00 92.19 321 ARG A CA 1
ATOM 2661 C C . ARG A 1 321 ? -52.494 -8.732 88.228 1.00 92.19 321 ARG A C 1
ATOM 2663 O O . ARG A 1 321 ? -53.090 -8.797 89.298 1.00 92.19 321 ARG A O 1
ATOM 2670 N N . GLN A 1 322 ? -51.189 -8.475 88.126 1.00 87.75 322 GLN A N 1
ATOM 2671 C CA . GLN A 1 322 ? -50.317 -8.213 89.276 1.00 87.75 322 GLN A CA 1
ATOM 2672 C C . GLN A 1 322 ? -50.811 -7.015 90.095 1.00 87.75 322 GLN A C 1
ATOM 2674 O O . GLN A 1 322 ? -50.907 -7.100 91.313 1.00 87.75 322 GLN A O 1
ATOM 2679 N N . PHE A 1 323 ? -51.208 -5.932 89.425 1.00 89.94 323 PHE A N 1
ATOM 2680 C CA . PHE A 1 323 ? -51.765 -4.747 90.065 1.00 89.94 323 PHE A CA 1
ATOM 2681 C C . PHE A 1 323 ? -53.072 -5.035 90.813 1.00 89.94 323 PHE A C 1
ATOM 2683 O O . PHE A 1 323 ? -53.203 -4.632 91.962 1.00 89.94 323 PHE A O 1
ATOM 2690 N N . LYS A 1 324 ? -54.021 -5.768 90.208 1.00 89.62 324 LYS A N 1
ATOM 2691 C CA . LYS A 1 324 ? -55.277 -6.155 90.881 1.00 89.62 324 LYS A CA 1
ATOM 2692 C C . LYS A 1 324 ? -55.031 -6.997 92.136 1.00 89.62 324 LYS A C 1
ATOM 2694 O O . LYS A 1 324 ? -55.698 -6.794 93.149 1.00 89.62 324 LYS A O 1
ATOM 2699 N N . LEU A 1 325 ? -54.075 -7.926 92.075 1.00 89.62 325 LEU A N 1
ATOM 2700 C CA . LEU A 1 325 ? -53.676 -8.737 93.230 1.00 89.62 325 LEU A CA 1
ATOM 2701 C C . LEU A 1 325 ? -53.069 -7.864 94.335 1.00 89.62 325 LEU A C 1
ATOM 2703 O O . LEU A 1 325 ? -53.509 -7.937 95.479 1.00 89.62 325 LEU A O 1
ATOM 2707 N N . TYR A 1 326 ? -52.128 -6.988 93.980 1.00 89.00 326 TYR A N 1
ATOM 2708 C CA . TYR A 1 326 ? -51.478 -6.076 94.921 1.00 89.00 326 TYR A CA 1
ATOM 2709 C C . TYR A 1 326 ? -52.463 -5.083 95.555 1.00 89.00 326 TYR A C 1
ATOM 2711 O O . TYR A 1 326 ? -52.441 -4.870 96.763 1.00 89.00 326 TYR A O 1
ATOM 2719 N N . GLN A 1 327 ? -53.392 -4.542 94.762 1.00 88.25 327 GLN A N 1
ATOM 2720 C CA . GLN A 1 327 ? -54.481 -3.693 95.242 1.00 88.25 327 GLN A CA 1
ATOM 2721 C C . GLN A 1 327 ? -55.349 -4.428 96.273 1.00 88.25 327 GLN A C 1
ATOM 2723 O O . GLN A 1 327 ? -55.672 -3.859 97.311 1.00 88.25 327 GLN A O 1
ATOM 2728 N N . THR A 1 328 ? -55.698 -5.694 96.010 1.00 88.00 328 THR A N 1
ATOM 2729 C CA . THR A 1 328 ? -56.503 -6.513 96.934 1.00 88.00 328 THR A CA 1
ATOM 2730 C C . THR A 1 328 ? -55.779 -6.720 98.266 1.00 88.00 328 THR A C 1
ATOM 2732 O O . THR A 1 328 ? -56.385 -6.550 99.319 1.00 88.00 328 THR A O 1
ATOM 2735 N N . GLN A 1 329 ? -54.478 -7.024 98.231 1.00 87.31 329 GLN A N 1
ATOM 2736 C CA . GLN A 1 329 ? -53.656 -7.221 99.431 1.00 87.31 329 GLN A CA 1
ATOM 2737 C C . GLN A 1 329 ? -53.521 -5.937 100.268 1.00 87.31 329 GLN A C 1
ATOM 2739 O O . GLN A 1 329 ? -53.679 -5.979 101.484 1.00 87.31 329 GLN A O 1
ATOM 2744 N N . LEU A 1 330 ? -53.296 -4.785 99.628 1.00 83.19 330 LEU A N 1
ATOM 2745 C CA . LEU A 1 330 ? -53.210 -3.486 100.310 1.00 83.19 330 LEU A CA 1
ATOM 2746 C C . LEU A 1 330 ? -54.535 -3.062 100.950 1.00 83.19 330 LEU A C 1
ATOM 2748 O O . LEU A 1 330 ? -54.540 -2.564 102.070 1.00 83.19 330 LEU A O 1
ATOM 2752 N N . MET A 1 331 ? -55.662 -3.295 100.271 1.00 81.94 331 MET A N 1
ATOM 2753 C CA . MET A 1 331 ? -56.988 -2.981 100.814 1.00 81.94 331 MET A CA 1
ATOM 2754 C C . MET A 1 331 ? -57.385 -3.879 101.997 1.00 81.94 331 MET A C 1
ATOM 2756 O O . MET A 1 331 ? -58.177 -3.454 102.832 1.00 81.94 331 MET A O 1
ATOM 2760 N N . GLN A 1 332 ? -56.849 -5.101 102.089 1.00 82.19 332 GLN A N 1
ATOM 2761 C CA . GLN A 1 332 ? -57.065 -5.994 103.237 1.00 82.19 332 GLN A CA 1
ATOM 2762 C C . GLN A 1 332 ? -56.240 -5.594 104.470 1.00 82.19 332 GLN A C 1
ATOM 2764 O O . GLN A 1 332 ? -56.660 -5.875 105.589 1.00 82.19 332 GLN A O 1
ATOM 2769 N N . ALA A 1 333 ? -55.086 -4.949 104.273 1.00 79.56 333 ALA A N 1
ATOM 2770 C CA . ALA A 1 333 ? -54.172 -4.555 105.345 1.00 79.56 333 ALA A CA 1
ATOM 2771 C C . ALA A 1 333 ? -54.397 -3.123 105.874 1.00 79.56 333 ALA A C 1
ATOM 2773 O O . ALA A 1 333 ? -53.921 -2.802 106.960 1.00 79.56 333 ALA A O 1
ATOM 2774 N N . ALA A 1 334 ? -55.097 -2.264 105.123 1.00 74.44 334 ALA A N 1
ATOM 2775 C CA . ALA A 1 334 ? -55.295 -0.852 105.458 1.00 74.44 334 ALA A CA 1
ATOM 2776 C C . ALA A 1 334 ? -56.665 -0.566 106.122 1.00 74.44 334 ALA A C 1
ATOM 2778 O O . ALA A 1 334 ? -57.657 -1.223 105.779 1.00 74.44 334 ALA A O 1
ATOM 2779 N N . PRO A 1 335 ? -56.764 0.429 107.026 1.00 76.94 335 PRO A N 1
ATOM 2780 C CA . PRO A 1 335 ? -58.028 0.881 107.612 1.00 76.94 335 PRO A CA 1
ATOM 2781 C C . PRO A 1 335 ? -58.941 1.564 106.579 1.00 76.94 335 PRO A C 1
ATOM 2783 O O . PRO A 1 335 ? -58.487 2.112 105.572 1.00 76.94 335 PRO A O 1
ATOM 2786 N N . LYS A 1 336 ? -60.261 1.503 106.807 1.00 72.62 336 LYS A N 1
ATOM 2787 C CA . LYS A 1 336 ? -61.279 1.893 105.813 1.00 72.62 336 LYS A CA 1
ATOM 2788 C C . LYS A 1 336 ? -61.225 3.378 105.435 1.00 72.62 336 LYS A C 1
ATOM 2790 O O . LYS A 1 336 ? -61.625 3.703 104.316 1.00 72.62 336 LYS A O 1
ATOM 2795 N N . GLU A 1 337 ? -60.731 4.261 106.309 1.00 78.88 337 GLU A N 1
ATOM 2796 C CA . GLU A 1 337 ? -60.590 5.692 106.004 1.00 78.88 337 GLU A CA 1
ATOM 2797 C C . GLU A 1 337 ? -59.566 5.965 104.882 1.00 78.88 337 GLU A C 1
ATOM 2799 O O . GLU A 1 337 ? -59.756 6.889 104.092 1.00 78.88 337 GLU A O 1
ATOM 2804 N N . GLU A 1 338 ? -58.535 5.124 104.736 1.00 80.94 338 GLU A N 1
ATOM 2805 C CA . GLU A 1 338 ? -57.429 5.323 103.780 1.00 80.94 338 GLU A CA 1
ATOM 2806 C C . GLU A 1 338 ? -57.668 4.658 102.412 1.00 80.94 338 GLU A C 1
ATOM 2808 O O . GLU A 1 338 ? -56.968 4.930 101.432 1.00 80.94 338 GLU A O 1
ATOM 2813 N N . HIS A 1 339 ? -58.685 3.795 102.295 1.00 80.06 339 HIS A N 1
ATOM 2814 C CA . HIS A 1 339 ? -58.937 2.983 101.092 1.00 80.06 339 HIS A CA 1
ATOM 2815 C C . HIS A 1 339 ? -59.108 3.814 99.817 1.00 80.06 339 HIS A C 1
ATOM 2817 O O . HIS A 1 339 ? -58.684 3.394 98.737 1.00 80.06 339 HIS A O 1
ATOM 2823 N N . LYS A 1 340 ? -59.725 4.995 99.923 1.00 82.69 340 LYS A N 1
ATOM 2824 C CA . LYS A 1 340 ? -59.967 5.884 98.778 1.00 82.69 340 LYS A CA 1
ATOM 2825 C C . LYS A 1 340 ? -58.666 6.485 98.245 1.00 82.69 340 LYS A C 1
ATOM 2827 O O . LYS A 1 340 ? -58.465 6.498 97.032 1.00 82.69 340 LYS A O 1
ATOM 2832 N N . GLU A 1 341 ? -57.794 6.936 99.141 1.00 82.81 341 GLU A N 1
ATOM 2833 C CA . GLU A 1 341 ? -56.515 7.564 98.805 1.00 82.81 341 GLU A CA 1
ATOM 2834 C C . GLU A 1 341 ? -55.494 6.534 98.297 1.00 82.81 341 GLU A C 1
ATOM 2836 O O . GLU A 1 341 ? -54.832 6.742 97.275 1.00 82.81 341 GLU A O 1
ATOM 2841 N N . ILE A 1 342 ? -55.461 5.353 98.921 1.00 81.00 342 ILE A N 1
ATOM 2842 C CA . ILE A 1 342 ? -54.666 4.207 98.467 1.00 81.00 342 ILE A CA 1
ATOM 2843 C C . ILE A 1 342 ? -55.079 3.799 97.045 1.00 81.00 342 ILE A C 1
ATOM 2845 O O . ILE A 1 342 ? -54.222 3.612 96.179 1.00 81.00 342 ILE A O 1
ATOM 2849 N N . ALA A 1 343 ? -56.382 3.725 96.750 1.00 82.06 343 ALA A N 1
ATOM 2850 C CA . ALA A 1 343 ? -56.877 3.372 95.418 1.00 82.06 343 ALA A CA 1
ATOM 2851 C C . ALA A 1 343 ? -56.509 4.404 94.336 1.00 82.06 343 ALA A C 1
ATOM 2853 O O . ALA A 1 343 ? -56.218 4.015 93.199 1.00 82.06 343 ALA A O 1
ATOM 2854 N N . THR A 1 344 ? -56.513 5.703 94.653 1.00 84.88 344 THR A N 1
ATOM 2855 C CA . THR A 1 344 ? -56.102 6.754 93.707 1.00 84.88 344 THR A CA 1
ATOM 2856 C C . THR A 1 344 ? -54.603 6.707 93.431 1.00 84.88 344 THR A C 1
ATOM 2858 O O . THR A 1 344 ? -54.214 6.663 92.263 1.00 84.88 344 THR A O 1
ATOM 2861 N N . GLN A 1 345 ? -53.771 6.592 94.472 1.00 84.62 345 GLN A N 1
ATOM 2862 C CA . GLN A 1 345 ? -52.314 6.502 94.322 1.00 84.62 345 GLN A CA 1
ATOM 2863 C C . GLN A 1 345 ? -51.886 5.234 93.565 1.00 84.62 345 GLN A C 1
ATOM 2865 O O . GLN A 1 345 ? -50.995 5.272 92.715 1.00 84.62 345 GLN A O 1
ATOM 2870 N N . LEU A 1 346 ? -52.538 4.095 93.823 1.00 84.50 346 LEU A N 1
ATOM 2871 C CA . LEU A 1 346 ? -52.310 2.851 93.084 1.00 84.50 346 LEU A CA 1
ATOM 2872 C C . LEU A 1 346 ? -52.666 3.009 91.601 1.00 84.50 346 LEU A C 1
ATOM 2874 O O . LEU A 1 346 ? -51.865 2.639 90.744 1.00 84.50 346 LEU A O 1
ATOM 2878 N N . LYS A 1 347 ? -53.828 3.586 91.270 1.00 86.06 347 LYS A N 1
ATOM 2879 C CA . LYS A 1 347 ? -54.213 3.833 89.867 1.00 86.06 347 LYS A CA 1
ATOM 2880 C C . LYS A 1 347 ? -53.221 4.744 89.150 1.00 86.06 347 LYS A C 1
ATOM 2882 O O . LYS A 1 347 ? -52.906 4.504 87.985 1.00 86.06 347 LYS A O 1
ATOM 2887 N N . GLU A 1 348 ? -52.709 5.759 89.833 1.00 88.44 348 GLU A N 1
ATOM 2888 C CA . GLU A 1 348 ? -51.703 6.664 89.282 1.00 88.44 348 GLU A CA 1
ATOM 2889 C C . GLU A 1 348 ? -50.365 5.948 89.040 1.00 88.44 348 GLU A C 1
ATOM 2891 O O . GLU A 1 348 ? -49.822 6.016 87.934 1.00 88.44 348 GLU A O 1
ATOM 2896 N N . LYS A 1 349 ? -49.899 5.136 90.002 1.00 87.56 349 LYS A N 1
ATOM 2897 C CA . LYS A 1 349 ? -48.725 4.258 89.835 1.00 87.56 349 LYS A CA 1
ATOM 2898 C C . LYS A 1 349 ? -48.907 3.254 88.692 1.00 87.56 349 LYS A C 1
ATOM 2900 O O . LYS A 1 349 ? -47.977 3.043 87.916 1.00 87.56 349 LYS A O 1
ATOM 2905 N N . GLN A 1 350 ? -50.095 2.666 88.540 1.00 87.88 350 GLN A N 1
ATOM 2906 C CA . GLN A 1 350 ? -50.424 1.777 87.422 1.00 87.88 350 GLN A CA 1
ATOM 2907 C C . GLN A 1 350 ? -50.348 2.515 86.085 1.00 87.88 350 GLN A C 1
ATOM 2909 O O . GLN A 1 350 ? -49.730 2.021 85.144 1.00 87.88 350 GLN A O 1
ATOM 2914 N N . LYS A 1 351 ? -50.952 3.704 85.998 1.00 90.44 351 LYS A N 1
ATOM 2915 C CA . LYS A 1 351 ? -50.940 4.538 84.793 1.00 90.44 351 LYS A CA 1
ATOM 2916 C C . LYS A 1 351 ? -49.512 4.924 84.407 1.00 90.44 351 LYS A C 1
ATOM 2918 O O . LYS A 1 351 ? -49.146 4.767 83.246 1.00 90.44 351 LYS A O 1
ATOM 2923 N N . HIS A 1 352 ? -48.696 5.348 85.371 1.00 93.19 352 HIS A N 1
ATOM 2924 C CA . HIS A 1 352 ? -47.289 5.678 85.146 1.00 93.19 352 HIS A CA 1
ATOM 2925 C C . HIS A 1 352 ? -46.482 4.457 84.685 1.00 93.19 352 HIS A C 1
ATOM 2927 O O . HIS A 1 352 ? -45.712 4.531 83.729 1.00 93.19 352 HIS A O 1
ATOM 2933 N N . ARG A 1 353 ? -46.705 3.295 85.307 1.00 91.94 353 ARG A N 1
ATOM 2934 C CA . ARG A 1 353 ? -46.014 2.059 84.941 1.00 91.94 353 ARG A CA 1
ATOM 2935 C C . ARG A 1 353 ? -46.413 1.545 83.550 1.00 91.94 353 ARG A C 1
ATOM 2937 O O . ARG A 1 353 ? -45.545 1.070 82.818 1.00 91.94 353 ARG A O 1
ATOM 2944 N N . ILE A 1 354 ? -47.686 1.663 83.170 1.00 91.31 354 ILE A N 1
ATOM 2945 C CA . ILE A 1 354 ? -48.148 1.367 81.807 1.00 91.31 354 ILE A CA 1
ATOM 2946 C C . ILE A 1 354 ? -47.538 2.361 80.816 1.00 91.31 354 ILE A C 1
ATOM 2948 O O . ILE A 1 354 ? -47.063 1.924 79.777 1.00 91.31 354 ILE A O 1
ATOM 2952 N N . ALA A 1 355 ? -47.482 3.658 81.139 1.00 93.44 355 ALA A N 1
ATOM 2953 C CA . ALA A 1 355 ? -46.864 4.667 80.277 1.00 93.44 355 ALA A CA 1
ATOM 2954 C C . ALA A 1 355 ? -45.374 4.380 80.021 1.00 93.44 355 ALA A C 1
ATOM 2956 O O . ALA A 1 355 ? -44.940 4.412 78.876 1.00 93.44 355 ALA A O 1
ATOM 2957 N N . LEU A 1 356 ? -44.615 3.997 81.055 1.00 94.62 356 LEU A N 1
ATOM 2958 C CA . LEU A 1 356 ? -43.221 3.563 80.909 1.00 94.62 356 LEU A CA 1
ATOM 2959 C C . LEU A 1 356 ? -43.082 2.339 79.994 1.00 94.62 356 LEU A C 1
ATOM 2961 O O . LEU A 1 356 ? -42.207 2.319 79.132 1.00 94.62 356 LEU A O 1
ATOM 2965 N N . LEU A 1 357 ? -43.943 1.325 80.157 1.00 93.88 357 LEU A N 1
ATOM 2966 C CA . LEU A 1 357 ? -43.963 0.176 79.246 1.00 93.88 357 LEU A CA 1
ATOM 2967 C C . LEU A 1 357 ? -44.294 0.607 77.814 1.00 93.88 357 LEU A C 1
ATOM 2969 O O . LEU A 1 357 ? -43.664 0.122 76.883 1.00 93.88 357 LEU A O 1
ATOM 2973 N N . THR A 1 358 ? -45.259 1.506 77.628 1.00 94.31 358 THR A N 1
ATOM 2974 C CA . THR A 1 358 ? -45.613 2.036 76.308 1.00 94.31 358 THR A CA 1
ATOM 2975 C C . THR A 1 358 ? -44.393 2.675 75.651 1.00 94.31 358 THR A C 1
ATOM 2977 O O . THR A 1 358 ? -43.993 2.212 74.588 1.00 94.31 358 THR A O 1
ATOM 2980 N N . SER A 1 359 ? -43.724 3.615 76.325 1.00 95.75 359 SER A N 1
ATOM 2981 C CA . SER A 1 359 ? -42.532 4.279 75.785 1.00 95.75 359 SER A CA 1
ATOM 2982 C C . SER A 1 359 ? -41.379 3.308 75.508 1.00 95.75 359 SER A C 1
ATOM 2984 O O . SER A 1 359 ? -40.689 3.455 74.506 1.00 95.75 359 SER A O 1
ATOM 2986 N N . GLN A 1 360 ? -41.176 2.282 76.344 1.00 96.12 360 GLN A N 1
ATOM 2987 C CA . GLN A 1 360 ? -40.153 1.255 76.097 1.00 96.12 360 GLN A CA 1
ATOM 2988 C C . GLN A 1 360 ? -40.434 0.439 74.831 1.00 96.12 360 GLN A C 1
ATOM 2990 O O . GLN A 1 360 ? -39.528 0.212 74.032 1.00 96.12 360 GLN A O 1
ATOM 2995 N N . TYR A 1 361 ? -41.676 -0.011 74.643 1.00 96.62 361 TYR A N 1
ATOM 2996 C CA . TYR A 1 361 ? -42.053 -0.800 73.469 1.00 96.62 361 TYR A CA 1
ATOM 2997 C C . TYR A 1 361 ? -42.164 0.063 72.202 1.00 96.62 361 TYR A C 1
ATOM 2999 O O . TYR A 1 361 ? -41.865 -0.432 71.118 1.00 96.62 361 TYR A O 1
ATOM 3007 N N . GLU A 1 362 ? -42.543 1.337 72.318 1.00 95.62 362 GLU A N 1
ATOM 3008 C CA . GLU A 1 362 ? -42.487 2.318 71.224 1.00 95.62 362 GLU A CA 1
ATOM 3009 C C . GLU A 1 362 ? -41.043 2.550 70.779 1.00 95.62 362 GLU A C 1
ATOM 3011 O O . GLU A 1 362 ? -40.733 2.338 69.609 1.00 95.62 362 GLU A O 1
ATOM 3016 N N . TYR A 1 363 ? -40.137 2.829 71.721 1.00 96.75 363 TYR A N 1
ATOM 3017 C CA . TYR A 1 363 ? -38.706 2.943 71.440 1.00 96.75 363 TYR A CA 1
ATOM 3018 C C . TYR A 1 363 ? -38.140 1.665 70.807 1.00 96.75 363 TYR A C 1
ATOM 3020 O O . TYR A 1 363 ? -37.376 1.725 69.847 1.00 96.75 363 TYR A O 1
ATOM 3028 N N . GLN 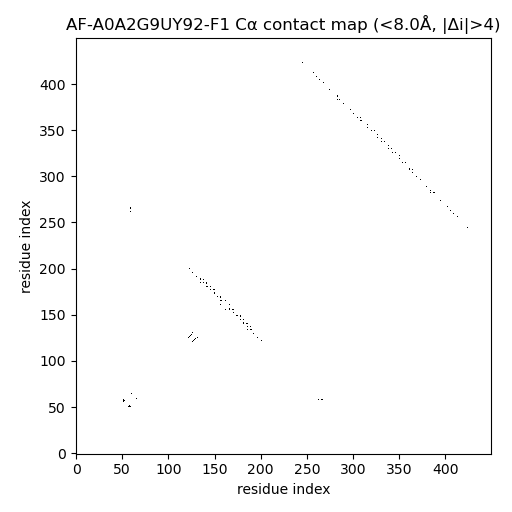A 1 364 ? -38.538 0.487 71.299 1.00 97.12 364 GLN A N 1
ATOM 3029 C CA . GLN A 1 364 ? -38.105 -0.788 70.726 1.00 97.12 364 GLN A CA 1
ATOM 3030 C C . GLN A 1 364 ? -38.578 -0.963 69.271 1.00 97.12 364 GLN A C 1
ATOM 3032 O O . GLN A 1 364 ? -37.829 -1.489 68.447 1.00 97.12 364 GLN A O 1
ATOM 3037 N N . ILE A 1 365 ? -39.804 -0.538 68.944 1.00 96.75 365 ILE A N 1
ATOM 3038 C CA . ILE A 1 365 ? -40.326 -0.556 67.569 1.00 96.75 365 ILE A CA 1
ATOM 3039 C C . ILE A 1 365 ? -39.538 0.421 66.695 1.00 96.75 365 ILE A C 1
ATOM 3041 O O . ILE A 1 365 ? -39.076 0.026 65.626 1.00 96.75 365 ILE A O 1
ATOM 3045 N N . GLU A 1 366 ? -39.364 1.662 67.148 1.00 96.69 366 GLU A N 1
ATOM 3046 C CA . GLU A 1 366 ? -38.655 2.710 66.408 1.00 96.69 366 GLU A CA 1
ATOM 3047 C C . GLU A 1 366 ? -37.200 2.328 66.140 1.00 96.69 366 GLU A C 1
ATOM 3049 O O . GLU A 1 366 ? -36.761 2.355 64.991 1.00 96.69 366 GLU A O 1
ATOM 3054 N N . SER A 1 367 ? -36.482 1.885 67.173 1.00 96.94 367 SER A N 1
ATOM 3055 C CA . SER A 1 367 ? -35.097 1.425 67.069 1.00 96.94 367 SER A CA 1
ATOM 3056 C C . SER A 1 367 ? -34.967 0.251 66.094 1.00 96.94 367 SER A C 1
ATOM 3058 O O . SER A 1 367 ? -34.102 0.270 65.219 1.00 96.94 367 SER A O 1
ATOM 3060 N N . MET A 1 368 ? -35.871 -0.734 66.162 1.00 96.44 368 MET A N 1
ATOM 3061 C CA . MET A 1 368 ? -35.877 -1.872 65.237 1.00 96.44 368 MET A CA 1
ATOM 3062 C C . MET A 1 368 ? -36.145 -1.441 63.790 1.00 96.44 368 MET A C 1
ATOM 3064 O O . MET A 1 368 ? -35.476 -1.930 62.878 1.00 96.44 368 MET A O 1
ATOM 3068 N N . VAL A 1 369 ? -37.101 -0.533 63.565 1.00 96.50 369 VAL A N 1
ATOM 3069 C CA . VAL A 1 369 ? -37.407 -0.004 62.229 1.00 96.50 369 VAL A CA 1
ATOM 3070 C C . VAL A 1 369 ? -36.210 0.762 61.673 1.00 96.50 369 VAL A C 1
ATOM 3072 O O . VAL A 1 369 ? -35.774 0.456 60.568 1.00 96.50 369 VAL A O 1
ATOM 3075 N N . GLN A 1 370 ? -35.636 1.692 62.439 1.00 95.88 370 GLN A N 1
ATOM 3076 C CA . GLN A 1 370 ? -34.469 2.475 62.021 1.00 95.88 370 GLN A CA 1
ATOM 3077 C C . GLN A 1 370 ? -33.270 1.579 61.696 1.00 95.88 370 GLN A C 1
ATOM 3079 O O . GLN A 1 370 ? -32.679 1.705 60.625 1.00 95.88 370 GLN A O 1
ATOM 3084 N N . GLU A 1 371 ? -32.944 0.625 62.572 1.00 96.00 371 GLU A N 1
ATOM 3085 C CA . GLU A 1 371 ? -31.816 -0.287 62.377 1.00 96.00 371 GLU A CA 1
ATOM 3086 C C . GLU A 1 371 ? -32.002 -1.156 61.125 1.00 96.00 371 GLU A C 1
ATOM 3088 O O . GLU A 1 371 ? -31.072 -1.340 60.340 1.00 96.00 371 GLU A O 1
ATOM 3093 N N . LYS A 1 372 ? -33.201 -1.714 60.918 1.00 94.19 372 LYS A N 1
ATOM 3094 C CA . LYS A 1 372 ? -33.479 -2.570 59.757 1.00 94.19 372 LYS A CA 1
ATOM 3095 C C . LYS A 1 372 ? -33.551 -1.782 58.453 1.00 94.19 372 LYS A C 1
ATOM 3097 O O . LYS A 1 372 ? -33.162 -2.333 57.424 1.00 94.19 372 LYS A O 1
ATOM 3102 N N . THR A 1 373 ? -34.012 -0.535 58.492 1.00 95.19 373 THR A N 1
ATOM 3103 C CA . THR A 1 373 ? -33.991 0.364 57.335 1.00 95.19 373 THR A CA 1
ATOM 3104 C C . THR A 1 373 ? -32.564 0.733 56.960 1.00 95.19 373 THR A C 1
ATOM 3106 O O . THR A 1 373 ? -32.144 0.410 55.851 1.00 95.19 373 THR A O 1
ATOM 3109 N N . GLY A 1 374 ? -31.777 1.242 57.913 1.00 94.94 374 GLY A N 1
ATOM 3110 C CA . GLY A 1 374 ? -30.385 1.620 57.661 1.00 94.94 374 GLY A CA 1
ATOM 3111 C C . GLY A 1 374 ? -29.505 0.442 57.229 1.00 94.94 374 GLY A C 1
ATOM 3112 O O . GLY A 1 374 ? -28.664 0.588 56.348 1.00 94.94 374 GLY A O 1
ATOM 3113 N N . LYS A 1 375 ? -29.728 -0.765 57.775 1.00 95.75 375 LYS A N 1
ATOM 3114 C CA . LYS A 1 375 ? -29.015 -1.976 57.326 1.00 95.75 375 LYS A CA 1
ATOM 3115 C C . LYS A 1 375 ? -29.330 -2.352 55.881 1.00 95.75 375 LYS A C 1
ATOM 3117 O O . LYS A 1 375 ? -28.428 -2.809 55.187 1.00 95.75 375 LYS A O 1
ATOM 3122 N N . LEU A 1 376 ? -30.584 -2.210 55.441 1.00 95.38 376 LEU A N 1
ATOM 3123 C CA . LEU A 1 376 ? -30.940 -2.504 54.052 1.00 95.38 376 LEU A CA 1
ATOM 3124 C C . LEU A 1 376 ? -30.295 -1.488 53.110 1.00 95.38 376 LEU A C 1
ATOM 3126 O O . LEU A 1 376 ? -29.685 -1.896 52.129 1.00 95.38 376 LEU A O 1
ATOM 3130 N N . GLU A 1 377 ? -30.402 -0.198 53.426 1.00 95.06 377 GLU A N 1
ATOM 3131 C CA . GLU A 1 377 ? -29.825 0.887 52.624 1.00 95.06 377 GLU A CA 1
ATOM 3132 C C . GLU A 1 377 ? -28.306 0.729 52.495 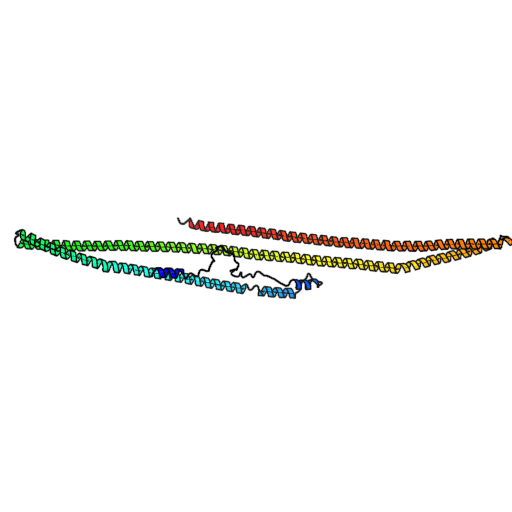1.00 95.06 377 GLU A C 1
ATOM 3134 O O . GLU A 1 377 ? -27.790 0.642 51.384 1.00 95.06 377 GLU A O 1
ATOM 3139 N N . SER A 1 378 ? -27.602 0.545 53.618 1.00 96.00 378 SER A N 1
ATOM 3140 C CA . SER A 1 378 ? -26.151 0.327 53.626 1.00 96.00 378 SER A CA 1
ATOM 3141 C C . SER A 1 378 ? -25.735 -0.921 52.837 1.00 96.00 378 SER A C 1
ATOM 3143 O O . SER A 1 378 ? -24.738 -0.897 52.116 1.00 96.00 378 SER A O 1
ATOM 3145 N N . TRP A 1 379 ? -26.504 -2.011 52.924 1.00 96.88 379 TRP A N 1
ATOM 3146 C CA . TRP A 1 379 ? -26.229 -3.224 52.153 1.00 96.88 379 TRP A CA 1
ATOM 3147 C C . TRP A 1 379 ? -26.440 -3.017 50.644 1.00 96.88 379 TRP A C 1
ATOM 3149 O O . TRP A 1 379 ? -25.635 -3.492 49.843 1.00 96.88 379 TRP A O 1
ATOM 3159 N N . GLN A 1 380 ? -27.490 -2.290 50.249 1.00 96.88 380 GLN A N 1
ATOM 3160 C CA . GLN A 1 380 ? -27.767 -1.965 48.846 1.00 96.88 380 GLN A CA 1
ATOM 3161 C C . GLN A 1 380 ? -26.695 -1.045 48.252 1.00 96.88 380 GLN A C 1
ATOM 3163 O O . GLN A 1 380 ? -26.237 -1.284 47.132 1.00 96.88 380 GLN A O 1
ATOM 3168 N N . GLU A 1 381 ? -26.263 -0.028 48.999 1.00 96.69 381 GLU A N 1
ATOM 3169 C CA . GLU A 1 381 ? -25.176 0.866 48.592 1.00 96.69 381 GLU A CA 1
ATOM 3170 C C . GLU A 1 381 ? -23.869 0.103 48.369 1.00 96.69 381 GLU A C 1
ATOM 3172 O O . GLU A 1 381 ? -23.221 0.278 47.335 1.00 96.69 381 GLU A O 1
ATOM 3177 N N . GLU A 1 382 ? -23.510 -0.796 49.287 1.00 97.31 382 GLU A N 1
ATOM 3178 C CA . GLU A 1 382 ? -22.292 -1.594 49.169 1.00 97.31 382 GLU A CA 1
ATOM 3179 C C . GLU A 1 382 ? -22.356 -2.577 47.990 1.00 97.31 382 GLU A C 1
ATOM 3181 O O . GLU A 1 382 ? -21.403 -2.679 47.216 1.00 97.31 382 GLU A O 1
ATOM 3186 N N . GLU A 1 383 ? -23.491 -3.255 47.777 1.00 97.06 383 GLU A N 1
ATOM 3187 C CA . GLU A 1 383 ? -23.676 -4.137 46.615 1.00 97.06 383 GLU A CA 1
ATOM 3188 C C . GLU A 1 383 ? -23.569 -3.354 45.292 1.00 97.06 383 GLU A C 1
ATOM 3190 O O . GLU A 1 383 ? -22.942 -3.822 44.336 1.00 97.06 383 GLU A O 1
ATOM 3195 N N . ALA A 1 384 ? -24.139 -2.144 45.233 1.00 97.44 384 ALA A N 1
ATOM 3196 C CA . ALA A 1 384 ? -24.024 -1.265 44.072 1.00 97.44 384 ALA A CA 1
ATOM 3197 C C . ALA A 1 384 ? -22.585 -0.806 43.837 1.00 97.44 384 ALA A C 1
ATOM 3199 O O . ALA A 1 384 ? -22.112 -0.856 42.699 1.00 97.44 384 ALA A O 1
ATOM 3200 N N . ARG A 1 385 ? -21.873 -0.416 44.898 1.00 97.94 385 ARG A N 1
ATOM 3201 C CA . ARG A 1 385 ? -20.464 -0.016 44.838 1.00 97.94 385 ARG A CA 1
ATOM 3202 C C . ARG A 1 385 ? -19.591 -1.138 44.282 1.00 97.94 385 ARG A C 1
ATOM 3204 O O . ARG A 1 385 ? -18.863 -0.913 43.318 1.00 97.94 385 ARG A O 1
ATOM 3211 N N . LEU A 1 386 ? -19.725 -2.350 44.822 1.00 98.06 386 LEU A N 1
ATOM 3212 C CA . LEU A 1 386 ? -18.966 -3.523 44.379 1.00 98.06 386 LEU A CA 1
ATOM 3213 C C . LEU A 1 386 ? -19.276 -3.900 42.925 1.00 98.06 386 LEU A C 1
ATOM 3215 O O . LEU A 1 386 ? -18.365 -4.231 42.163 1.00 98.06 386 LEU A O 1
ATOM 3219 N N . LEU A 1 387 ? -20.547 -3.829 42.510 1.00 97.75 387 LEU A N 1
ATOM 3220 C CA . LEU A 1 387 ? -20.917 -4.083 41.117 1.00 97.75 387 LEU A CA 1
ATOM 3221 C C . LEU A 1 387 ? -20.307 -3.035 40.178 1.00 97.75 387 LEU A C 1
ATOM 3223 O O . LEU A 1 387 ? -19.781 -3.396 39.127 1.00 97.75 387 LEU A O 1
ATOM 3227 N N . HIS A 1 388 ? -20.366 -1.754 40.545 1.00 97.38 388 HIS A N 1
ATOM 3228 C CA . HIS A 1 388 ? -19.778 -0.677 39.754 1.00 97.38 388 HIS A CA 1
ATOM 3229 C C . HIS A 1 388 ? -18.258 -0.808 39.642 1.00 97.38 388 HIS A C 1
ATOM 3231 O O . HIS A 1 388 ? -17.733 -0.689 38.537 1.00 97.38 388 HIS A O 1
ATOM 3237 N N . GLU A 1 389 ? -17.564 -1.117 40.739 1.00 98.06 389 GLU A N 1
ATOM 3238 C CA . GLU A 1 389 ? -16.116 -1.340 40.733 1.00 98.06 389 GLU A CA 1
ATOM 3239 C C . GLU A 1 389 ? -15.734 -2.525 39.836 1.00 98.06 389 GLU A C 1
ATOM 3241 O O . GLU A 1 389 ? -14.805 -2.428 39.035 1.00 98.06 389 GLU A O 1
ATOM 3246 N N . ARG A 1 390 ? -16.482 -3.633 39.910 1.00 98.00 390 ARG A N 1
ATOM 3247 C CA . ARG A 1 390 ? -16.258 -4.796 39.046 1.00 98.00 390 ARG A CA 1
ATOM 3248 C C . ARG A 1 390 ? -16.453 -4.462 37.566 1.00 98.00 390 ARG A C 1
ATOM 3250 O O . ARG A 1 390 ? -15.598 -4.802 36.757 1.00 98.00 390 ARG A O 1
ATOM 3257 N N . LEU A 1 391 ? -17.560 -3.808 37.208 1.00 97.44 391 LEU A N 1
ATOM 3258 C CA . LEU A 1 391 ? -17.850 -3.448 35.815 1.00 97.44 391 LEU A CA 1
ATOM 3259 C C . LEU A 1 391 ? -16.834 -2.436 35.264 1.00 97.44 391 LEU A C 1
ATOM 3261 O O . LEU A 1 391 ? -16.495 -2.498 34.084 1.00 97.44 391 LEU A O 1
ATOM 3265 N N . ALA A 1 392 ? -16.327 -1.533 36.111 1.00 96.81 392 ALA A N 1
ATOM 3266 C CA . ALA A 1 392 ? -15.253 -0.613 35.750 1.00 96.81 392 ALA A CA 1
ATOM 3267 C C . ALA A 1 392 ? -13.941 -1.359 35.457 1.00 96.81 392 ALA A C 1
ATOM 3269 O O . ALA A 1 392 ? -13.350 -1.129 34.406 1.00 96.81 392 ALA A O 1
ATOM 3270 N N . LYS A 1 393 ? -13.546 -2.316 36.312 1.00 97.75 393 LYS A N 1
ATOM 3271 C CA . LYS A 1 393 ? -12.373 -3.177 36.068 1.00 97.75 393 LYS A CA 1
ATOM 3272 C C . LYS A 1 393 ? -12.494 -3.950 34.754 1.00 97.75 393 LYS A C 1
ATOM 3274 O O . LYS A 1 393 ? -11.578 -3.903 33.943 1.00 97.75 393 LYS A O 1
ATOM 3279 N N . GLU A 1 394 ? -13.643 -4.582 34.500 1.00 96.50 394 GLU A N 1
ATOM 3280 C CA . GLU A 1 394 ? -13.901 -5.305 33.241 1.00 96.50 394 GLU A CA 1
ATOM 3281 C C . GLU A 1 394 ? -13.809 -4.373 32.009 1.00 96.50 394 GLU A C 1
ATOM 3283 O O . GLU A 1 394 ? -13.331 -4.775 30.948 1.00 96.50 394 GLU A O 1
ATOM 3288 N N . LEU A 1 395 ? -14.246 -3.112 32.133 1.00 95.94 395 LEU A N 1
ATOM 3289 C CA . LEU A 1 395 ? -14.132 -2.117 31.063 1.00 95.94 395 LEU A CA 1
ATOM 3290 C C . LEU A 1 395 ? -12.680 -1.675 30.825 1.00 95.94 395 LEU A C 1
ATOM 3292 O O . LEU A 1 395 ? -12.287 -1.482 29.675 1.00 95.94 395 LEU A O 1
ATOM 3296 N N . ASP A 1 396 ? -11.894 -1.495 31.882 1.00 97.19 396 ASP A N 1
ATOM 3297 C CA . ASP A 1 396 ? -10.493 -1.087 31.765 1.00 97.19 396 ASP A CA 1
ATOM 3298 C C . ASP A 1 396 ? -9.620 -2.217 31.203 1.00 97.19 396 ASP A C 1
ATOM 3300 O O . ASP A 1 396 ? -8.825 -1.971 30.297 1.00 97.19 396 ASP A O 1
ATOM 3304 N N . GLU A 1 397 ? -9.855 -3.468 31.611 1.00 97.75 397 GLU A N 1
ATOM 3305 C CA . GLU A 1 397 ? -9.223 -4.649 31.003 1.00 97.75 397 GLU A CA 1
ATOM 3306 C C . GLU A 1 397 ? -9.502 -4.736 29.492 1.00 97.75 397 GLU A C 1
ATOM 3308 O O . GLU A 1 397 ? -8.599 -5.032 28.702 1.00 97.75 397 GLU A O 1
ATOM 3313 N N . LEU A 1 398 ? -10.736 -4.430 29.068 1.00 97.50 398 LEU A N 1
ATOM 3314 C CA . LEU A 1 398 ? -11.091 -4.380 27.649 1.00 97.50 398 LEU A CA 1
ATOM 3315 C C . LEU A 1 398 ? -10.318 -3.277 26.911 1.00 97.50 398 LEU A C 1
ATOM 3317 O O . LEU A 1 398 ? -9.776 -3.538 25.836 1.00 97.50 398 LEU A O 1
ATOM 3321 N N . LYS A 1 399 ? -10.226 -2.066 27.475 1.00 97.12 399 LYS A N 1
ATOM 3322 C CA . LYS A 1 399 ? -9.453 -0.966 26.867 1.00 97.12 399 LYS A CA 1
ATOM 3323 C C . LYS A 1 399 ? -7.980 -1.332 26.730 1.00 97.12 399 LYS A C 1
ATOM 3325 O O . LYS A 1 399 ? -7.418 -1.176 25.650 1.00 97.12 399 LYS A O 1
ATOM 3330 N N . GLU A 1 400 ? -7.369 -1.876 27.782 1.00 98.00 400 GLU A N 1
ATOM 3331 C CA . GLU A 1 400 ? -5.973 -2.317 27.738 1.00 98.00 400 GLU A CA 1
ATOM 3332 C C . GLU A 1 400 ? -5.743 -3.383 26.663 1.00 98.00 400 GLU A C 1
ATOM 3334 O O . GLU A 1 400 ? -4.727 -3.372 25.962 1.00 98.00 400 GLU A O 1
ATOM 3339 N N . TYR A 1 401 ? -6.676 -4.327 26.523 1.00 97.50 401 TYR A N 1
ATOM 3340 C CA . TYR A 1 401 ? -6.605 -5.350 25.489 1.00 97.50 401 TYR A CA 1
ATOM 3341 C C . TYR A 1 401 ? -6.667 -4.740 24.081 1.00 97.50 401 TYR A C 1
ATOM 3343 O O . TYR A 1 401 ? -5.849 -5.081 23.221 1.00 97.50 401 TYR A O 1
ATOM 3351 N N . GLN A 1 402 ? -7.583 -3.795 23.855 1.00 97.31 402 GLN A N 1
ATOM 3352 C CA . GLN A 1 402 ? -7.712 -3.076 22.586 1.00 97.31 402 GLN A CA 1
ATOM 3353 C C . GLN A 1 402 ? -6.458 -2.252 22.262 1.00 97.31 402 GLN A C 1
ATOM 3355 O O . GLN A 1 402 ? -5.968 -2.297 21.130 1.00 97.31 402 GLN A O 1
ATOM 3360 N N . GLU A 1 403 ? -5.880 -1.564 23.248 1.00 97.50 403 GLU A N 1
ATOM 3361 C CA . GLU A 1 403 ? -4.627 -0.818 23.095 1.00 97.50 403 GLU A CA 1
ATOM 3362 C C . GLU A 1 403 ? -3.453 -1.737 22.740 1.00 97.50 403 GLU A C 1
ATOM 3364 O O . GLU A 1 403 ? -2.717 -1.459 21.787 1.00 97.50 403 GLU A O 1
ATOM 3369 N N . LYS A 1 404 ? -3.314 -2.878 23.430 1.00 97.94 404 LYS A N 1
ATOM 3370 C CA . LYS A 1 404 ? -2.292 -3.894 23.120 1.00 97.94 404 LYS A CA 1
ATOM 3371 C C . LYS A 1 404 ? -2.444 -4.415 21.690 1.00 97.94 404 LYS A C 1
ATOM 3373 O O . LYS A 1 404 ? -1.457 -4.481 20.955 1.00 97.94 404 LYS A O 1
ATOM 3378 N N . GLN A 1 405 ? -3.664 -4.739 21.261 1.00 96.75 405 GLN A N 1
ATOM 3379 C CA . GLN A 1 405 ? -3.925 -5.168 19.885 1.00 96.75 405 GLN A CA 1
ATOM 3380 C C . GLN A 1 405 ? -3.594 -4.081 18.854 1.00 96.75 405 GLN A C 1
ATOM 3382 O O . GLN A 1 405 ? -3.055 -4.383 17.784 1.00 96.75 405 GLN A O 1
ATOM 3387 N N . LYS A 1 406 ? -3.927 -2.818 19.141 1.00 97.00 406 LYS A N 1
ATOM 3388 C CA . LYS A 1 406 ? -3.631 -1.686 18.256 1.00 97.00 406 LYS A CA 1
ATOM 3389 C C . LYS A 1 406 ? -2.123 -1.498 18.093 1.00 97.00 406 LYS A C 1
ATOM 3391 O O . LYS A 1 406 ? -1.639 -1.448 16.963 1.00 97.00 406 LYS A O 1
ATOM 3396 N N . ALA A 1 407 ? -1.379 -1.502 19.199 1.00 97.31 407 ALA A N 1
ATOM 3397 C CA . ALA A 1 407 ? 0.078 -1.394 19.189 1.00 97.31 407 ALA A CA 1
ATOM 3398 C C . ALA A 1 407 ? 0.740 -2.554 18.425 1.00 97.31 407 ALA A C 1
ATOM 3400 O O . ALA A 1 407 ? 1.654 -2.345 17.627 1.00 97.31 407 ALA A O 1
ATOM 3401 N N . GLN A 1 408 ? 0.257 -3.789 18.602 1.00 96.69 408 GLN A N 1
ATOM 3402 C CA . GLN A 1 408 ? 0.740 -4.948 17.840 1.00 96.69 408 GLN A CA 1
ATOM 3403 C C . GLN A 1 408 ? 0.497 -4.802 16.330 1.00 96.69 408 GLN A C 1
ATOM 3405 O O . GLN A 1 408 ? 1.380 -5.126 15.524 1.00 96.69 408 GLN A O 1
ATOM 3410 N N . LEU A 1 409 ? -0.680 -4.305 15.932 1.00 94.81 409 LEU A N 1
ATOM 3411 C CA . LEU A 1 409 ? -0.990 -4.065 14.525 1.00 94.81 409 LEU A CA 1
ATOM 3412 C C . LEU A 1 409 ? -0.095 -2.965 13.941 1.00 94.81 409 LEU A C 1
ATOM 3414 O O . LEU A 1 409 ? 0.458 -3.158 12.859 1.00 94.81 409 LEU A O 1
ATOM 3418 N N . GLU A 1 410 ? 0.082 -1.849 14.650 1.00 95.25 410 GLU A N 1
ATOM 3419 C CA . GLU A 1 410 ? 0.960 -0.748 14.234 1.00 95.25 410 GLU A CA 1
ATOM 3420 C C . GLU A 1 410 ? 2.412 -1.211 14.080 1.00 95.25 410 GLU A C 1
ATOM 3422 O O . GLU A 1 410 ? 2.991 -1.027 13.012 1.00 95.25 410 GLU A O 1
ATOM 3427 N N . ASN A 1 411 ? 2.953 -1.950 15.052 1.00 96.12 411 ASN A N 1
ATOM 3428 C CA . ASN A 1 411 ? 4.297 -2.527 14.961 1.00 96.12 411 ASN A CA 1
ATOM 3429 C C . ASN A 1 411 ? 4.462 -3.450 13.744 1.00 96.12 411 ASN A C 1
ATOM 3431 O O . ASN A 1 411 ? 5.486 -3.418 13.057 1.00 96.12 411 ASN A O 1
ATOM 3435 N N . THR A 1 412 ? 3.446 -4.264 13.446 1.00 94.06 412 THR A N 1
ATOM 3436 C CA . THR A 1 412 ? 3.456 -5.151 12.274 1.00 94.06 412 THR A CA 1
ATOM 3437 C C . THR A 1 412 ? 3.430 -4.355 10.969 1.00 94.06 412 THR A C 1
ATOM 3439 O O . THR A 1 412 ? 4.124 -4.705 10.011 1.00 94.06 412 THR A O 1
ATOM 3442 N N . ILE A 1 413 ? 2.631 -3.288 10.918 1.00 93.56 413 ILE A N 1
ATOM 3443 C CA . ILE A 1 413 ? 2.534 -2.394 9.761 1.00 93.56 413 ILE A CA 1
ATOM 3444 C C . ILE A 1 413 ? 3.866 -1.677 9.536 1.00 93.56 413 ILE A C 1
ATOM 3446 O O . ILE A 1 413 ? 4.395 -1.732 8.426 1.00 93.56 413 ILE A O 1
ATOM 3450 N N . ASP A 1 414 ? 4.448 -1.097 10.580 1.00 92.81 414 ASP A N 1
ATOM 3451 C CA . ASP A 1 414 ? 5.717 -0.378 10.510 1.00 92.81 414 ASP A CA 1
ATOM 3452 C C . ASP A 1 414 ? 6.870 -1.296 10.104 1.00 92.81 414 ASP A C 1
ATOM 3454 O O . ASP A 1 414 ? 7.692 -0.931 9.263 1.00 92.81 414 ASP A O 1
ATOM 3458 N N . LYS A 1 415 ? 6.922 -2.520 10.647 1.00 94.06 415 LYS A N 1
ATOM 3459 C CA . LYS A 1 415 ? 7.901 -3.533 10.232 1.00 94.06 415 LYS A CA 1
ATOM 3460 C C . LYS A 1 415 ? 7.793 -3.820 8.733 1.00 94.06 415 LYS A C 1
ATOM 3462 O O . LYS A 1 415 ? 8.793 -3.723 8.026 1.00 94.06 415 LYS A O 1
ATOM 3467 N N . LYS A 1 416 ? 6.582 -4.079 8.226 1.00 90.19 416 LYS A N 1
ATOM 3468 C CA . LYS A 1 416 ? 6.356 -4.322 6.791 1.00 90.19 416 LYS A CA 1
ATOM 3469 C C . LYS A 1 416 ? 6.694 -3.113 5.919 1.00 90.19 416 LYS A C 1
ATOM 3471 O O . LYS A 1 416 ? 7.203 -3.287 4.816 1.00 90.19 416 LYS A O 1
ATOM 3476 N N . GLN A 1 417 ? 6.432 -1.894 6.393 1.00 89.12 417 GLN A N 1
ATOM 3477 C CA . GLN A 1 417 ? 6.818 -0.676 5.677 1.00 89.12 417 GLN A CA 1
ATOM 3478 C C . GLN A 1 417 ? 8.340 -0.520 5.604 1.00 89.12 417 GLN A C 1
ATOM 3480 O O . GLN A 1 417 ? 8.857 -0.185 4.540 1.00 89.12 417 GLN A O 1
ATOM 3485 N N . ARG A 1 418 ? 9.068 -0.798 6.694 1.00 90.50 418 ARG A N 1
ATOM 3486 C CA . ARG A 1 418 ? 10.540 -0.785 6.695 1.00 90.50 418 ARG A CA 1
ATOM 3487 C C . ARG A 1 418 ? 11.113 -1.837 5.748 1.00 90.50 418 ARG A C 1
ATOM 3489 O O . ARG A 1 418 ? 11.978 -1.508 4.945 1.00 90.50 418 ARG A O 1
ATOM 3496 N N . GLU A 1 419 ? 10.591 -3.062 5.785 1.00 90.25 419 GLU A N 1
ATOM 3497 C CA . GLU A 1 419 ? 11.005 -4.147 4.882 1.00 90.25 419 GLU A CA 1
ATOM 3498 C C . GLU A 1 419 ? 10.748 -3.808 3.407 1.00 90.25 419 GLU A C 1
ATOM 3500 O O . GLU A 1 419 ? 11.614 -4.037 2.568 1.00 90.25 419 GLU A O 1
ATOM 3505 N N . SER A 1 420 ? 9.583 -3.237 3.083 1.00 87.00 420 SER A N 1
ATOM 3506 C CA . SER A 1 420 ? 9.250 -2.814 1.716 1.00 87.00 420 SER A CA 1
ATOM 3507 C C . SER A 1 420 ? 10.148 -1.673 1.234 1.00 87.00 420 SER A C 1
ATOM 3509 O O . SER A 1 420 ? 10.655 -1.734 0.117 1.00 87.00 420 SER A O 1
ATOM 3511 N N . ARG A 1 421 ? 10.418 -0.670 2.082 1.00 86.25 421 ARG A N 1
ATOM 3512 C CA . ARG A 1 421 ? 11.355 0.418 1.755 1.00 86.25 421 ARG A CA 1
ATOM 3513 C C . ARG A 1 421 ? 12.775 -0.103 1.542 1.00 86.25 421 ARG A C 1
ATOM 3515 O O . ARG A 1 421 ? 13.409 0.292 0.575 1.00 86.25 421 ARG A O 1
ATOM 3522 N N . SER A 1 422 ? 13.244 -1.003 2.407 1.00 89.44 422 SER A N 1
ATOM 3523 C CA . SER A 1 422 ? 14.571 -1.619 2.294 1.00 89.44 422 SER A CA 1
ATOM 3524 C C . SER A 1 422 ? 14.712 -2.454 1.018 1.00 89.44 422 SER A C 1
ATOM 3526 O O . SER A 1 422 ? 15.723 -2.341 0.324 1.00 89.44 422 SER A O 1
ATOM 3528 N N . ARG A 1 423 ? 13.680 -3.229 0.655 1.00 87.44 423 ARG A N 1
ATOM 3529 C CA . ARG A 1 423 ? 13.639 -3.939 -0.632 1.00 87.44 423 ARG A CA 1
ATOM 3530 C C . ARG A 1 423 ? 13.696 -2.979 -1.814 1.00 87.44 423 ARG A C 1
ATOM 3532 O O . ARG A 1 423 ? 14.562 -3.146 -2.660 1.00 87.44 423 ARG A O 1
ATOM 3539 N N . ALA A 1 424 ? 12.880 -1.926 -1.815 1.00 83.38 424 ALA A N 1
ATOM 3540 C CA . ALA A 1 424 ? 12.893 -0.931 -2.886 1.00 83.38 424 ALA A CA 1
ATOM 3541 C C . ALA A 1 424 ? 14.262 -0.240 -3.037 1.00 83.38 424 ALA A C 1
ATOM 3543 O O . ALA A 1 424 ? 14.711 0.007 -4.153 1.00 83.38 424 ALA A O 1
ATOM 3544 N N . THR A 1 425 ? 14.957 0.054 -1.930 1.00 84.69 425 THR A N 1
ATOM 3545 C CA . THR A 1 425 ? 16.318 0.613 -1.991 1.00 84.69 425 THR A CA 1
ATOM 3546 C C . THR A 1 425 ? 17.341 -0.386 -2.531 1.00 84.69 425 THR A C 1
ATOM 3548 O O . THR A 1 425 ? 18.196 0.003 -3.320 1.00 84.69 425 THR A O 1
ATOM 3551 N N . ALA A 1 426 ? 17.244 -1.663 -2.147 1.00 85.94 426 ALA A N 1
ATOM 3552 C CA . ALA A 1 426 ? 18.151 -2.707 -2.622 1.00 85.94 426 ALA A CA 1
ATOM 3553 C C . ALA A 1 426 ? 17.939 -3.014 -4.112 1.00 85.94 426 ALA A C 1
ATOM 3555 O O . ALA A 1 426 ? 18.904 -3.160 -4.855 1.00 85.94 426 ALA A O 1
ATOM 3556 N N . GLU A 1 427 ? 16.685 -3.061 -4.563 1.00 82.88 427 GLU A N 1
ATOM 3557 C CA . GLU A 1 427 ? 16.333 -3.263 -5.971 1.00 82.88 427 GLU A CA 1
ATOM 3558 C C . GLU A 1 427 ? 16.810 -2.104 -6.846 1.00 82.88 427 GLU A C 1
ATOM 3560 O O . GLU A 1 427 ? 17.363 -2.345 -7.918 1.00 82.88 427 GLU A O 1
ATOM 3565 N N . ARG A 1 428 ? 16.679 -0.860 -6.367 1.00 78.69 428 ARG A N 1
ATOM 3566 C CA . ARG A 1 428 ? 17.221 0.313 -7.059 1.00 78.69 428 ARG A CA 1
ATOM 3567 C C . ARG A 1 428 ? 18.744 0.240 -7.189 1.00 78.69 428 ARG A C 1
ATOM 3569 O O . ARG A 1 428 ? 19.252 0.415 -8.289 1.00 78.69 428 ARG A O 1
ATOM 3576 N N . HIS A 1 429 ? 19.452 -0.074 -6.104 1.00 81.25 429 HIS A N 1
ATOM 3577 C CA . HIS A 1 429 ? 20.909 -0.226 -6.134 1.00 81.25 429 HIS A CA 1
ATOM 3578 C C . HIS A 1 429 ? 21.345 -1.342 -7.095 1.00 81.25 429 HIS A C 1
ATOM 3580 O O . HIS A 1 429 ? 22.244 -1.150 -7.904 1.00 81.25 429 HIS A O 1
ATOM 3586 N N . ALA A 1 430 ? 20.663 -2.491 -7.071 1.00 80.56 430 ALA A N 1
ATOM 3587 C CA . ALA A 1 430 ? 20.942 -3.597 -7.984 1.00 80.56 430 ALA A CA 1
ATOM 3588 C C . ALA A 1 430 ? 20.636 -3.250 -9.455 1.00 80.56 430 ALA A C 1
ATOM 3590 O O . ALA A 1 430 ? 21.299 -3.758 -10.360 1.00 80.56 430 ALA A O 1
ATOM 3591 N N . ALA A 1 431 ? 19.630 -2.410 -9.719 1.00 73.50 431 ALA A N 1
ATOM 3592 C CA . ALA A 1 431 ? 19.337 -1.911 -11.060 1.00 73.50 431 ALA A CA 1
ATOM 3593 C C . ALA A 1 431 ? 20.422 -0.937 -11.552 1.00 73.50 431 ALA A C 1
ATOM 3595 O O . ALA A 1 431 ? 20.860 -1.060 -12.694 1.00 73.50 431 ALA A O 1
ATOM 3596 N N . GLU A 1 432 ? 20.888 -0.031 -10.689 1.00 74.88 432 GLU A N 1
ATOM 3597 C CA . GLU A 1 432 ? 21.985 0.907 -10.971 1.00 74.88 432 GLU A CA 1
ATOM 3598 C C . GLU A 1 432 ? 23.320 0.159 -11.200 1.00 74.88 432 GLU A C 1
ATOM 3600 O O . GLU A 1 432 ? 24.018 0.425 -12.177 1.00 74.88 432 GLU A O 1
ATOM 3605 N N . GLU A 1 433 ? 23.642 -0.863 -10.398 1.00 76.88 433 GLU A N 1
ATOM 3606 C CA . GLU A 1 433 ? 24.825 -1.719 -10.613 1.00 76.88 433 GLU A CA 1
ATOM 3607 C C . GLU A 1 433 ? 24.770 -2.496 -11.935 1.00 76.88 433 GLU A C 1
ATOM 3609 O O . GLU A 1 433 ? 25.784 -2.631 -12.621 1.00 76.88 433 GLU A O 1
ATOM 3614 N N . ARG A 1 434 ? 23.593 -3.004 -12.327 1.00 72.69 434 ARG A N 1
ATOM 3615 C CA . ARG A 1 434 ? 23.427 -3.691 -13.620 1.00 72.69 434 ARG A CA 1
ATOM 3616 C C . ARG A 1 434 ? 23.594 -2.751 -14.808 1.00 72.69 434 ARG A C 1
ATOM 3618 O O . ARG A 1 434 ? 24.093 -3.202 -15.835 1.00 72.69 434 ARG A O 1
ATOM 3625 N N . GLN A 1 435 ? 23.196 -1.486 -14.678 1.00 68.50 435 GLN A N 1
ATOM 3626 C CA . GLN A 1 435 ? 23.456 -0.470 -15.702 1.00 68.50 435 GLN A CA 1
ATOM 3627 C C . GLN A 1 435 ? 24.964 -0.246 -15.855 1.00 68.50 435 GLN A C 1
ATOM 3629 O O . GLN A 1 435 ? 25.497 -0.424 -16.945 1.00 68.50 435 GLN A O 1
ATOM 3634 N N . LEU A 1 436 ? 25.667 -0.014 -14.742 1.00 66.12 436 LEU A N 1
ATOM 3635 C CA . LEU A 1 436 ? 27.122 0.173 -14.737 1.00 66.12 436 LEU A CA 1
ATOM 3636 C C . LEU A 1 436 ? 27.885 -1.047 -15.289 1.00 66.12 436 LEU A C 1
ATOM 3638 O O . LEU A 1 436 ? 28.880 -0.898 -15.999 1.00 66.12 436 LEU A O 1
ATOM 3642 N N . ALA A 1 437 ? 27.420 -2.264 -14.995 1.00 64.88 437 ALA A N 1
ATOM 3643 C CA . ALA A 1 437 ? 28.015 -3.494 -15.518 1.00 64.88 437 ALA A CA 1
ATOM 3644 C C . ALA A 1 437 ? 27.732 -3.712 -17.019 1.00 64.88 437 ALA A C 1
ATOM 3646 O O . ALA A 1 437 ? 28.594 -4.223 -17.739 1.00 64.88 437 ALA A O 1
ATOM 3647 N N . GLY A 1 438 ? 26.548 -3.316 -17.499 1.00 60.69 438 GLY A N 1
ATOM 3648 C CA . GLY A 1 438 ? 26.202 -3.328 -18.922 1.00 60.69 438 GLY A CA 1
ATOM 3649 C C . GLY A 1 438 ? 27.125 -2.421 -19.735 1.00 60.69 438 GLY A C 1
ATOM 3650 O O . GLY A 1 438 ? 27.705 -2.875 -20.725 1.00 60.69 438 GLY A O 1
ATOM 3651 N N . ASP A 1 439 ? 27.359 -1.203 -19.246 1.00 54.72 439 ASP A N 1
ATOM 3652 C CA . ASP A 1 439 ? 28.248 -0.217 -19.872 1.00 54.72 439 ASP A CA 1
ATOM 3653 C C . ASP A 1 439 ? 29.715 -0.690 -19.902 1.00 54.72 439 ASP A C 1
ATOM 3655 O O . ASP A 1 439 ? 30.425 -0.508 -20.896 1.00 54.72 439 ASP A O 1
ATOM 3659 N N . ALA A 1 440 ? 30.169 -1.394 -18.857 1.00 52.28 440 ALA A N 1
ATOM 3660 C CA . ALA A 1 440 ? 31.509 -1.984 -18.812 1.00 52.28 440 ALA A CA 1
ATOM 3661 C C . ALA A 1 440 ? 31.708 -3.112 -19.849 1.00 52.28 440 ALA A C 1
ATOM 3663 O O . ALA A 1 440 ? 32.788 -3.240 -20.431 1.00 52.28 440 ALA A O 1
ATOM 3664 N N . SER A 1 441 ? 30.669 -3.911 -20.124 1.00 49.38 441 SER A N 1
ATOM 3665 C CA . SER A 1 441 ? 30.728 -4.990 -21.125 1.00 49.38 441 SER A CA 1
ATOM 3666 C C . SER A 1 441 ? 30.706 -4.477 -22.575 1.00 49.38 441 SER A C 1
ATOM 3668 O O . SER A 1 441 ? 31.362 -5.057 -23.446 1.00 49.38 441 SER A O 1
ATOM 3670 N N . GLY A 1 442 ? 30.032 -3.346 -22.822 1.00 48.12 442 GLY A N 1
ATOM 3671 C CA . GLY A 1 442 ? 30.060 -2.642 -24.108 1.00 48.12 442 GLY A CA 1
ATOM 3672 C C . GLY A 1 442 ? 31.436 -2.040 -24.410 1.00 48.12 442 GLY A C 1
ATOM 3673 O O . GLY A 1 442 ? 31.962 -2.214 -25.509 1.00 48.12 442 GLY A O 1
ATOM 3674 N N . ASN A 1 443 ? 32.086 -1.439 -23.407 1.00 44.31 443 ASN A N 1
ATOM 3675 C CA . ASN A 1 443 ? 33.423 -0.851 -23.562 1.00 44.31 443 ASN A CA 1
ATOM 3676 C C . ASN A 1 443 ? 34.560 -1.882 -23.712 1.00 44.31 443 ASN A C 1
ATOM 3678 O O . ASN A 1 443 ? 35.581 -1.586 -24.339 1.00 44.31 443 ASN A O 1
ATOM 3682 N N . SER A 1 444 ? 34.402 -3.105 -23.193 1.00 39.97 444 SER A N 1
ATOM 3683 C CA . SER A 1 444 ? 35.405 -4.170 -23.368 1.00 39.97 444 SER A CA 1
ATOM 3684 C C . SER A 1 444 ? 35.421 -4.759 -24.784 1.00 39.97 444 SER A C 1
ATOM 3686 O O . SER A 1 444 ? 36.450 -5.273 -25.223 1.00 39.97 444 SER A O 1
ATOM 3688 N N . SER A 1 445 ? 34.305 -4.687 -25.514 1.00 40.41 445 SER A N 1
ATOM 3689 C CA . SER A 1 445 ? 34.223 -5.224 -26.881 1.00 40.41 445 SER A CA 1
ATOM 3690 C C . SER A 1 445 ? 34.845 -4.278 -27.915 1.00 40.41 445 SER A C 1
ATOM 3692 O O . SER A 1 445 ? 35.283 -4.726 -28.970 1.00 40.41 445 SER A O 1
ATOM 3694 N N . HIS A 1 446 ? 34.963 -2.985 -27.593 1.00 42.16 446 HIS A N 1
ATOM 3695 C CA . HIS A 1 446 ? 35.572 -1.988 -28.479 1.00 42.16 446 HIS A CA 1
ATOM 3696 C C . HIS A 1 446 ? 37.096 -1.854 -28.336 1.00 42.16 446 HIS A C 1
ATOM 3698 O O . HIS A 1 446 ? 37.740 -1.289 -29.214 1.00 42.16 446 HIS A O 1
ATOM 3704 N N . THR A 1 447 ? 37.692 -2.395 -27.270 1.00 40.59 447 THR A N 1
ATOM 3705 C CA . THR A 1 447 ? 39.142 -2.303 -27.006 1.00 40.59 447 THR A CA 1
ATOM 3706 C C . THR A 1 447 ? 39.952 -3.507 -27.498 1.00 40.59 447 THR A C 1
ATOM 3708 O O . THR A 1 447 ? 41.176 -3.465 -27.442 1.00 40.59 447 THR A O 1
ATOM 3711 N N . THR A 1 448 ? 39.306 -4.549 -28.038 1.00 38.75 448 THR A N 1
ATOM 3712 C CA . THR A 1 448 ? 39.990 -5.755 -28.564 1.00 38.75 448 THR A CA 1
ATOM 3713 C C . THR A 1 448 ? 40.124 -5.752 -30.100 1.00 38.75 448 THR A C 1
ATOM 3715 O O . THR A 1 448 ? 40.578 -6.727 -30.689 1.00 38.75 448 THR A O 1
ATOM 3718 N N . ALA A 1 449 ? 39.742 -4.657 -30.767 1.00 40.06 449 ALA A N 1
ATOM 3719 C CA . ALA A 1 449 ? 39.867 -4.477 -32.217 1.00 40.06 449 ALA A CA 1
ATOM 3720 C C . ALA A 1 449 ? 40.754 -3.264 -32.568 1.00 40.06 449 ALA A C 1
ATOM 3722 O O . ALA A 1 449 ? 40.344 -2.361 -33.294 1.00 40.06 449 ALA A O 1
ATOM 3723 N N . LEU A 1 450 ? 41.967 -3.251 -32.017 1.00 36.34 450 LEU A N 1
ATOM 3724 C CA . LEU A 1 450 ? 43.162 -2.576 -32.536 1.00 36.34 450 LEU A CA 1
ATOM 3725 C C . LEU A 1 450 ? 44.306 -3.587 -32.450 1.00 36.34 450 LEU A C 1
ATOM 3727 O O . LEU A 1 450 ? 45.168 -3.560 -33.356 1.00 36.34 450 LEU A O 1
#

Organism: Teladorsagia circumcincta (NCBI:txid45464)

Secondary structure (DSSP, 8-state):
-HHHHHHHHSS-------------------PPPPSS--------HHHHHHHHTTSTTTTS--HHHHHHHHHHHHHH--HHHHHHHHHHHHHHHHHHHHHHHHHHHHHHHHHHHHHHHHHHHHHHHIIIIIHHHHHHHHHHHHHHHHHHHHHHHHHHHHHTT--HHHHHHHHHHHHHHHHHHHHHHHHHHHHHHHHHHHHHHHHHHHHHHHHHHHHHHHHHHHHHHHHHHHHHHHHHHHHHHHHHHHHHHHHHHHHHHHHHHHHHHHHHHHHHHHHHHHHHHHHHHHHHHHHHHHHHHHHHHHHHHHHHHHHHHHHHHHHHHHHHHHHHHHHHHS-TTTHHHHHHHHHHHHHHHHHHHHHHHHHHHHHHHHHHHHHHHHHHHHHHHHHHHHHHHHHHHHHHHHHHHHHHHHHHHHHHHHHHHHHHHHHHHHHHHHHHHHHHHHHHHHSS--

Mean predicted aligned error: 17.55 Å

Radius of gyration: 67.15 Å; Cα contacts (8 Å, |Δi|>4): 75; chains: 1; bounding box: 135×42×219 Å

Solvent-accessible surface area (backbone atoms only — not comparable to full-atom values): 25117 Å² total; per-residue (Å²): 116,71,72,59,54,56,58,55,63,72,68,70,67,84,65,78,84,76,79,86,88,76,89,78,96,74,93,79,87,90,68,82,79,63,92,68,72,80,78,79,75,79,64,74,59,68,60,60,49,58,58,34,77,75,43,102,52,55,90,59,85,55,70,72,58,54,54,52,54,54,55,52,52,63,65,73,62,51,56,68,62,52,49,54,48,53,54,52,51,53,53,50,52,52,52,53,51,52,56,48,55,56,48,53,52,52,51,53,52,51,51,51,58,49,53,53,51,53,52,51,47,50,52,54,50,52,58,57,53,51,50,52,47,54,52,50,55,50,51,55,50,45,53,51,50,44,55,52,54,51,53,53,51,52,53,57,52,61,77,65,73,57,56,73,69,58,41,57,50,52,53,50,51,50,51,52,50,46,50,51,51,42,52,50,50,52,53,53,50,51,52,50,53,52,52,54,49,52,54,48,52,51,50,49,53,50,51,53,51,53,52,49,53,54,50,50,54,51,49,53,53,50,52,52,54,50,51,52,53,50,50,53,52,51,52,54,49,52,51,53,51,51,51,54,51,49,52,51,51,52,49,53,51,48,50,55,50,52,51,53,52,50,53,51,51,54,49,52,52,52,53,52,50,51,52,52,52,50,50,51,50,54,55,49,54,49,51,54,51,53,54,50,50,63,66,47,45,64,60,56,50,52,54,53,44,52,50,53,53,50,50,49,55,49,52,52,53,53,51,52,51,53,47,55,52,53,51,52,55,51,58,73,75,48,62,81,89,51,48,66,60,53,53,50,53,49,51,50,52,48,51,53,53,49,48,53,51,48,54,52,54,50,49,52,46,51,53,52,51,51,52,56,49,52,52,51,52,54,49,52,52,49,54,51,50,54,51,50,53,50,52,48,50,57,51,49,54,50,50,54,50,52,50,52,52,50,52,53,50,50,53,54,50,52,51,52,50,52,53,51,52,52,48,54,53,50,53,50,51,53,50,53,52,50,50,56,52,50,54,53,56,58,56,57,66,66,70,75,78,124

Sequence (450 aa):
MEQALVFQFLQNRTLIPVGNISDGSDAYSTRPASPISSVKLERNFKDDMATLKKSKFSTLRSAKLISREQEEYNKENNMYEQMNGYKRLRQMHHKEMQQLEERCAAEIELLRLRLDKELDQLVAGYAKTRQAHEMRCFSNSQLKEYRHNKELAKSSLKERGLSRSAYESAVKDVKAQLTRQRTNAETAFEAKLRAELETELVRYRRAQLSMMHSNEKRLDEEDLNVLERQMDNRHAMLLRHHEATRDVEVAQLKETQTMRKRHQIIQHEAESSNQTEYTRRKTEDLRKRHATQSRQQPRELKLKEAQIRKQFRQAVKTQTRQFKLYQTQLMQAAPKEEHKEIATQLKEKQKHRIALLTSQYEYQIESMVQEKTGKLESWQEEEARLLHERLAKELDELKEYQEKQKAQLENTIDKKQRESRSRATAERHAAEERQLAGDASGNSSHTTAL

pLDDT: mean 79.96, std 18.85, range [28.12, 98.25]

Nearest PDB structures (foldseek):
  7sqc-assembly1_1J  TM=4.505E-01  e=4.894E-01  Chlamydomonas reinhardtii
  8glv-assembly1_Em  TM=3.745E-01  e=5.739E-01  Chlamydomonas reinhardtii
  7n6g-assembly1_3Q  TM=3.132E-01  e=7.334E+00  Chlamydomonas reinhardtii

Foldseek 3Di:
DVVVVVVVVVPPPPDPDPDDDDDDDDDDDPDPDDLPDPDPPPPVVVVVLVVLVVDPPSLDDDPVVVVVVVVVVVVSPVVVVVVVVVVVVVVVVVVVVVVVVVVVVVVVVVVVVVVVVVLVCCCCCCVPPVLVVVLVVLLVVLVVVLVVQLVVVLVVLVVVPDDPVVSVVSSVVSNVVSVVVSVVSSVVVSVVSVVVVVVVSVVVVVVVVVVVVVVVVVVVVVVVVVVVVVVVVVLVVVVVVVVVVLVVVVVVLVVVLVVVVVSLVVVLVVVLVVLVVVLVVVLVVLVVVLVVCVVCLVVVLVVVLVVLVVVLVVVLVVLVVVLVVVLVVVCVVDDPVCNVVSVVVSVVVSVVVNVVSVVVSVVVSVVVSVVSVVVSVVVSVVVSVVSVVVSVVVSVVSVVVSVVVVVVSVVVSVVVVVVSVVVVVVVVVVSVVVVVVVVVVVVVVVVVPD